Protein AF-A0A7S2LA27-F1 (afdb_monomer)

Solvent-accessible surface area (backbone atoms only — not comparable to full-atom values): 21882 Å² total; per-residue (Å²): 141,90,88,86,86,92,86,88,90,85,87,83,77,74,68,66,62,60,56,58,54,53,53,54,53,54,53,55,56,50,54,58,58,57,57,60,62,70,74,73,72,78,82,82,84,77,90,68,88,68,85,54,47,69,50,26,50,24,30,42,34,46,62,38,29,45,39,37,54,43,83,29,70,68,31,57,71,39,91,90,44,98,44,39,57,38,52,47,47,36,30,34,33,33,43,26,50,55,86,69,68,43,104,42,84,71,36,63,61,69,68,72,81,62,48,30,28,44,34,39,32,49,41,53,65,50,47,53,41,48,32,54,50,42,47,55,54,45,48,64,69,39,72,79,51,77,91,80,79,57,58,78,72,38,60,65,66,73,59,84,61,65,69,68,50,42,63,44,76,83,30,50,59,54,41,80,73,49,62,48,99,87,68,51,58,32,17,33,16,63,37,57,41,95,85,10,46,28,59,42,76,42,37,12,66,37,79,74,48,60,45,66,52,80,94,58,56,53,40,73,71,67,74,27,44,74,43,60,74,53,45,47,52,44,25,43,87,61,55,40,59,48,67,13,45,37,93,53,94,81,55,41,46,24,66,53,51,53,52,54,56,71,74,27,46,52,27,27,54,88,40,55,28,86,61,35,97,61,62,84,68,84,81,60,80,68,62,57,53,56,51,59,61,48,23,58,56,39,38,54,50,52,52,42,57,74,65,53,32,42,41,93,74,12,46,78,42,85,83,45,84,73,77,73,83,68,74,82,68,49,73,67,55,49,52,50,52,52,52,50,54,51,50,54,54,50,50,53,52,49,51,53,49,50,54,50,51,49,57,68,76,47,60,70,59,71,67,60,74,80,67,78,80,94,126

Mean predicted aligned error: 12.73 Å

Nearest PDB structures (foldseek):
  5oki-assembly2_B  TM=3.178E-01  e=1.926E+00  Saccharomyces cerevisiae S288C
  7as0-assembly1_A  TM=3.295E-01  e=3.050E+00  Influenza A virus (A/California/07/2009(H1N1))
  2oqh-assembly3_C  TM=2.924E-01  e=8.104E+00  Streptomyces coelicolor A3(2)
  8orq-assembly1_B  TM=1.245E-01  e=5.117E+00  Pyrococcus furiosus DSM 3638

Radius of gyration: 29.88 Å; Cα contacts (8 Å, |Δi|>4): 512; chains: 1; bounding box: 62×110×59 Å

Foldseek 3Di:
DDDDDDDDDPDDPPPPVVVVVVVVVVVVVVVVLVVVVVLQPPPPDDPDPDPCLLLLQWWKAWDFKDKAWHFAPVLCPDPPHPHRTFIFIKTKIKTAGCPQDDPDLLRRQPPRQFQIKIKIFTQLLLLLLLLVVLVVVLCVQQVPDDDPPHDPLVVVVPVVPPDQEDEQSVAQAWDFQAADPVRQTKIWHWAQDQRRQFIGIFIARDSRRLHGDPPDDVCVRNVGHYDCSSRLRRGNVNSHIGNQADPDPPSHGDPSSVSRVSSILIQRCPRHPVLGSPPVPPDDPPPSVSSVVSNVVSVQVVLCRVQCQAGRSNDGDPPGPRPNPDDPQPPVNVVVVVVVVVVVVVVVVVVVVVVVVCCVPVVVVVVPVVDDDDD

Structure (mmCIF, N/CA/C/O backbone):
data_AF-A0A7S2LA27-F1
#
_entry.id   AF-A0A7S2LA27-F1
#
loop_
_atom_site.group_PDB
_atom_site.id
_atom_site.type_symbol
_atom_site.label_atom_id
_atom_site.label_alt_id
_atom_site.label_comp_id
_atom_site.label_asym_id
_atom_site.label_entity_id
_atom_site.label_seq_id
_atom_site.pdbx_PDB_ins_code
_atom_site.Cartn_x
_atom_site.Cartn_y
_atom_site.Cartn_z
_atom_site.occupancy
_atom_site.B_iso_or_equiv
_atom_site.auth_seq_id
_atom_site.auth_comp_id
_atom_site.auth_asym_id
_atom_site.auth_atom_id
_atom_site.pdbx_PDB_model_num
ATOM 1 N N . MET A 1 1 ? 8.344 -80.533 -27.480 1.00 42.56 1 MET A N 1
ATOM 2 C CA . MET A 1 1 ? 9.774 -80.165 -27.389 1.00 42.56 1 MET A CA 1
ATOM 3 C C . MET A 1 1 ? 10.018 -78.975 -28.305 1.00 42.56 1 MET A C 1
ATOM 5 O O . MET A 1 1 ? 9.672 -79.094 -29.470 1.00 42.56 1 MET A O 1
ATOM 9 N N . ALA A 1 2 ? 10.570 -77.891 -27.738 1.00 36.00 2 ALA A N 1
ATOM 10 C CA . ALA A 1 2 ? 11.068 -76.625 -28.321 1.00 36.00 2 ALA A CA 1
ATOM 11 C C . ALA A 1 2 ? 10.372 -75.372 -27.719 1.00 36.00 2 ALA A C 1
ATOM 13 O O . ALA A 1 2 ? 9.143 -75.302 -27.762 1.00 36.00 2 ALA A O 1
ATOM 14 N N . PRO A 1 3 ? 11.131 -74.407 -27.148 1.00 57.62 3 PRO A N 1
ATOM 15 C CA . PRO A 1 3 ? 10.623 -73.186 -26.512 1.00 57.62 3 PRO A CA 1
ATOM 16 C C . PRO A 1 3 ? 10.823 -71.923 -27.379 1.00 57.62 3 PRO A C 1
ATOM 18 O O . PRO A 1 3 ? 11.776 -71.837 -28.150 1.00 57.62 3 PRO A O 1
ATOM 21 N N . ILE A 1 4 ? 9.978 -70.903 -27.195 1.00 43.06 4 ILE A N 1
ATOM 22 C CA . ILE A 1 4 ? 10.173 -69.518 -27.677 1.00 43.06 4 ILE A CA 1
ATOM 23 C C . ILE A 1 4 ? 9.696 -68.620 -26.520 1.00 43.06 4 ILE A C 1
ATOM 25 O O . ILE A 1 4 ? 8.524 -68.665 -26.174 1.00 43.06 4 ILE A O 1
ATOM 29 N N . SER A 1 5 ? 10.559 -68.042 -25.683 1.00 47.12 5 SER A N 1
ATOM 30 C CA . SER A 1 5 ? 11.567 -66.979 -25.862 1.00 47.12 5 SER A CA 1
ATOM 31 C C . SER A 1 5 ? 11.053 -65.620 -25.369 1.00 47.12 5 SER A C 1
ATOM 33 O O . SER A 1 5 ? 10.090 -65.054 -25.878 1.00 47.12 5 SER A O 1
ATOM 35 N N . ASN A 1 6 ? 11.753 -65.142 -24.340 1.00 46.91 6 ASN A N 1
ATOM 36 C CA . ASN A 1 6 ? 11.608 -63.891 -23.610 1.00 46.91 6 ASN A CA 1
ATOM 37 C C . ASN A 1 6 ? 11.759 -62.645 -24.496 1.00 46.91 6 ASN A C 1
ATOM 39 O O . ASN A 1 6 ? 12.801 -62.446 -25.119 1.00 46.91 6 ASN A O 1
ATOM 43 N N . LYS A 1 7 ? 10.806 -61.713 -24.403 1.00 45.91 7 LYS A N 1
ATOM 44 C CA . LYS A 1 7 ? 11.018 -60.289 -24.707 1.00 45.91 7 LYS A CA 1
ATOM 45 C C . LYS A 1 7 ? 10.193 -59.429 -23.753 1.00 45.91 7 LYS A C 1
ATOM 47 O O . LYS A 1 7 ? 9.041 -59.154 -24.037 1.00 45.91 7 LYS A O 1
ATOM 52 N N . MET A 1 8 ? 10.793 -58.988 -22.648 1.00 47.09 8 MET A N 1
ATOM 53 C CA . MET A 1 8 ? 10.395 -57.769 -21.922 1.00 47.09 8 MET A CA 1
ATOM 54 C C . MET A 1 8 ? 11.460 -57.452 -20.866 1.00 47.09 8 MET A C 1
ATOM 56 O O . MET A 1 8 ? 11.397 -57.923 -19.734 1.00 47.09 8 MET A O 1
ATOM 60 N N . LYS A 1 9 ? 12.499 -56.699 -21.250 1.00 47.53 9 LYS A N 1
ATOM 61 C CA . LYS A 1 9 ? 13.460 -56.136 -20.284 1.00 47.53 9 LYS A CA 1
ATOM 62 C C . LYS A 1 9 ? 14.233 -54.929 -20.828 1.00 47.53 9 LYS A C 1
ATOM 64 O O . LYS A 1 9 ? 15.441 -54.858 -20.684 1.00 47.53 9 LYS A O 1
ATOM 69 N N . TYR A 1 10 ? 13.552 -53.975 -21.464 1.00 45.09 10 TYR A N 1
ATOM 70 C CA . TYR A 1 10 ? 14.155 -52.690 -21.850 1.00 45.09 10 TYR A CA 1
ATOM 71 C C . TYR A 1 10 ? 13.107 -51.572 -21.818 1.00 45.09 10 TYR A C 1
ATOM 73 O O . TYR A 1 10 ? 12.658 -51.117 -22.861 1.00 45.09 10 TYR A O 1
ATOM 81 N N . MET A 1 11 ? 12.672 -51.148 -20.626 1.00 43.22 11 MET A N 1
ATOM 82 C CA . MET A 1 11 ? 11.812 -49.957 -20.506 1.00 43.22 11 MET A CA 1
ATOM 83 C C . MET A 1 11 ? 11.854 -49.276 -19.124 1.00 43.22 11 MET A C 1
ATOM 85 O O . MET A 1 11 ? 10.843 -48.786 -18.648 1.00 43.22 11 MET A O 1
ATOM 89 N N . HIS A 1 12 ? 13.017 -49.235 -18.455 1.00 45.41 12 HIS A N 1
ATOM 90 C CA . HIS A 1 12 ? 13.123 -48.642 -17.105 1.00 45.41 12 HIS A CA 1
ATOM 91 C C . HIS A 1 12 ? 14.185 -47.542 -16.931 1.00 45.41 12 HIS A C 1
ATOM 93 O O . HIS A 1 12 ? 14.459 -47.137 -15.805 1.00 45.41 12 HIS A O 1
ATOM 99 N N . ARG A 1 13 ? 14.794 -47.026 -18.011 1.00 46.84 13 ARG A N 1
ATOM 100 C CA . ARG A 1 13 ? 15.908 -46.055 -17.902 1.00 46.84 13 ARG A CA 1
ATOM 101 C C . ARG A 1 13 ? 15.598 -44.618 -18.336 1.00 46.84 13 ARG A C 1
ATOM 103 O O . ARG A 1 13 ? 16.431 -43.753 -18.109 1.00 46.84 13 ARG A O 1
ATOM 110 N N . THR A 1 14 ? 14.418 -44.338 -18.886 1.00 45.75 14 THR A N 1
ATOM 111 C CA . THR A 1 14 ? 14.014 -42.988 -19.335 1.00 45.75 14 THR A CA 1
ATOM 112 C C . THR A 1 14 ? 13.374 -42.120 -18.243 1.00 45.75 14 THR A C 1
ATOM 114 O O . THR A 1 14 ? 13.252 -40.918 -18.433 1.00 45.75 14 THR A O 1
ATOM 117 N N . SER A 1 15 ? 13.033 -42.683 -17.077 1.00 48.06 15 SER A N 1
ATOM 118 C CA . SER A 1 15 ? 12.356 -41.943 -15.993 1.00 48.06 15 SER A CA 1
ATOM 119 C C . SER A 1 15 ? 13.263 -40.982 -15.213 1.00 48.06 15 SER A C 1
ATOM 121 O O . SER A 1 15 ? 12.779 -39.981 -14.704 1.00 48.06 15 SER A O 1
ATOM 123 N N . ARG A 1 16 ? 14.575 -41.244 -15.116 1.00 48.47 16 ARG A N 1
ATOM 124 C CA . ARG A 1 16 ? 15.469 -40.436 -14.259 1.00 48.47 16 ARG A CA 1
ATOM 125 C C . ARG A 1 16 ? 15.895 -39.097 -14.863 1.00 48.47 16 ARG A C 1
ATOM 127 O O . ARG A 1 16 ? 16.314 -38.218 -14.129 1.00 48.47 16 ARG A O 1
ATOM 134 N N . ILE A 1 17 ? 15.789 -38.927 -16.182 1.00 51.12 17 ILE A N 1
ATOM 135 C CA . ILE A 1 17 ? 16.205 -37.679 -16.850 1.00 51.12 17 ILE A CA 1
ATOM 136 C C . ILE A 1 17 ? 15.152 -36.575 -16.647 1.00 51.12 17 ILE A C 1
ATOM 138 O O . ILE A 1 17 ? 15.491 -35.398 -16.591 1.00 51.12 17 ILE A O 1
ATOM 142 N N . HIS A 1 18 ? 13.883 -36.954 -16.465 1.00 49.56 18 HIS A N 1
ATOM 143 C CA . HIS A 1 18 ? 12.788 -36.004 -16.265 1.00 49.56 18 HIS A CA 1
ATOM 144 C C . HIS A 1 18 ? 12.801 -35.368 -14.862 1.00 49.56 18 HIS A C 1
ATOM 146 O O . HIS A 1 18 ? 12.468 -34.194 -14.720 1.00 49.56 18 HIS A O 1
ATOM 152 N N . GLU A 1 19 ? 13.242 -36.108 -13.837 1.00 51.12 19 GLU A N 1
ATOM 153 C CA . GLU A 1 19 ? 13.371 -35.593 -12.462 1.00 51.12 19 GLU A CA 1
ATOM 154 C C . GLU A 1 19 ? 14.531 -34.598 -12.320 1.00 51.12 19 GLU A C 1
ATOM 156 O O . GLU A 1 19 ? 14.396 -33.584 -11.640 1.00 51.12 19 GLU A O 1
ATOM 161 N N . SER A 1 20 ? 15.652 -34.819 -13.016 1.00 55.12 20 SER A N 1
ATOM 162 C CA . SER A 1 20 ? 16.790 -33.888 -12.976 1.00 55.12 20 SER A CA 1
ATOM 163 C C . SER A 1 20 ? 16.486 -32.543 -13.647 1.00 55.12 20 SER A C 1
ATOM 165 O O . SER A 1 20 ? 17.009 -31.519 -13.218 1.00 55.12 20 SER A O 1
ATOM 167 N N . PHE A 1 21 ? 15.623 -32.529 -14.669 1.00 55.72 21 PHE A N 1
ATOM 168 C CA . PHE A 1 21 ? 15.214 -31.294 -15.349 1.00 55.72 21 PHE A CA 1
ATOM 169 C C . PHE A 1 21 ? 14.239 -30.457 -14.508 1.00 55.72 21 PHE A C 1
ATOM 171 O O . PHE A 1 21 ? 14.326 -29.232 -14.504 1.00 55.72 21 PHE A O 1
ATOM 178 N N . GLN A 1 22 ? 13.350 -31.112 -13.753 1.00 59.06 22 GLN A N 1
ATOM 179 C CA . GLN A 1 22 ? 12.444 -30.450 -12.806 1.00 59.06 22 GLN A CA 1
ATOM 180 C C . GLN A 1 22 ? 13.218 -29.776 -11.662 1.00 59.06 22 GLN A C 1
ATOM 182 O O . GLN A 1 22 ? 12.934 -28.630 -11.324 1.00 59.06 22 GLN A O 1
ATOM 187 N N . LEU A 1 23 ? 14.252 -30.435 -11.124 1.00 58.25 23 LEU A N 1
ATOM 188 C CA . LEU A 1 23 ? 15.063 -29.880 -10.033 1.00 58.25 23 LEU A CA 1
ATOM 189 C C . LEU A 1 23 ? 15.838 -28.618 -10.450 1.00 58.25 23 LEU A C 1
ATOM 191 O O . LEU A 1 23 ? 15.930 -27.663 -9.686 1.00 58.25 23 LEU A O 1
ATOM 195 N N . LEU A 1 24 ? 16.362 -28.595 -11.679 1.00 53.31 24 LEU A N 1
ATOM 196 C CA . LEU A 1 24 ? 17.100 -27.450 -12.225 1.00 53.31 24 LEU A CA 1
ATOM 197 C C . LEU A 1 24 ? 16.200 -26.223 -12.442 1.00 53.31 24 LEU A C 1
ATOM 199 O O . LEU A 1 24 ? 16.646 -25.098 -12.227 1.00 53.31 24 LEU A O 1
ATOM 203 N N . LEU A 1 25 ? 14.932 -26.435 -12.812 1.00 53.84 25 LEU A N 1
ATOM 204 C CA . LEU A 1 25 ? 13.958 -25.356 -12.994 1.00 53.84 25 LEU A CA 1
ATOM 205 C C . LEU A 1 25 ? 13.553 -24.713 -11.655 1.00 53.84 25 LEU A C 1
ATOM 207 O O . LEU A 1 25 ? 13.435 -23.493 -11.568 1.00 53.84 25 LEU A O 1
ATOM 211 N N . VAL A 1 26 ? 13.387 -25.524 -10.603 1.00 61.59 26 VAL A N 1
ATOM 212 C CA . VAL A 1 26 ? 13.039 -25.049 -9.251 1.00 61.59 26 VAL A CA 1
ATOM 213 C C . VAL A 1 26 ? 14.189 -24.256 -8.625 1.00 61.59 26 VAL A C 1
ATOM 215 O O . VAL A 1 26 ? 13.956 -23.201 -8.041 1.00 61.59 26 VAL A O 1
ATOM 218 N N . VAL A 1 27 ? 15.437 -24.705 -8.801 1.00 59.03 27 VAL A N 1
ATOM 219 C CA . VAL A 1 27 ? 16.620 -23.974 -8.309 1.00 59.03 27 VAL A CA 1
ATOM 220 C C . VAL A 1 27 ? 16.781 -22.627 -9.023 1.00 59.03 27 VAL A C 1
ATOM 222 O O . VAL A 1 27 ? 17.075 -21.629 -8.370 1.00 59.03 27 VAL A O 1
ATOM 225 N N . ALA A 1 28 ? 16.529 -22.571 -10.335 1.00 51.81 28 ALA A N 1
ATOM 226 C CA . ALA A 1 28 ? 16.590 -21.322 -11.094 1.00 51.81 28 ALA A CA 1
ATOM 227 C C . ALA A 1 28 ? 15.511 -20.313 -10.656 1.00 51.81 28 ALA A C 1
ATOM 229 O O . ALA A 1 28 ? 15.807 -19.132 -10.504 1.00 51.81 28 ALA A O 1
ATOM 230 N N . LEU A 1 29 ? 14.282 -20.771 -10.391 1.00 49.62 29 LEU A N 1
ATOM 231 C CA . LEU A 1 29 ? 13.200 -19.913 -9.887 1.00 49.62 29 LEU A CA 1
ATOM 232 C C . LEU A 1 29 ? 13.452 -19.431 -8.448 1.00 49.62 29 LEU A C 1
ATOM 234 O O . LEU A 1 29 ? 13.139 -18.289 -8.122 1.00 49.62 29 LEU A O 1
ATOM 238 N N . SER A 1 30 ? 14.068 -20.263 -7.602 1.00 45.84 30 SER A N 1
ATOM 239 C CA . SER A 1 30 ? 14.415 -19.889 -6.226 1.00 45.84 30 SER A CA 1
ATOM 240 C C . SER A 1 30 ? 15.513 -18.823 -6.151 1.00 45.84 30 SER A C 1
ATOM 242 O O . SER A 1 30 ? 15.485 -18.008 -5.235 1.00 45.84 30 SER A O 1
ATOM 244 N N . GLN A 1 31 ? 16.469 -18.810 -7.086 1.00 45.00 31 GLN A N 1
ATOM 245 C CA . GLN A 1 31 ? 17.513 -17.778 -7.124 1.00 45.00 31 GLN A CA 1
ATOM 246 C C . GLN A 1 31 ? 16.967 -16.411 -7.534 1.00 45.00 31 GLN A C 1
ATOM 248 O O . GLN A 1 31 ? 17.408 -15.409 -6.985 1.00 45.00 31 GLN A O 1
ATOM 253 N N . VAL A 1 32 ? 15.977 -16.373 -8.432 1.00 48.75 32 VAL A N 1
ATOM 254 C CA . VAL A 1 32 ? 15.299 -15.123 -8.801 1.00 48.75 32 VAL A CA 1
ATOM 255 C C . VAL A 1 32 ? 14.574 -14.536 -7.588 1.00 48.75 32 VAL A C 1
ATOM 257 O O . VAL A 1 32 ? 14.736 -13.358 -7.312 1.00 48.75 32 VAL A O 1
ATOM 260 N N . LEU A 1 33 ? 13.864 -15.355 -6.804 1.00 48.09 33 LEU A N 1
ATOM 261 C CA . LEU A 1 33 ? 13.154 -14.901 -5.597 1.00 48.09 33 LEU A CA 1
ATOM 262 C C . LEU A 1 33 ? 14.081 -14.431 -4.461 1.00 48.09 33 LEU A C 1
ATOM 264 O O . LEU A 1 33 ? 13.698 -13.550 -3.702 1.00 48.09 33 LEU A O 1
ATOM 268 N N . LEU A 1 34 ? 15.296 -14.976 -4.345 1.00 45.12 34 LEU A N 1
ATOM 269 C CA . LEU A 1 34 ? 16.276 -14.529 -3.343 1.00 45.12 34 LEU A CA 1
ATOM 270 C C . LEU A 1 34 ? 16.869 -13.149 -3.667 1.00 45.12 34 LEU A C 1
ATOM 272 O O . LEU A 1 34 ? 17.225 -12.414 -2.751 1.00 45.12 34 LEU A O 1
ATOM 276 N N . SER A 1 35 ? 16.946 -12.775 -4.947 1.00 46.22 35 SER A N 1
ATOM 277 C CA . SER A 1 35 ? 17.382 -11.434 -5.353 1.00 46.22 35 SER A CA 1
ATOM 278 C C . SER A 1 35 ? 16.367 -10.344 -4.985 1.00 46.22 35 SER A C 1
ATOM 280 O O . SER A 1 35 ? 16.791 -9.242 -4.660 1.00 46.22 35 SER A O 1
ATOM 282 N N . PHE A 1 36 ? 15.069 -10.672 -4.932 1.00 49.00 36 PHE A N 1
ATOM 283 C CA . PHE A 1 36 ? 13.998 -9.742 -4.535 1.00 49.00 36 PHE A CA 1
ATOM 284 C C . PHE A 1 36 ? 14.071 -9.298 -3.066 1.00 49.00 36 PHE A C 1
ATOM 286 O O . PHE A 1 36 ? 13.640 -8.198 -2.735 1.00 49.00 36 PHE A O 1
ATOM 293 N N . HIS A 1 37 ? 14.582 -10.143 -2.163 1.00 44.94 37 HIS A N 1
ATOM 294 C CA . HIS A 1 37 ? 14.574 -9.833 -0.725 1.00 44.94 37 HIS A CA 1
ATOM 295 C C . HIS A 1 37 ? 15.688 -8.858 -0.330 1.00 44.94 37 HIS A C 1
ATOM 297 O O . HIS A 1 37 ? 15.540 -8.084 0.608 1.00 44.94 37 HIS A O 1
ATOM 303 N N . SER A 1 38 ? 16.801 -8.865 -1.069 1.00 42.28 38 SER A N 1
ATOM 304 C CA . SER A 1 38 ? 17.976 -8.058 -0.730 1.00 42.28 38 SER A CA 1
ATOM 305 C C . SER A 1 38 ? 17.896 -6.610 -1.225 1.00 42.28 38 SER A C 1
ATOM 307 O O . SER A 1 38 ? 18.699 -5.793 -0.790 1.00 42.28 38 SER A O 1
ATOM 309 N N . THR A 1 39 ? 16.969 -6.280 -2.131 1.00 45.72 39 THR A N 1
ATOM 310 C CA . THR A 1 39 ? 16.839 -4.933 -2.717 1.00 45.72 39 THR A CA 1
ATOM 311 C C . THR A 1 39 ? 15.803 -4.049 -2.027 1.00 45.72 39 THR A C 1
ATOM 313 O O . THR A 1 39 ? 15.826 -2.842 -2.247 1.00 45.72 39 THR A O 1
ATOM 316 N N . PHE A 1 40 ? 14.928 -4.601 -1.176 1.00 46.91 40 PHE A N 1
ATOM 317 C CA . PHE A 1 40 ? 13.856 -3.822 -0.537 1.00 46.91 40 PHE A CA 1
ATOM 318 C C . PHE A 1 40 ? 14.167 -3.365 0.901 1.00 46.91 40 PHE A C 1
ATOM 320 O O . PHE A 1 40 ? 13.455 -2.515 1.420 1.00 46.91 40 PHE A O 1
ATOM 327 N N . VAL A 1 41 ? 15.199 -3.913 1.559 1.00 43.72 41 VAL A N 1
ATOM 328 C CA . VAL A 1 41 ? 15.357 -3.777 3.025 1.00 43.72 41 VAL A CA 1
ATOM 329 C C . VAL A 1 41 ? 16.369 -2.713 3.485 1.00 43.72 41 VAL A C 1
ATOM 331 O O . VAL A 1 41 ? 16.243 -2.242 4.605 1.00 43.72 41 VAL A O 1
ATOM 334 N N . ASP A 1 42 ? 17.285 -2.217 2.649 1.00 41.31 42 ASP A N 1
ATOM 335 C CA . ASP A 1 42 ? 18.347 -1.302 3.123 1.00 41.31 42 ASP A CA 1
ATOM 336 C C . ASP A 1 42 ? 18.301 0.096 2.468 1.00 41.31 42 ASP A C 1
ATOM 338 O O . ASP A 1 42 ? 19.277 0.551 1.870 1.00 41.31 42 ASP A O 1
ATOM 342 N N . ALA A 1 43 ? 17.168 0.802 2.575 1.00 46.81 43 ALA A N 1
ATOM 343 C CA . ALA A 1 43 ? 17.068 2.229 2.217 1.00 46.81 43 ALA A CA 1
ATOM 344 C C . ALA A 1 43 ? 17.211 3.180 3.427 1.00 46.81 43 ALA A C 1
ATOM 346 O O . ALA A 1 43 ? 16.998 4.385 3.305 1.00 46.81 43 ALA A O 1
ATOM 347 N N . GLU A 1 44 ? 17.605 2.675 4.598 1.00 43.22 44 GLU A N 1
ATOM 348 C CA . GLU A 1 44 ? 17.906 3.497 5.772 1.00 43.22 44 GLU A CA 1
ATOM 349 C C . GLU A 1 44 ? 19.405 3.839 5.801 1.00 43.22 44 GLU A C 1
ATOM 351 O O . GLU A 1 44 ? 20.227 3.027 6.223 1.00 43.22 44 GLU A O 1
ATOM 356 N N . GLY A 1 45 ? 19.818 5.036 5.364 1.00 41.34 45 GLY A N 1
ATOM 357 C CA . GLY A 1 45 ? 21.199 5.443 5.670 1.00 41.34 45 GLY A CA 1
ATOM 358 C C . GLY A 1 45 ? 21.767 6.722 5.073 1.00 41.34 45 GLY A C 1
ATOM 359 O O . GLY A 1 45 ? 22.718 7.257 5.643 1.00 41.34 45 GLY A O 1
ATOM 360 N N . TYR A 1 46 ? 21.217 7.259 3.985 1.00 43.69 46 TYR A N 1
ATOM 361 C CA . TYR A 1 46 ? 21.738 8.498 3.401 1.00 43.69 46 TYR A CA 1
ATOM 362 C C . TYR A 1 46 ? 20.617 9.510 3.203 1.00 43.69 46 TYR A C 1
ATOM 364 O O . TYR A 1 46 ? 19.937 9.521 2.183 1.00 43.69 46 TYR A O 1
ATOM 372 N N . GLY A 1 47 ? 20.443 10.365 4.215 1.00 43.25 47 GLY A N 1
ATOM 373 C CA . GLY A 1 47 ? 19.559 11.527 4.176 1.00 43.25 47 GLY A CA 1
ATOM 374 C C . GLY A 1 47 ? 20.079 12.575 3.199 1.00 43.25 47 GLY A C 1
ATOM 375 O O . GLY A 1 47 ? 20.668 13.577 3.601 1.00 43.25 47 GLY A O 1
ATOM 376 N N . TYR A 1 48 ? 19.891 12.330 1.907 1.00 52.75 48 TYR A N 1
ATOM 377 C CA . TYR A 1 48 ? 19.886 13.394 0.921 1.00 52.75 48 TYR A CA 1
ATOM 378 C C . TYR A 1 48 ? 18.554 14.122 1.075 1.00 52.75 48 TYR A C 1
ATOM 380 O O . TYR A 1 48 ? 17.498 13.527 0.881 1.00 52.75 48 TYR A O 1
ATOM 388 N N . ALA A 1 49 ? 18.618 15.391 1.488 1.00 51.75 49 ALA A N 1
ATOM 389 C CA . ALA A 1 49 ? 17.469 16.284 1.473 1.00 51.75 49 ALA A CA 1
ATOM 390 C C . ALA A 1 49 ? 17.039 16.433 0.015 1.00 51.75 49 ALA A C 1
ATOM 392 O O . ALA A 1 49 ? 17.703 17.088 -0.789 1.00 51.75 49 ALA A O 1
ATOM 393 N N . PHE A 1 50 ? 16.003 15.693 -0.325 1.00 63.78 50 PHE A N 1
ATOM 394 C CA . PHE A 1 50 ? 15.483 15.590 -1.659 1.00 63.78 50 PHE A CA 1
ATOM 395 C C . PHE A 1 50 ? 14.475 16.709 -1.873 1.00 63.78 50 PHE A C 1
ATOM 397 O O . PHE A 1 50 ? 13.644 16.962 -1.007 1.00 63.78 50 PHE A O 1
ATOM 404 N N . ASP A 1 51 ? 14.573 17.399 -3.005 1.00 66.38 51 ASP A N 1
ATOM 405 C CA . ASP A 1 51 ? 13.648 18.473 -3.343 1.00 66.38 51 ASP A CA 1
ATOM 406 C C . ASP A 1 51 ? 12.304 17.866 -3.767 1.00 66.38 51 ASP A C 1
ATOM 408 O O . ASP A 1 51 ? 12.040 17.618 -4.947 1.00 66.38 51 ASP A O 1
ATOM 412 N N . THR A 1 52 ? 11.463 17.562 -2.778 1.00 71.12 52 THR A N 1
ATOM 413 C CA . THR A 1 52 ? 10.127 17.004 -2.982 1.00 71.12 52 THR A CA 1
ATOM 414 C C . THR A 1 52 ? 9.179 17.989 -3.638 1.00 71.12 52 THR A C 1
ATOM 416 O O . THR A 1 52 ? 8.114 17.545 -4.050 1.00 71.12 52 THR A O 1
ATOM 419 N N . ASN A 1 53 ? 9.537 19.272 -3.818 1.00 79.06 53 ASN A N 1
ATOM 420 C CA . ASN A 1 53 ? 8.642 20.346 -4.280 1.00 79.06 53 ASN A CA 1
ATOM 421 C C . ASN A 1 53 ? 7.859 20.012 -5.558 1.00 79.06 53 ASN A C 1
ATOM 423 O O . ASN A 1 53 ? 6.765 20.530 -5.767 1.00 79.06 53 ASN A O 1
ATOM 427 N N . MET A 1 54 ? 8.359 19.116 -6.411 1.00 79.88 54 MET A N 1
ATOM 428 C CA . MET A 1 54 ? 7.623 18.618 -7.578 1.00 79.88 54 MET A CA 1
ATOM 429 C C . MET A 1 54 ? 6.334 17.855 -7.230 1.00 79.88 54 MET A C 1
ATOM 431 O O . MET A 1 54 ? 5.375 17.916 -7.997 1.00 79.88 54 MET A O 1
ATOM 435 N N . LEU A 1 55 ? 6.283 17.172 -6.081 1.00 88.19 55 LEU A N 1
ATOM 436 C CA . LEU A 1 55 ? 5.115 16.427 -5.610 1.00 88.19 55 LEU A CA 1
ATOM 437 C C . LEU A 1 55 ? 3.930 17.361 -5.347 1.00 88.19 55 LEU A C 1
ATOM 439 O O . LEU A 1 55 ? 2.798 16.921 -5.502 1.00 88.19 55 LEU A O 1
ATOM 443 N N . SER A 1 56 ? 4.164 18.649 -5.060 1.00 87.62 56 SER A N 1
ATOM 444 C CA . SER A 1 56 ? 3.100 19.655 -4.888 1.00 87.62 56 SER A CA 1
ATOM 445 C C . SER A 1 56 ? 2.179 19.793 -6.108 1.00 87.62 56 SER A C 1
ATOM 447 O O . SER A 1 56 ? 1.041 20.243 -5.996 1.00 87.62 56 SER A O 1
ATOM 449 N N . GLN A 1 57 ? 2.644 19.376 -7.289 1.00 85.69 57 GLN A N 1
ATOM 450 C CA . GLN A 1 57 ? 1.869 19.389 -8.529 1.00 85.69 57 GLN A CA 1
ATOM 451 C C . GLN A 1 57 ? 1.036 18.121 -8.734 1.00 85.69 57 GLN A C 1
ATOM 453 O O . GLN A 1 57 ? 0.504 17.920 -9.827 1.00 85.69 57 GLN A O 1
ATOM 458 N N . TYR A 1 58 ? 0.931 17.265 -7.721 1.00 88.50 58 TYR A N 1
ATOM 459 C CA . TYR A 1 58 ? 0.226 15.996 -7.796 1.00 88.50 58 TYR A CA 1
ATOM 460 C C . TYR A 1 58 ? -0.804 15.857 -6.677 1.00 88.50 58 TYR A C 1
ATOM 462 O O . TYR A 1 58 ? -0.819 16.591 -5.693 1.00 88.50 58 TYR A O 1
ATOM 470 N N . SER A 1 59 ? -1.683 14.878 -6.834 1.00 89.81 59 SER A N 1
ATOM 471 C CA . SER A 1 59 ? -2.572 14.396 -5.781 1.00 89.81 59 SER A CA 1
ATOM 472 C C . SER A 1 59 ? -2.478 12.877 -5.688 1.00 89.81 59 SER A C 1
ATOM 474 O O . SER A 1 59 ? -2.351 12.195 -6.709 1.00 89.81 59 SER A O 1
ATOM 476 N N . SER A 1 60 ? -2.562 12.340 -4.472 1.00 91.81 60 SER A N 1
ATOM 477 C CA . SER A 1 60 ? -2.528 10.900 -4.210 1.00 91.81 60 SER A CA 1
ATOM 478 C C . SER A 1 60 ? -3.934 10.310 -4.143 1.00 91.81 60 SER A C 1
ATOM 480 O O . SER A 1 60 ? -4.788 10.796 -3.398 1.00 91.81 60 SER A O 1
ATOM 482 N N . SER A 1 61 ? -4.182 9.243 -4.904 1.00 91.06 61 SER A N 1
ATOM 483 C CA . SER A 1 61 ? -5.470 8.544 -4.951 1.00 91.06 61 SER A CA 1
ATOM 484 C C . SER A 1 61 ? -5.318 7.050 -4.676 1.00 91.06 61 SER A C 1
ATOM 486 O O . SER A 1 61 ? -4.483 6.379 -5.281 1.00 91.06 61 SER A O 1
ATOM 488 N N . PHE A 1 62 ? -6.142 6.520 -3.768 1.00 93.69 62 PHE A N 1
ATOM 489 C CA . PHE A 1 62 ? -6.224 5.088 -3.490 1.00 93.69 62 PHE A CA 1
ATOM 490 C C . PHE A 1 62 ? -6.803 4.327 -4.684 1.00 93.69 62 PHE A C 1
ATOM 492 O O . PHE A 1 62 ? -7.905 4.625 -5.144 1.00 93.69 62 PHE A O 1
ATOM 499 N N . GLU A 1 63 ? -6.114 3.274 -5.114 1.00 92.50 63 GLU A N 1
ATOM 500 C CA . GLU A 1 63 ? -6.596 2.392 -6.176 1.00 92.50 63 GLU A CA 1
ATOM 501 C C . GLU A 1 63 ? -7.086 1.060 -5.617 1.00 92.50 63 GLU A C 1
ATOM 503 O O . GLU A 1 63 ? -8.215 0.638 -5.883 1.00 92.50 63 GLU A O 1
ATOM 508 N N . LYS A 1 64 ? -6.238 0.367 -4.849 1.00 94.25 64 LYS A N 1
ATOM 509 C CA . LYS A 1 64 ? -6.519 -1.006 -4.423 1.00 94.25 64 LYS A CA 1
ATOM 510 C C . LYS A 1 64 ? -5.723 -1.403 -3.188 1.00 94.25 64 LYS A C 1
ATOM 512 O O . LYS A 1 64 ? -4.583 -1.003 -3.024 1.00 94.25 64 LYS A O 1
ATOM 517 N N . CYS A 1 65 ? -6.285 -2.281 -2.368 1.00 95.88 65 CYS A N 1
ATOM 518 C CA . CYS A 1 65 ? -5.583 -2.993 -1.304 1.00 95.88 65 CYS A CA 1
ATOM 519 C C . CYS A 1 65 ? -5.541 -4.485 -1.637 1.00 95.88 65 CYS A C 1
ATOM 521 O O . CYS A 1 65 ? -6.562 -5.070 -2.006 1.00 95.88 65 CYS A O 1
ATOM 523 N N . GLN A 1 66 ? -4.382 -5.123 -1.500 1.00 95.56 66 GLN A N 1
ATOM 524 C CA . GLN A 1 66 ? -4.211 -6.545 -1.784 1.00 95.56 66 GLN A CA 1
ATOM 525 C C . GLN A 1 66 ? -3.329 -7.219 -0.732 1.00 95.56 66 GLN A C 1
ATOM 527 O O . GLN A 1 66 ? -2.314 -6.683 -0.298 1.00 95.56 66 GLN A O 1
ATOM 532 N N . ARG A 1 67 ? -3.705 -8.441 -0.346 1.00 94.88 67 ARG A N 1
ATOM 533 C CA . ARG A 1 67 ? -2.905 -9.294 0.542 1.00 94.88 67 ARG A CA 1
ATOM 534 C C . ARG A 1 67 ? -1.960 -10.159 -0.280 1.00 94.88 67 ARG A C 1
ATOM 536 O O . ARG A 1 67 ? -2.375 -10.675 -1.319 1.00 94.88 67 ARG A O 1
ATOM 543 N N . VAL A 1 68 ? -0.735 -10.344 0.199 1.00 95.00 68 VAL A N 1
ATOM 544 C CA . VAL A 1 68 ? 0.323 -11.102 -0.481 1.00 95.00 68 VAL A CA 1
ATOM 545 C C . VAL A 1 68 ? 1.076 -11.953 0.535 1.00 95.00 68 VAL A C 1
ATOM 547 O O . VAL A 1 68 ? 1.523 -11.443 1.561 1.00 95.00 68 VAL A O 1
ATOM 550 N N . LYS A 1 69 ? 1.242 -13.247 0.240 1.00 94.12 69 LYS A N 1
ATOM 551 C CA . LYS A 1 69 ? 2.207 -14.098 0.941 1.00 94.12 69 LYS A CA 1
ATOM 552 C C . LYS A 1 69 ? 3.601 -13.853 0.383 1.00 94.12 69 LYS A C 1
ATOM 554 O O . LYS A 1 69 ? 3.816 -14.004 -0.818 1.00 94.12 69 LYS A O 1
ATOM 559 N N . TYR A 1 70 ? 4.537 -13.518 1.254 1.00 91.31 70 TYR A N 1
ATOM 560 C CA . TYR A 1 70 ? 5.928 -13.243 0.911 1.00 91.31 70 TYR A CA 1
ATOM 561 C C . TYR A 1 70 ? 6.853 -13.934 1.914 1.00 91.31 70 TYR A C 1
ATOM 563 O O . TYR A 1 70 ? 6.418 -14.360 2.984 1.00 91.31 70 TYR A O 1
ATOM 571 N N . TYR A 1 71 ? 8.120 -14.091 1.546 1.00 91.50 71 TYR A N 1
ATOM 572 C CA . TYR A 1 71 ? 9.121 -14.666 2.435 1.00 91.50 71 TYR A CA 1
ATOM 573 C C . TYR A 1 71 ? 9.469 -13.669 3.546 1.00 91.50 71 TYR A C 1
ATOM 575 O O . TYR A 1 71 ? 9.762 -12.510 3.266 1.00 91.50 71 TYR A O 1
ATOM 583 N N . SER A 1 72 ? 9.438 -14.116 4.798 1.00 91.25 72 SER A N 1
ATOM 584 C CA . SER A 1 72 ? 9.816 -13.306 5.954 1.00 91.25 72 SER A CA 1
ATOM 585 C C . SER A 1 72 ? 10.883 -14.036 6.752 1.00 91.25 72 SER A C 1
ATOM 587 O O . SER A 1 72 ? 10.689 -15.188 7.140 1.00 91.25 72 SER A O 1
ATOM 589 N N . ASP A 1 73 ? 11.999 -13.359 7.020 1.00 91.62 73 ASP A N 1
ATOM 590 C CA . ASP A 1 73 ? 13.062 -13.908 7.863 1.00 91.62 73 ASP A CA 1
ATOM 591 C C . ASP A 1 73 ? 12.563 -14.199 9.278 1.00 91.62 73 ASP A C 1
ATOM 593 O O . ASP A 1 73 ? 12.933 -15.214 9.860 1.00 91.62 73 ASP A O 1
ATOM 597 N N . GLU A 1 74 ? 11.670 -13.360 9.808 1.00 88.44 74 GLU A N 1
ATOM 598 C CA . GLU A 1 74 ? 11.033 -13.591 11.104 1.00 88.44 74 GLU A CA 1
ATOM 599 C C . GLU A 1 74 ? 10.181 -14.865 11.078 1.00 88.44 74 GLU A C 1
ATOM 601 O O . GLU A 1 74 ? 10.294 -15.707 11.971 1.00 88.44 74 GLU A O 1
ATOM 606 N N . ALA A 1 75 ? 9.393 -15.052 10.013 1.00 89.69 75 ALA A N 1
ATOM 607 C CA . ALA A 1 75 ? 8.606 -16.268 9.831 1.00 89.69 75 ALA A CA 1
ATOM 608 C C . ALA A 1 75 ? 9.500 -17.508 9.671 1.00 89.69 75 ALA A C 1
ATOM 610 O O . ALA A 1 75 ? 9.183 -18.581 10.172 1.00 89.69 75 ALA A O 1
ATOM 611 N N . ALA A 1 76 ? 10.640 -17.362 8.992 1.00 91.88 76 ALA A N 1
ATOM 612 C CA . ALA A 1 76 ? 11.591 -18.443 8.759 1.00 91.88 76 ALA A CA 1
ATOM 613 C C . ALA A 1 76 ? 12.393 -18.834 10.011 1.00 91.88 76 ALA A C 1
ATOM 615 O O . ALA A 1 76 ? 12.832 -19.978 10.115 1.00 91.88 76 ALA A O 1
ATOM 616 N N . GLN A 1 77 ? 12.618 -17.897 10.935 1.00 92.38 77 GLN A N 1
ATOM 617 C CA . GLN A 1 77 ? 13.421 -18.113 12.142 1.00 92.38 77 GLN A CA 1
ATOM 618 C C . GLN A 1 77 ? 12.601 -18.579 13.349 1.00 92.38 77 GLN A C 1
ATOM 620 O O . GLN A 1 77 ? 13.173 -19.137 14.286 1.00 92.38 77 GLN A O 1
ATOM 625 N N . ASN A 1 78 ? 11.290 -18.347 13.355 1.00 86.94 78 ASN A N 1
ATOM 626 C CA . ASN A 1 78 ? 10.432 -18.666 14.487 1.00 86.94 78 ASN A CA 1
ATOM 627 C C . ASN A 1 78 ? 9.610 -19.940 14.223 1.00 86.94 78 ASN A C 1
ATOM 629 O O . ASN A 1 78 ? 8.744 -19.984 13.351 1.00 86.94 78 ASN A O 1
ATOM 633 N N . ASP A 1 79 ? 9.856 -20.966 15.044 1.00 85.00 79 ASP A N 1
ATOM 634 C CA . ASP A 1 79 ? 9.205 -22.284 14.980 1.00 85.00 79 ASP A CA 1
ATOM 635 C C . ASP A 1 79 ? 7.674 -22.243 15.194 1.00 85.00 79 ASP A C 1
ATOM 637 O O . ASP A 1 79 ? 6.993 -23.251 15.007 1.00 85.00 79 ASP A O 1
ATOM 641 N N . GLY A 1 80 ? 7.119 -21.099 15.610 1.00 82.19 80 GLY A N 1
ATOM 642 C CA . GLY A 1 80 ? 5.683 -20.882 15.780 1.00 82.19 80 GLY A CA 1
ATOM 643 C C . GLY A 1 80 ? 4.906 -20.637 14.482 1.00 82.19 80 GLY A C 1
ATOM 644 O O . GLY A 1 80 ? 3.676 -20.603 14.525 1.00 82.19 80 GLY A O 1
ATOM 645 N N . PHE A 1 81 ? 5.578 -20.468 13.340 1.00 83.75 81 PHE A N 1
ATOM 646 C CA . PHE A 1 81 ? 4.927 -20.179 12.060 1.00 83.75 81 PHE A CA 1
ATOM 647 C C . PHE A 1 81 ? 4.760 -21.416 11.169 1.00 83.75 81 PHE A C 1
ATOM 649 O O . PHE A 1 81 ? 5.583 -22.331 11.162 1.00 83.75 81 PHE A O 1
ATOM 656 N N . ASP A 1 82 ? 3.697 -21.425 10.355 1.00 85.44 82 ASP A N 1
ATOM 657 C CA . ASP A 1 82 ? 3.419 -22.461 9.344 1.00 85.44 82 ASP A CA 1
ATOM 658 C C . ASP A 1 82 ? 4.292 -22.263 8.085 1.00 85.44 82 ASP A C 1
ATOM 660 O O . ASP A 1 82 ? 3.812 -22.096 6.961 1.00 85.44 82 ASP A O 1
ATOM 664 N N . GLY A 1 83 ? 5.609 -22.218 8.296 1.00 88.88 83 GLY A N 1
ATOM 665 C CA . GLY A 1 83 ? 6.624 -22.014 7.269 1.00 88.88 83 GLY A CA 1
ATOM 666 C C . GLY A 1 83 ? 7.168 -20.582 7.177 1.00 88.88 83 GLY A C 1
ATOM 667 O O . GLY A 1 83 ? 6.771 -19.696 7.927 1.00 88.88 83 GLY A O 1
ATOM 668 N N . PRO A 1 84 ? 8.080 -20.334 6.220 1.00 93.19 84 PRO A N 1
ATOM 669 C CA . PRO A 1 84 ? 8.839 -19.085 6.130 1.00 93.19 84 PRO A CA 1
ATOM 670 C C . PRO A 1 84 ? 8.057 -17.936 5.472 1.00 93.19 84 PRO A C 1
ATOM 672 O O . PRO A 1 84 ? 8.645 -16.948 5.035 1.00 93.19 84 PRO A O 1
ATOM 675 N N . LEU A 1 85 ? 6.744 -18.096 5.300 1.00 92.81 85 LEU A N 1
ATOM 676 C CA . LEU A 1 85 ? 5.910 -17.147 4.577 1.00 92.81 85 LEU A CA 1
ATOM 677 C C . LEU A 1 85 ? 5.048 -16.354 5.556 1.00 92.81 85 LEU A C 1
ATOM 679 O O . LEU A 1 85 ? 4.287 -16.935 6.326 1.00 92.81 85 LEU A O 1
ATOM 683 N N . ALA A 1 86 ? 5.118 -15.033 5.457 1.00 92.44 86 ALA A N 1
ATOM 684 C CA . ALA A 1 86 ? 4.240 -14.100 6.149 1.00 92.44 86 ALA A CA 1
ATOM 685 C C . ALA A 1 86 ? 3.215 -13.517 5.171 1.00 92.44 86 ALA A C 1
ATOM 687 O O . ALA A 1 86 ? 3.435 -13.499 3.956 1.00 92.44 86 ALA A O 1
ATOM 688 N N . VAL A 1 87 ? 2.083 -13.030 5.684 1.00 93.88 87 VAL A N 1
ATOM 689 C CA . VAL A 1 87 ? 1.097 -12.307 4.870 1.00 93.88 87 VAL A CA 1
ATOM 690 C C . VAL A 1 87 ? 1.241 -10.816 5.135 1.00 93.88 87 VAL A C 1
ATOM 692 O O . VAL A 1 87 ? 0.952 -10.364 6.237 1.00 93.88 87 VAL A O 1
ATOM 695 N N . LYS A 1 88 ? 1.606 -10.044 4.110 1.00 94.50 88 LYS A N 1
ATOM 696 C CA . LYS A 1 88 ? 1.562 -8.577 4.146 1.00 94.50 88 LYS A CA 1
ATOM 697 C C . LYS A 1 88 ? 0.380 -8.043 3.357 1.00 94.50 88 LYS A C 1
ATOM 699 O O . LYS A 1 88 ? -0.179 -8.722 2.488 1.00 94.50 88 LYS A O 1
ATOM 704 N N . GLN A 1 89 ? -0.032 -6.830 3.697 1.00 95.19 89 GLN A N 1
ATOM 705 C CA . GLN A 1 89 ? -1.073 -6.101 2.987 1.00 95.19 89 GLN A CA 1
ATOM 706 C C . GLN A 1 89 ? -0.425 -4.909 2.304 1.00 95.19 89 GLN A C 1
ATOM 708 O O . GLN A 1 89 ? 0.279 -4.142 2.950 1.00 95.19 89 GLN A O 1
ATOM 713 N N . PHE A 1 90 ? -0.668 -4.765 1.011 1.00 96.62 90 PHE A N 1
ATOM 714 C CA . PHE A 1 90 ? -0.135 -3.675 0.214 1.00 96.62 90 PHE A CA 1
ATOM 715 C C . PHE A 1 90 ? -1.271 -2.809 -0.299 1.00 96.62 90 PHE A C 1
ATOM 717 O O . PHE A 1 90 ? -2.301 -3.321 -0.752 1.00 96.62 90 PHE A O 1
ATOM 724 N N . VAL A 1 91 ? -1.060 -1.503 -0.248 1.00 96.94 91 VAL A N 1
ATOM 725 C CA . VAL A 1 91 ? -1.912 -0.502 -0.873 1.00 96.94 91 VAL A CA 1
ATOM 726 C C . VAL A 1 91 ? -1.241 -0.031 -2.148 1.00 96.94 91 VAL A C 1
ATOM 728 O O . VAL A 1 91 ? -0.053 0.281 -2.173 1.00 96.94 91 VAL A O 1
ATOM 731 N N . LEU A 1 92 ? -2.031 0.000 -3.211 1.00 95.75 92 LEU A N 1
ATOM 732 C CA . LEU A 1 92 ? -1.702 0.629 -4.467 1.00 95.75 92 LEU A CA 1
ATOM 733 C C . LEU A 1 92 ? -2.378 1.987 -4.488 1.00 95.75 92 LEU A C 1
ATOM 735 O O . LEU A 1 92 ? -3.596 2.087 -4.298 1.00 95.75 92 LEU A O 1
ATOM 739 N N . PHE A 1 93 ? -1.588 3.013 -4.752 1.00 95.12 93 PHE A N 1
ATOM 740 C CA . PHE A 1 93 ? -2.076 4.363 -4.961 1.00 95.12 93 PHE A CA 1
ATOM 741 C C . PHE A 1 93 ? -1.420 4.965 -6.201 1.00 95.12 93 PHE A C 1
ATOM 743 O O . PHE A 1 93 ? -0.397 4.475 -6.689 1.00 95.12 93 PHE A O 1
ATOM 750 N N . ARG A 1 94 ? -2.038 6.014 -6.735 1.00 93.25 94 ARG A N 1
ATOM 751 C CA . ARG A 1 94 ? -1.517 6.776 -7.868 1.00 93.25 94 ARG A CA 1
ATOM 752 C C . ARG A 1 94 ? -1.200 8.195 -7.461 1.00 93.25 94 ARG A C 1
ATOM 754 O O . ARG A 1 94 ? -1.983 8.794 -6.730 1.00 93.25 94 ARG A O 1
ATOM 761 N N . LEU A 1 95 ? -0.102 8.728 -7.991 1.00 92.00 95 LEU A N 1
ATOM 762 C CA . LEU A 1 95 ? 0.119 10.171 -8.040 1.00 92.00 95 LEU A CA 1
ATOM 763 C C . LEU A 1 95 ? -0.330 10.687 -9.400 1.00 92.00 95 LEU A C 1
ATOM 765 O O . LEU A 1 95 ? 0.157 10.246 -10.442 1.00 92.00 95 LEU A O 1
ATOM 769 N N . CYS A 1 96 ? -1.286 11.603 -9.365 1.00 88.38 96 CYS A N 1
ATOM 770 C CA . CYS A 1 96 ? -1.983 12.133 -10.526 1.00 88.38 96 CYS A CA 1
ATOM 771 C C . CYS A 1 96 ? -1.624 13.606 -10.682 1.00 88.38 96 CYS A C 1
ATOM 773 O O . CYS A 1 96 ? -1.734 14.351 -9.712 1.00 88.38 96 CYS A O 1
ATOM 775 N N . GLY A 1 97 ? -1.169 14.021 -11.866 1.00 84.94 97 GLY A N 1
ATOM 776 C CA . GLY A 1 97 ? -0.780 15.412 -12.094 1.00 84.94 97 GLY A CA 1
ATOM 777 C C . GLY A 1 97 ? -1.963 16.378 -12.007 1.00 84.94 97 GLY A C 1
ATOM 778 O O . GLY A 1 97 ? -3.061 16.087 -12.481 1.00 84.94 97 GLY A O 1
ATOM 779 N N . ASN A 1 98 ? -1.710 17.574 -11.481 1.00 73.44 98 ASN A N 1
ATOM 780 C CA . ASN A 1 98 ? -2.693 18.646 -11.319 1.00 73.44 98 ASN A CA 1
ATOM 781 C C . ASN A 1 98 ? -3.079 19.320 -12.654 1.00 73.44 98 ASN A C 1
ATOM 783 O O . ASN A 1 98 ? -3.893 20.239 -12.662 1.00 73.44 98 ASN A O 1
ATOM 787 N N . SER A 1 99 ? -2.517 18.896 -13.794 1.00 60.34 99 SER A N 1
ATOM 788 C CA . SER A 1 99 ? -2.748 19.509 -15.112 1.00 60.34 99 SER A CA 1
ATOM 789 C C . SER A 1 99 ? -4.161 19.294 -15.677 1.00 60.34 99 SER A C 1
ATOM 791 O O . SER A 1 99 ? -4.579 20.065 -16.540 1.00 60.34 99 SER A O 1
ATOM 793 N N . ASP A 1 100 ? -4.927 18.336 -15.144 1.00 54.69 100 ASP A N 1
ATOM 794 C CA . ASP A 1 100 ? -6.356 18.124 -15.437 1.00 54.69 100 ASP A CA 1
ATOM 795 C C . ASP A 1 100 ? -7.275 18.802 -14.395 1.00 54.69 100 ASP A C 1
ATOM 797 O O . ASP A 1 100 ? -8.340 18.296 -14.027 1.00 54.69 100 ASP A O 1
ATOM 801 N N . TRP A 1 101 ? -6.850 19.971 -13.905 1.00 50.16 101 TRP A N 1
ATOM 802 C CA . TRP A 1 101 ? -7.533 20.769 -12.888 1.00 50.16 101 TRP A CA 1
ATOM 803 C C . TRP A 1 101 ? -8.979 21.102 -13.279 1.00 50.16 101 TRP A C 1
ATOM 805 O O . TRP A 1 101 ? -9.240 21.912 -14.171 1.00 50.16 101 TRP A O 1
ATOM 815 N N . SER A 1 102 ? -9.946 20.540 -12.556 1.00 54.94 102 SER A N 1
ATOM 816 C CA . SER A 1 102 ? -11.282 21.131 -12.458 1.00 54.94 102 SER A CA 1
ATOM 817 C C . SER A 1 102 ? -11.475 21.639 -11.031 1.00 54.94 102 SER A C 1
ATOM 819 O O . SER A 1 102 ? -11.132 20.926 -10.090 1.00 54.94 102 SER A O 1
ATOM 821 N N . ASP A 1 103 ? -12.052 22.834 -10.867 1.00 54.81 103 ASP A N 1
ATOM 822 C CA . ASP A 1 103 ? -12.270 23.545 -9.585 1.00 54.81 103 ASP A CA 1
ATOM 823 C C . ASP A 1 103 ? -13.168 22.814 -8.563 1.00 54.81 103 ASP A C 1
ATOM 825 O O . ASP A 1 103 ? -13.613 23.389 -7.571 1.00 54.81 103 ASP A O 1
ATOM 829 N N . THR A 1 104 ? -13.468 21.536 -8.779 1.00 57.88 104 THR A N 1
ATOM 830 C CA . THR A 1 104 ? -14.195 20.714 -7.818 1.00 57.88 104 THR A CA 1
ATOM 831 C C . THR A 1 104 ? -13.241 19.717 -7.176 1.00 57.88 104 THR A C 1
ATOM 833 O O . THR A 1 104 ? -12.496 19.027 -7.867 1.00 57.88 104 THR A O 1
ATOM 836 N N . SER A 1 105 ? -13.298 19.578 -5.851 1.00 51.31 105 SER A N 1
ATOM 837 C CA . SER A 1 105 ? -12.539 18.572 -5.087 1.00 51.31 105 SER A CA 1
ATOM 838 C C . SER A 1 105 ? -12.814 17.138 -5.575 1.00 51.31 105 SER A C 1
ATOM 840 O O . SER A 1 105 ? -11.973 16.263 -5.442 1.00 51.31 105 SER A O 1
ATOM 842 N N . ALA A 1 106 ? -13.973 16.907 -6.208 1.00 51.12 106 ALA A N 1
ATOM 843 C CA . ALA A 1 106 ? -14.333 15.645 -6.863 1.00 51.12 106 ALA A CA 1
ATOM 844 C C . ALA A 1 106 ? -13.664 15.433 -8.238 1.00 51.12 106 ALA A C 1
ATOM 846 O O . ALA A 1 106 ? -13.705 14.328 -8.775 1.00 51.12 106 ALA A O 1
ATOM 847 N N . GLY A 1 107 ? -13.106 16.494 -8.819 1.00 53.00 107 GLY A N 1
ATOM 848 C CA . GLY A 1 107 ? -12.493 16.521 -10.138 1.00 53.00 107 GLY A CA 1
ATOM 849 C C . GLY A 1 107 ? -10.975 16.361 -10.140 1.00 53.00 107 GLY A C 1
ATOM 850 O O . GLY A 1 107 ? -10.423 15.896 -11.132 1.00 53.00 107 GLY A O 1
ATOM 851 N N . ARG A 1 108 ? -10.305 16.689 -9.025 1.00 59.59 108 ARG A N 1
ATOM 852 C CA . ARG A 1 108 ? -8.840 16.563 -8.894 1.00 59.59 108 ARG A CA 1
ATOM 853 C C . ARG A 1 108 ? -8.348 15.125 -9.090 1.00 59.59 108 ARG A C 1
ATOM 855 O O . ARG A 1 108 ? -7.241 14.919 -9.561 1.00 59.59 108 ARG A O 1
ATOM 862 N N . CYS A 1 109 ? -9.200 14.133 -8.813 1.00 66.31 109 CYS A N 1
ATOM 863 C CA . CYS A 1 109 ? -8.827 12.713 -8.853 1.00 66.31 109 CYS A CA 1
ATOM 864 C C . CYS A 1 109 ? -9.733 11.852 -9.740 1.00 66.31 109 CYS A C 1
ATOM 866 O O . CYS A 1 109 ? -9.624 10.630 -9.756 1.00 66.31 109 CYS A O 1
ATOM 868 N N . SER A 1 110 ? -10.625 12.467 -10.523 1.00 62.69 110 SER A N 1
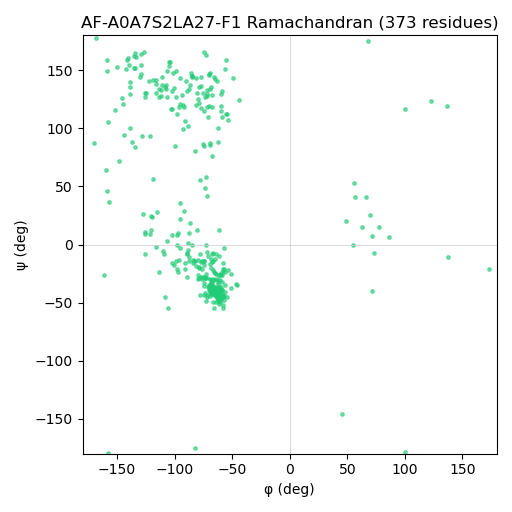ATOM 869 C CA . SER A 1 110 ? -11.544 11.725 -11.393 1.00 62.69 110 SER A CA 1
ATOM 870 C C . SER A 1 110 ? -10.937 11.287 -12.729 1.00 62.69 110 SER A C 1
ATOM 872 O O . SER A 1 110 ? -11.530 10.449 -13.411 1.00 62.69 110 SER A O 1
ATOM 874 N N . ASN A 1 111 ? -9.779 11.836 -13.116 1.00 66.75 111 ASN A N 1
ATOM 875 C CA . ASN A 1 111 ? -9.276 11.753 -14.493 1.00 66.75 111 ASN A CA 1
ATOM 876 C C . ASN A 1 111 ? -7.912 11.060 -14.611 1.00 66.75 111 ASN A C 1
ATOM 878 O O . ASN A 1 111 ? -7.311 11.125 -15.678 1.00 66.75 111 ASN A O 1
ATOM 882 N N . CYS A 1 112 ? -7.438 10.389 -13.557 1.00 79.44 112 CYS A N 1
ATOM 883 C CA . CYS A 1 112 ? -6.092 9.812 -13.464 1.00 79.44 112 CYS A CA 1
ATOM 884 C C . CYS A 1 112 ? -5.896 8.557 -14.339 1.00 79.44 112 CYS A C 1
ATOM 886 O O . CYS A 1 112 ? -5.618 7.461 -13.864 1.00 79.44 112 CYS A O 1
ATOM 888 N N . ASN A 1 113 ? -6.110 8.715 -15.643 1.00 82.50 113 ASN A N 1
ATOM 889 C CA . ASN A 1 113 ? -6.042 7.664 -16.653 1.00 82.50 113 ASN A CA 1
ATOM 890 C C . ASN A 1 113 ? -4.816 7.816 -17.568 1.00 82.50 113 ASN A C 1
ATOM 892 O O . ASN A 1 113 ? -4.560 6.940 -18.392 1.00 82.50 113 ASN A O 1
ATOM 896 N N . SER A 1 114 ? -4.078 8.921 -17.458 1.00 81.31 114 SER A N 1
ATOM 897 C CA . SER A 1 114 ? -2.849 9.195 -18.207 1.00 81.31 114 SER A CA 1
ATOM 898 C C . SER A 1 114 ? -1.917 10.086 -17.395 1.00 81.31 114 SER A C 1
ATOM 900 O O . SER A 1 114 ? -2.405 10.893 -16.611 1.00 81.31 114 SER A O 1
ATOM 902 N N . ASN A 1 115 ? -0.607 9.980 -17.630 1.00 84.25 115 ASN A N 1
ATOM 903 C CA . ASN A 1 115 ? 0.418 10.799 -16.978 1.00 84.25 115 ASN A CA 1
ATOM 904 C C . ASN A 1 115 ? 0.366 10.719 -15.444 1.00 84.25 115 ASN A C 1
ATOM 906 O O . ASN A 1 115 ? 0.257 11.729 -14.748 1.00 84.25 115 ASN A O 1
ATOM 910 N N . TYR A 1 116 ? 0.386 9.488 -14.942 1.00 90.25 116 TYR A N 1
ATOM 911 C CA . TYR A 1 116 ? 0.387 9.179 -13.518 1.00 90.25 116 TYR A CA 1
ATOM 912 C C . TYR A 1 116 ? 1.512 8.202 -13.189 1.00 90.25 116 TYR A C 1
ATOM 914 O O . TYR A 1 116 ? 2.043 7.543 -14.079 1.00 90.25 116 TYR A O 1
ATOM 922 N N . GLY A 1 117 ? 1.841 8.082 -11.907 1.00 91.56 117 GLY A N 1
ATOM 923 C CA . GLY A 1 117 ? 2.735 7.047 -11.384 1.00 91.56 117 GLY A CA 1
ATOM 924 C C . GLY A 1 117 ? 1.941 6.069 -10.537 1.00 91.56 117 GLY A C 1
ATOM 925 O O . GLY A 1 117 ? 0.993 6.476 -9.864 1.00 91.56 117 GLY A O 1
ATOM 926 N N . GLU A 1 118 ? 2.291 4.786 -10.584 1.00 94.06 118 GLU A N 1
ATOM 927 C CA . GLU A 1 118 ? 1.740 3.773 -9.683 1.00 94.06 118 GLU A CA 1
ATOM 928 C C . GLU A 1 118 ? 2.741 3.483 -8.576 1.00 94.06 118 GLU A C 1
ATOM 930 O O . GLU A 1 118 ? 3.929 3.276 -8.823 1.00 94.06 118 GLU A O 1
ATOM 935 N N . TYR A 1 119 ? 2.234 3.434 -7.354 1.00 95.56 119 TYR A N 1
ATOM 936 C CA . TYR A 1 119 ? 3.039 3.245 -6.164 1.00 95.56 119 TYR A CA 1
ATOM 937 C C . TYR A 1 119 ? 2.461 2.112 -5.337 1.00 95.56 119 TYR A C 1
ATOM 939 O O . TYR A 1 119 ? 1.244 1.903 -5.303 1.00 95.56 119 TYR A O 1
ATOM 947 N N . VAL A 1 120 ? 3.343 1.376 -4.672 1.00 96.62 120 VAL A N 1
ATOM 948 C CA . VAL A 1 120 ? 2.974 0.318 -3.737 1.00 96.62 120 VAL A CA 1
ATOM 949 C C . VAL A 1 120 ? 3.625 0.573 -2.389 1.00 96.62 120 VAL A C 1
ATOM 951 O O . VAL A 1 120 ? 4.821 0.829 -2.304 1.00 96.62 120 VAL A O 1
ATOM 954 N N . ILE A 1 121 ? 2.826 0.506 -1.337 1.00 96.75 121 ILE A N 1
ATOM 955 C CA . ILE A 1 121 ? 3.223 0.779 0.046 1.00 96.75 121 ILE A CA 1
ATOM 956 C C . ILE A 1 121 ? 2.557 -0.251 0.957 1.00 96.75 121 ILE A C 1
ATOM 958 O O . ILE A 1 121 ? 1.527 -0.832 0.599 1.00 96.75 121 ILE A O 1
ATOM 962 N N . GLU A 1 122 ? 3.138 -0.523 2.120 1.00 96.19 122 GLU A N 1
ATOM 963 C CA . GLU A 1 122 ? 2.481 -1.356 3.121 1.00 96.19 122 GLU A CA 1
ATOM 964 C C . GLU A 1 122 ? 1.205 -0.674 3.640 1.00 96.19 122 GLU A C 1
ATOM 966 O O . GLU A 1 122 ? 1.126 0.545 3.779 1.00 96.19 122 GLU A O 1
ATOM 971 N N . ALA A 1 123 ? 0.155 -1.458 3.889 1.00 95.50 123 ALA A N 1
ATOM 972 C CA . ALA A 1 123 ? -1.139 -0.905 4.278 1.00 95.50 123 ALA A CA 1
ATOM 973 C C . ALA A 1 123 ? -1.096 -0.173 5.625 1.00 95.50 123 ALA A C 1
ATOM 975 O O . ALA A 1 123 ? -1.882 0.749 5.818 1.00 95.50 123 ALA A O 1
ATOM 976 N N . VAL A 1 124 ? -0.206 -0.582 6.534 1.00 95.31 124 VAL A N 1
ATOM 977 C CA . VAL A 1 124 ? -0.006 0.075 7.833 1.00 95.31 124 VAL A CA 1
ATOM 978 C C . VAL A 1 124 ? 0.554 1.480 7.622 1.00 95.31 124 VAL A C 1
ATOM 980 O O . VAL A 1 124 ? -0.107 2.434 8.015 1.00 95.31 124 VAL A O 1
ATOM 983 N N . ASP A 1 125 ? 1.6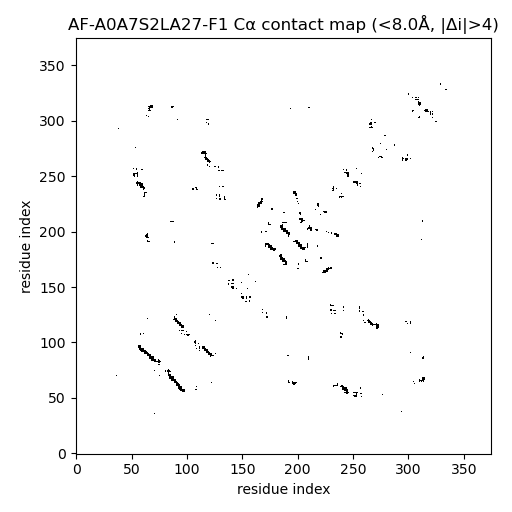68 1.614 6.897 1.00 96.44 125 ASP A N 1
ATOM 984 C CA . ASP A 1 125 ? 2.291 2.913 6.591 1.00 96.44 125 ASP A CA 1
ATOM 985 C C . ASP A 1 125 ? 1.337 3.841 5.824 1.00 96.44 125 ASP A C 1
ATOM 987 O O . ASP A 1 125 ? 1.245 5.036 6.098 1.00 96.44 125 ASP A O 1
ATOM 991 N N . TYR A 1 126 ? 0.565 3.288 4.880 1.00 96.69 126 TYR A N 1
ATOM 992 C CA . TYR A 1 126 ? -0.464 4.049 4.171 1.00 96.69 126 TYR A CA 1
ATOM 993 C C . TYR A 1 126 ? -1.549 4.565 5.119 1.00 96.69 126 TYR A C 1
ATOM 995 O O . TYR A 1 126 ? -1.940 5.730 5.052 1.00 96.69 126 TYR A O 1
ATOM 1003 N N . LEU A 1 127 ? -2.089 3.696 5.978 1.00 96.00 127 LEU A N 1
ATOM 1004 C CA . LEU A 1 127 ? -3.146 4.084 6.904 1.00 96.00 127 LEU A CA 1
ATOM 1005 C C . LEU A 1 127 ? -2.648 5.103 7.921 1.00 96.00 127 LEU A C 1
ATOM 1007 O O . LEU A 1 127 ? -3.358 6.073 8.144 1.00 96.00 127 LEU A O 1
ATOM 1011 N N . ASP A 1 128 ? -1.455 4.920 8.481 1.00 95.19 128 ASP A N 1
ATOM 1012 C CA . ASP A 1 128 ? -0.867 5.864 9.430 1.00 95.19 128 ASP A CA 1
ATOM 1013 C C . ASP A 1 128 ? -0.742 7.264 8.808 1.00 95.19 128 ASP A C 1
ATOM 1015 O O . ASP A 1 128 ? -1.332 8.226 9.305 1.00 95.19 128 ASP A O 1
ATOM 1019 N N . ALA A 1 129 ? -0.123 7.358 7.627 1.00 95.06 129 ALA A N 1
ATOM 1020 C CA . ALA A 1 129 ? 0.028 8.620 6.905 1.00 95.06 129 ALA A CA 1
ATOM 1021 C C . ALA A 1 129 ? -1.325 9.269 6.556 1.00 95.06 129 ALA A C 1
ATOM 1023 O O . ALA A 1 129 ? -1.556 10.455 6.797 1.00 95.06 129 ALA A O 1
ATOM 1024 N N . THR A 1 130 ? -2.259 8.493 5.998 1.00 94.19 130 THR A N 1
ATOM 1025 C CA . THR A 1 130 ? -3.552 9.032 5.545 1.00 94.19 130 THR A CA 1
ATOM 1026 C C . THR A 1 130 ? -4.502 9.385 6.688 1.00 94.19 130 THR A C 1
ATOM 1028 O O . THR A 1 130 ? -5.319 10.297 6.535 1.00 94.19 130 THR A O 1
ATOM 1031 N N . VAL A 1 131 ? -4.405 8.703 7.830 1.00 93.69 131 VAL A N 1
ATOM 1032 C CA . VAL A 1 131 ? -5.174 9.018 9.038 1.00 93.69 131 VAL A CA 1
ATOM 1033 C C . VAL A 1 131 ? -4.658 10.294 9.682 1.00 93.69 131 VAL A C 1
ATOM 1035 O O . VAL A 1 131 ? -5.480 11.144 10.011 1.00 93.69 131 VAL A O 1
ATOM 1038 N N . GLN A 1 132 ? -3.338 10.473 9.789 1.00 91.69 132 GLN A N 1
ATOM 1039 C CA . GLN A 1 132 ? -2.750 11.726 10.273 1.00 91.69 132 GLN A CA 1
ATOM 1040 C C . GLN A 1 132 ? -3.197 12.916 9.410 1.00 91.69 132 GLN A C 1
ATOM 1042 O O . GLN A 1 132 ? -3.650 13.930 9.939 1.00 91.69 132 GLN A O 1
ATOM 1047 N N . TYR A 1 133 ? -3.183 12.764 8.081 1.00 91.56 133 TYR A N 1
ATOM 1048 C CA . TYR A 1 133 ? -3.702 13.784 7.167 1.00 91.56 133 TYR A CA 1
ATOM 1049 C C . TYR A 1 133 ? -5.201 14.060 7.362 1.00 91.56 133 TYR A C 1
ATOM 1051 O O . TYR A 1 133 ? -5.636 15.213 7.407 1.00 91.56 133 TYR A O 1
ATOM 1059 N N . ALA A 1 134 ? -6.016 13.006 7.481 1.00 89.69 134 ALA A N 1
ATOM 1060 C CA . ALA A 1 134 ? -7.453 13.144 7.700 1.00 89.69 134 ALA A CA 1
ATOM 1061 C C . ALA A 1 134 ? -7.768 13.859 9.020 1.00 89.69 134 ALA A C 1
ATOM 1063 O O . ALA A 1 134 ? -8.700 14.664 9.057 1.00 89.69 134 ALA A O 1
ATOM 1064 N N . ASP A 1 135 ? -7.000 13.574 10.070 1.00 88.38 135 ASP A N 1
ATOM 1065 C CA . ASP A 1 135 ? -7.144 14.183 11.388 1.00 88.38 135 ASP A CA 1
ATOM 1066 C C . ASP A 1 135 ? -6.804 15.678 11.346 1.00 88.38 135 ASP A C 1
ATOM 1068 O O . ASP A 1 135 ? -7.646 16.499 11.698 1.00 88.38 135 ASP A O 1
ATOM 1072 N N . GLN A 1 136 ? -5.661 16.063 10.765 1.00 88.06 136 GLN A N 1
ATOM 1073 C CA . GLN A 1 136 ? -5.290 17.475 10.575 1.00 88.06 136 GLN A CA 1
ATOM 1074 C C . GLN A 1 136 ? -6.343 18.255 9.776 1.00 88.06 136 GLN A C 1
ATOM 1076 O O . GLN A 1 136 ? -6.734 19.366 10.146 1.00 88.06 136 GLN A O 1
ATOM 1081 N N . MET A 1 137 ? -6.849 17.669 8.688 1.00 84.25 137 MET A N 1
ATOM 1082 C CA . MET A 1 137 ? -7.896 18.295 7.881 1.00 84.25 137 MET A CA 1
ATOM 1083 C C . MET A 1 137 ? -9.193 18.465 8.686 1.00 84.25 137 MET A C 1
ATOM 1085 O O . MET A 1 137 ? -9.889 19.476 8.555 1.00 84.25 137 MET A O 1
ATOM 1089 N N . LEU A 1 138 ? -9.529 17.489 9.532 1.00 85.19 138 LEU A N 1
ATOM 1090 C CA . LEU A 1 138 ? -10.692 17.549 10.408 1.00 85.19 138 LEU A CA 1
ATOM 1091 C C . LEU A 1 138 ? -10.514 18.621 11.491 1.00 85.19 138 LEU A C 1
ATOM 1093 O O . LEU A 1 138 ? -11.435 19.406 11.714 1.00 85.19 138 LEU A O 1
ATOM 1097 N N . GLU A 1 139 ? -9.334 18.733 12.098 1.00 85.62 139 GLU A N 1
ATOM 1098 C CA . GLU A 1 139 ? -8.998 19.787 13.059 1.00 85.62 139 GLU A CA 1
ATOM 1099 C C . GLU A 1 139 ? -9.172 21.182 12.465 1.00 85.62 139 GLU A C 1
ATOM 1101 O O . GLU A 1 139 ? -9.836 22.035 13.060 1.00 85.62 139 GLU A O 1
ATOM 1106 N N . GLN A 1 140 ? -8.648 21.411 11.262 1.00 84.94 140 GLN A N 1
ATOM 1107 C CA . GLN A 1 140 ? -8.793 22.687 10.564 1.00 84.94 140 GLN A CA 1
ATOM 1108 C C . GLN A 1 140 ? -10.258 22.988 10.224 1.00 84.94 140 GLN A C 1
ATOM 1110 O O . GLN A 1 140 ? -10.741 24.105 10.444 1.00 84.94 140 GLN A O 1
ATOM 1115 N N . LEU A 1 141 ? -10.991 21.985 9.730 1.00 84.31 141 LEU A N 1
ATOM 1116 C CA . LEU A 1 141 ? -12.404 22.115 9.383 1.00 84.31 141 LEU A CA 1
ATOM 1117 C C . LEU A 1 141 ? -13.268 22.434 10.613 1.00 84.31 141 LEU A C 1
ATOM 1119 O O . LEU A 1 141 ? -14.223 23.211 10.524 1.00 84.31 141 LEU A O 1
ATOM 1123 N N . CYS A 1 142 ? -12.946 21.840 11.762 1.00 87.25 142 CYS A N 1
ATOM 1124 C CA . CYS A 1 142 ? -13.770 21.898 12.966 1.00 87.25 142 CYS A CA 1
ATOM 1125 C C . CYS A 1 142 ? -13.325 22.957 13.979 1.00 87.25 142 CYS A C 1
ATOM 1127 O O . CYS A 1 142 ? -14.154 23.397 14.782 1.00 87.25 142 CYS A O 1
ATOM 1129 N N . GLY A 1 143 ? -12.071 23.412 13.929 1.00 83.88 143 GLY A N 1
ATOM 1130 C CA . GLY A 1 143 ? -11.487 24.362 14.880 1.00 83.88 143 GLY A CA 1
ATOM 1131 C C . GLY A 1 143 ? -12.184 25.723 14.905 1.00 83.88 143 GLY A C 1
ATOM 1132 O O . GLY A 1 143 ? -12.234 26.379 15.942 1.00 83.88 143 GLY A O 1
ATOM 1133 N N . ASN A 1 144 ? -12.813 26.120 13.796 1.00 75.75 144 ASN A N 1
ATOM 1134 C CA . ASN A 1 144 ? -13.544 27.387 13.685 1.00 75.75 144 ASN A CA 1
ATOM 1135 C C . ASN A 1 144 ? -15.062 27.250 13.879 1.00 75.75 144 ASN A C 1
ATOM 1137 O O . ASN A 1 144 ? -15.808 28.205 13.636 1.00 75.75 144 ASN A O 1
ATOM 1141 N N . CYS A 1 145 ? -15.555 26.079 14.292 1.00 80.69 145 CYS A N 1
ATOM 1142 C CA . CYS A 1 145 ? -16.987 25.843 14.323 1.00 80.69 145 CYS A CA 1
ATOM 1143 C C . CYS A 1 145 ? -17.659 26.173 15.668 1.00 80.69 145 CYS A C 1
ATOM 1145 O O . CYS A 1 145 ? -17.425 25.517 16.679 1.00 80.69 145 CYS A O 1
ATOM 1147 N N . ASN A 1 146 ? -18.597 27.130 15.648 1.00 74.62 146 ASN A N 1
ATOM 1148 C CA . ASN A 1 146 ? -19.440 27.499 16.791 1.00 74.62 146 ASN A CA 1
ATOM 1149 C C . ASN A 1 146 ? -20.845 26.858 16.705 1.00 74.62 146 ASN A C 1
ATOM 1151 O O . ASN A 1 146 ? -21.806 27.480 16.246 1.00 74.62 146 ASN A O 1
ATOM 1155 N N . GLY A 1 147 ? -20.971 25.610 17.167 1.00 64.75 147 GLY A N 1
ATOM 1156 C CA . GLY A 1 147 ? -22.205 24.975 17.671 1.00 64.75 147 GLY A CA 1
ATOM 1157 C C . GLY A 1 147 ? -23.328 24.595 16.688 1.00 64.75 147 GLY A C 1
ATOM 1158 O O . GLY A 1 147 ? -23.927 23.540 16.861 1.00 64.75 147 GLY A O 1
ATOM 1159 N N . TYR A 1 148 ? -23.650 25.405 15.670 1.00 65.56 148 TYR A N 1
ATOM 1160 C CA . TYR A 1 148 ? -24.838 25.176 14.816 1.00 65.56 148 TYR A CA 1
ATOM 1161 C C . TYR A 1 148 ? -24.565 25.109 13.307 1.00 65.56 148 TYR A C 1
ATOM 1163 O O . TYR A 1 148 ? -25.466 24.758 12.548 1.00 65.56 148 TYR A O 1
ATOM 1171 N N . GLN A 1 149 ? -23.348 25.422 12.854 1.00 72.19 149 GLN A N 1
ATOM 1172 C CA . GLN A 1 149 ? -22.975 25.411 11.429 1.00 72.19 149 GLN A CA 1
ATOM 1173 C C . GLN A 1 149 ? -21.833 24.440 11.115 1.00 72.19 149 GLN A C 1
ATOM 1175 O O . GLN A 1 149 ? -21.132 24.616 10.122 1.00 72.19 149 GLN A O 1
ATOM 1180 N N . CYS A 1 150 ? -21.630 23.420 11.950 1.00 77.25 150 CYS A N 1
ATOM 1181 C CA . CYS A 1 150 ? -20.545 22.481 11.708 1.00 77.25 150 CYS A CA 1
ATOM 1182 C C . CYS A 1 150 ? -20.923 21.506 10.598 1.00 77.25 150 CYS A C 1
ATOM 1184 O O . CYS A 1 150 ? -22.041 20.974 10.613 1.00 77.25 150 CYS A O 1
ATOM 1186 N N . PRO A 1 151 ? -19.998 21.223 9.667 1.00 78.56 151 PRO A N 1
ATOM 1187 C CA . PRO A 1 151 ? -20.112 20.057 8.812 1.00 78.56 151 PRO A CA 1
ATOM 1188 C C . PRO A 1 151 ? -20.399 18.821 9.666 1.00 78.56 151 PRO A C 1
ATOM 1190 O O . PRO A 1 151 ? -19.890 18.690 10.781 1.00 78.56 151 PRO A O 1
ATOM 1193 N N . SER A 1 152 ? -21.220 17.900 9.161 1.00 75.31 152 SER A N 1
ATOM 1194 C CA . SER A 1 152 ? -21.584 16.693 9.911 1.00 75.31 152 SER A CA 1
ATOM 1195 C C . SER A 1 152 ? -20.366 15.856 10.313 1.00 75.31 152 SER A C 1
ATOM 1197 O O . SER A 1 152 ? -20.451 15.125 11.295 1.00 75.31 152 SER A O 1
ATOM 1199 N N . GLN A 1 153 ? -19.237 15.993 9.604 1.00 74.31 153 GLN A N 1
ATOM 1200 C CA . GLN A 1 153 ? -17.965 15.368 9.975 1.00 74.31 153 GLN A CA 1
ATOM 1201 C C . GLN A 1 153 ? -17.436 15.855 11.337 1.00 74.31 153 GLN A C 1
ATOM 1203 O O . GLN A 1 153 ? -16.887 15.068 12.098 1.00 74.31 153 GLN A O 1
ATOM 1208 N N . CYS A 1 154 ? -17.666 17.118 11.700 1.00 79.12 154 CYS A N 1
ATOM 1209 C CA . CYS A 1 154 ? -17.168 17.695 12.951 1.00 79.12 154 CYS A CA 1
ATOM 1210 C C . CYS A 1 154 ? -17.912 17.236 14.197 1.00 79.12 154 CYS A C 1
ATOM 1212 O O . CYS A 1 154 ? -17.395 17.364 15.305 1.00 79.12 154 CYS A O 1
ATOM 1214 N N . LYS A 1 155 ? -19.118 16.687 14.029 1.00 72.19 155 LYS A N 1
ATOM 1215 C CA . LYS A 1 155 ? -19.871 16.129 15.151 1.00 72.19 155 LYS A CA 1
ATOM 1216 C C . LYS A 1 155 ? -19.126 14.955 15.797 1.00 72.19 155 LYS A C 1
ATOM 1218 O O . LYS A 1 155 ? -19.221 14.771 17.001 1.00 72.19 155 LYS A O 1
ATOM 1223 N N . TYR A 1 156 ? -18.367 14.194 15.006 1.00 69.94 156 TYR A N 1
ATOM 1224 C CA . TYR A 1 156 ? -17.545 13.093 15.511 1.00 69.94 156 TYR A CA 1
ATOM 1225 C C . TYR A 1 156 ? -16.350 13.600 16.326 1.00 69.94 156 TYR A C 1
ATOM 1227 O O . TYR A 1 156 ? -16.009 13.006 17.339 1.00 69.94 156 TYR A O 1
ATOM 1235 N N . TYR A 1 157 ? -15.763 14.725 15.919 1.00 68.56 157 TYR A N 1
ATOM 1236 C CA . TYR A 1 157 ? -14.566 15.278 16.549 1.00 68.56 157 TYR A CA 1
ATOM 1237 C C . TYR A 1 157 ? -14.861 16.017 17.870 1.00 68.56 157 TYR A C 1
ATOM 1239 O O . TYR A 1 157 ? -14.154 15.838 18.854 1.00 68.56 157 TYR A O 1
ATOM 1247 N N . GLN A 1 158 ? -15.919 16.841 17.925 1.00 64.56 158 GLN A N 1
ATOM 1248 C CA . GLN A 1 158 ? -16.162 17.739 19.070 1.00 64.56 158 GLN A CA 1
ATOM 1249 C C . GLN A 1 158 ? -16.798 17.076 20.297 1.00 64.56 158 GLN A C 1
ATOM 1251 O O . GLN A 1 158 ? -16.614 17.576 21.406 1.00 64.56 158 GLN A O 1
ATOM 1256 N N . ASP A 1 159 ? -17.550 15.985 20.127 1.00 61.22 159 ASP A N 1
ATOM 1257 C CA . ASP A 1 159 ? -18.291 15.408 21.252 1.00 61.22 159 ASP A CA 1
ATOM 1258 C C . ASP A 1 159 ? -17.403 14.558 22.178 1.00 61.22 159 ASP A C 1
ATOM 1260 O O . ASP A 1 159 ? -17.851 14.251 23.277 1.00 61.22 159 ASP A O 1
ATOM 1264 N N . GLY A 1 160 ? -16.167 14.189 21.788 1.00 56.47 160 GLY A N 1
ATOM 1265 C CA . GLY A 1 160 ? -15.201 13.420 22.608 1.00 56.47 160 GLY A CA 1
ATOM 1266 C C . GLY A 1 160 ? -15.709 12.072 23.158 1.00 56.47 160 GLY A C 1
ATOM 1267 O O . GLY A 1 160 ? -14.993 11.375 23.870 1.00 56.47 160 GLY A O 1
ATOM 1268 N N . ASP A 1 161 ? -16.957 11.740 22.844 1.00 52.16 161 ASP A N 1
ATOM 1269 C CA . ASP A 1 161 ? -17.812 10.762 23.495 1.00 52.16 161 ASP A CA 1
ATOM 1270 C C . ASP A 1 161 ? -18.897 10.404 22.466 1.00 52.16 161 ASP A C 1
ATOM 1272 O O . ASP A 1 161 ? -20.081 10.734 22.580 1.00 52.16 161 ASP A O 1
ATOM 1276 N N . ILE A 1 162 ? -18.470 9.802 21.352 1.00 51.34 162 ILE A N 1
ATOM 1277 C CA . ILE A 1 162 ? -19.355 9.353 20.268 1.00 51.34 162 ILE A CA 1
ATOM 1278 C C . ILE A 1 162 ? -20.113 8.097 20.732 1.00 51.34 162 ILE A C 1
ATOM 1280 O O . ILE A 1 162 ? -20.129 7.093 20.036 1.00 51.34 162 ILE A O 1
ATOM 1284 N N . GLY A 1 163 ? -20.724 8.085 21.917 1.00 61.12 163 GLY A N 1
ATOM 1285 C CA . GLY A 1 163 ? -21.332 6.876 22.482 1.00 61.12 163 GLY A CA 1
ATOM 1286 C C . GLY A 1 163 ? -20.440 5.624 22.359 1.00 61.12 163 GLY A C 1
ATOM 1287 O O . GLY A 1 163 ? -19.218 5.711 22.389 1.00 61.12 163 GLY A O 1
ATOM 1288 N N . ASP A 1 164 ? -21.056 4.454 22.168 1.00 76.00 164 ASP A N 1
ATOM 1289 C CA . ASP A 1 164 ? -20.380 3.151 22.003 1.00 76.00 164 ASP A CA 1
ATOM 1290 C C . ASP A 1 164 ? -19.655 2.981 20.637 1.00 76.00 164 ASP A C 1
ATOM 1292 O O . ASP A 1 164 ? -19.763 1.924 19.998 1.00 76.00 164 ASP A O 1
ATOM 1296 N N . TYR A 1 165 ? -18.959 4.005 20.121 1.00 84.94 165 TYR A N 1
ATOM 1297 C CA . TYR A 1 165 ? -18.126 3.881 18.917 1.00 84.94 165 TYR A CA 1
ATOM 1298 C C . TYR A 1 165 ? -16.633 4.019 19.218 1.00 84.94 165 TYR A C 1
ATOM 1300 O O . TYR A 1 165 ? -16.199 4.954 19.878 1.00 84.94 165 TYR A O 1
ATOM 1308 N N . LEU A 1 166 ? -15.844 3.100 18.663 1.00 89.94 166 LEU A N 1
ATOM 1309 C CA . LEU A 1 166 ? -14.382 3.087 18.746 1.00 89.94 166 LEU A CA 1
ATOM 1310 C C . LEU A 1 166 ? -13.779 3.618 17.439 1.00 89.94 166 LEU A C 1
ATOM 1312 O O . LEU A 1 166 ? -14.365 3.426 16.368 1.00 89.94 166 LEU A O 1
ATOM 1316 N N . ASN A 1 167 ? -12.625 4.284 17.497 1.00 90.06 167 ASN A N 1
ATOM 1317 C CA . ASN A 1 167 ? -11.970 4.814 16.304 1.00 90.06 167 ASN A CA 1
ATOM 1318 C C . ASN A 1 167 ? -11.189 3.704 15.586 1.00 90.06 167 ASN A C 1
ATOM 1320 O O . ASN A 1 167 ? -10.417 2.982 16.205 1.00 90.06 167 ASN A O 1
ATOM 1324 N N . ALA A 1 168 ? -11.374 3.556 14.270 1.00 93.12 168 ALA A N 1
ATOM 1325 C CA . ALA A 1 168 ? -10.600 2.603 13.474 1.00 93.12 168 ALA A CA 1
ATOM 1326 C C . ALA A 1 168 ? -9.089 2.888 13.509 1.00 93.12 168 ALA A C 1
ATOM 1328 O O . ALA A 1 168 ? -8.304 1.948 13.404 1.00 93.12 168 ALA A O 1
ATOM 1329 N N . ALA A 1 169 ? -8.702 4.160 13.661 1.00 93.19 169 ALA A N 1
ATOM 1330 C CA . ALA A 1 169 ? -7.306 4.586 13.749 1.00 93.19 169 ALA A CA 1
ATOM 1331 C C . ALA A 1 169 ? -6.553 3.932 14.916 1.00 93.19 169 ALA A C 1
ATOM 1333 O O . ALA A 1 169 ? -5.385 3.590 14.772 1.00 93.19 169 ALA A O 1
ATOM 1334 N N . ASP A 1 170 ? -7.249 3.651 16.020 1.00 94.81 170 ASP A N 1
ATOM 1335 C CA . ASP A 1 170 ? -6.647 3.030 17.203 1.00 94.81 170 ASP A CA 1
ATOM 1336 C C . ASP A 1 170 ? -6.227 1.572 16.949 1.00 94.81 170 ASP A C 1
ATOM 1338 O O . ASP A 1 170 ? -5.521 0.995 17.766 1.00 94.81 170 ASP A O 1
ATOM 1342 N N . TYR A 1 171 ? -6.656 0.966 15.833 1.00 96.12 171 TYR A N 1
ATOM 1343 C CA . TYR A 1 171 ? -6.412 -0.433 15.460 1.00 96.12 171 TYR A CA 1
ATOM 1344 C C . TYR A 1 171 ? -5.665 -0.573 14.121 1.00 96.12 171 TYR A C 1
ATOM 1346 O O . TYR A 1 171 ? -5.822 -1.586 13.434 1.00 96.12 171 TYR A O 1
ATOM 1354 N N . ILE A 1 172 ? -4.905 0.447 13.701 1.00 96.44 172 ILE A N 1
ATOM 1355 C CA . ILE A 1 172 ? -4.030 0.354 12.515 1.00 96.44 172 ILE A CA 1
ATOM 1356 C C . ILE A 1 172 ? -2.909 -0.664 12.760 1.00 96.44 172 ILE A C 1
ATOM 1358 O O . ILE A 1 172 ? -2.583 -1.453 11.874 1.00 96.44 172 ILE A O 1
ATOM 1362 N N . GLU A 1 173 ? -2.365 -0.689 13.974 1.00 96.12 173 GLU A N 1
ATOM 1363 C CA . GLU A 1 173 ? -1.431 -1.723 14.406 1.00 96.12 173 GLU A CA 1
ATOM 1364 C C . GLU A 1 173 ? -2.185 -2.984 14.843 1.00 96.12 173 GLU A C 1
ATOM 1366 O O . GLU A 1 173 ? -3.266 -2.915 15.437 1.00 96.12 173 GLU A O 1
ATOM 1371 N N . CYS A 1 174 ? -1.611 -4.155 14.553 1.00 96.56 174 CYS A N 1
ATOM 1372 C CA . CYS A 1 174 ? -2.192 -5.413 15.003 1.00 96.56 174 CYS A CA 1
ATOM 1373 C C . CYS A 1 174 ? -2.042 -5.541 16.522 1.00 96.56 174 CYS A C 1
ATOM 1375 O O . CYS A 1 174 ? -0.928 -5.586 17.041 1.00 96.56 174 CYS A O 1
ATOM 1377 N N . GLN A 1 175 ? -3.160 -5.630 17.239 1.00 97.44 175 GLN A N 1
ATOM 1378 C CA . GLN A 1 175 ? -3.153 -5.704 18.700 1.00 97.44 175 GLN A CA 1
ATOM 1379 C C . GLN A 1 175 ? -4.229 -6.641 19.238 1.00 97.44 175 GLN A C 1
ATOM 1381 O O . GLN A 1 175 ? -5.281 -6.822 18.623 1.00 97.44 175 GLN A O 1
ATOM 1386 N N . GLN A 1 176 ? -3.974 -7.243 20.402 1.00 97.62 176 GLN A N 1
ATOM 1387 C CA . GLN A 1 176 ? -4.957 -8.087 21.081 1.00 97.62 176 GLN A CA 1
ATOM 1388 C C . GLN A 1 176 ? -6.075 -7.211 21.651 1.00 97.62 176 GLN A C 1
ATOM 1390 O O . GLN A 1 176 ? -5.811 -6.273 22.399 1.00 97.62 176 GLN A O 1
ATOM 1395 N N . VAL A 1 177 ? -7.325 -7.538 21.333 1.00 97.12 177 VAL A N 1
ATOM 1396 C CA . VAL A 1 177 ? -8.498 -6.766 21.768 1.00 97.12 177 VAL A CA 1
ATOM 1397 C C . VAL A 1 177 ? -9.401 -7.510 22.739 1.00 97.12 177 VAL A C 1
ATOM 1399 O O . VAL A 1 177 ? -10.128 -6.884 23.506 1.00 97.12 177 VAL A O 1
ATOM 1402 N N . SER A 1 178 ? -9.366 -8.841 22.726 1.00 95.75 178 SER A N 1
ATOM 1403 C CA . SER A 1 178 ? -10.130 -9.664 23.659 1.00 95.75 178 SER A CA 1
ATOM 1404 C C . SER A 1 178 ? -9.528 -11.060 23.794 1.00 95.75 178 SER A C 1
ATOM 1406 O O . SER A 1 178 ? -8.538 -11.411 23.149 1.00 95.75 178 SER A O 1
ATOM 1408 N N . GLU A 1 179 ? -10.171 -11.876 24.618 1.00 96.12 179 GLU A N 1
ATOM 1409 C CA . GLU A 1 179 ? -9.914 -13.304 24.769 1.00 96.12 179 GLU A CA 1
ATOM 1410 C C . GLU A 1 179 ? -11.273 -14.006 24.885 1.00 96.12 179 GLU A C 1
ATOM 1412 O O . GLU A 1 179 ? -12.177 -13.488 25.547 1.00 96.12 179 GLU A O 1
ATOM 1417 N N . PHE A 1 180 ? -11.462 -15.128 24.190 1.00 92.12 180 PHE A N 1
ATOM 1418 C CA . PHE A 1 180 ? -12.668 -15.947 24.334 1.00 92.12 180 PHE A CA 1
ATOM 1419 C C . PHE A 1 180 ? -12.646 -16.739 25.651 1.00 92.12 180 PHE A C 1
ATOM 1421 O O . PHE A 1 180 ? -11.602 -16.904 26.277 1.00 92.12 180 PHE A O 1
ATOM 1428 N N . ASP A 1 181 ? -13.794 -17.298 26.049 1.00 94.38 181 ASP A N 1
ATOM 1429 C CA . ASP A 1 181 ? -13.929 -18.096 27.282 1.00 94.38 181 ASP A CA 1
ATOM 1430 C C . ASP A 1 181 ? -12.990 -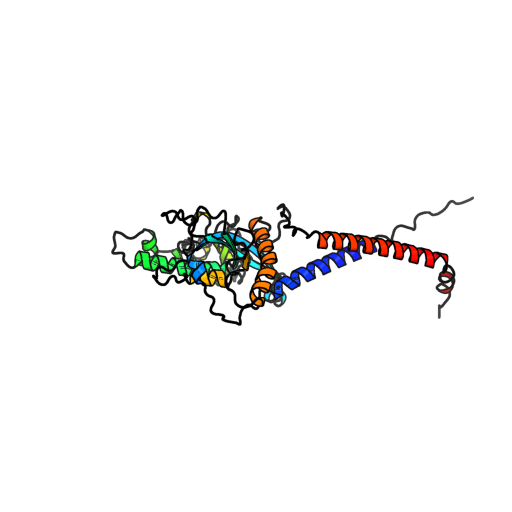19.320 27.344 1.00 94.38 181 ASP A C 1
ATOM 1432 O O . ASP A 1 181 ? -12.733 -19.860 28.422 1.00 94.38 181 ASP A O 1
ATOM 1436 N N . ASP A 1 182 ? -12.501 -19.788 26.194 1.00 93.56 182 ASP A N 1
ATOM 1437 C CA . ASP A 1 182 ? -11.560 -20.905 26.078 1.00 93.56 182 ASP A CA 1
ATOM 1438 C C . ASP A 1 182 ? -10.081 -20.488 26.169 1.00 93.56 182 ASP A C 1
ATOM 1440 O O . ASP A 1 182 ? -9.199 -21.347 26.098 1.00 93.56 182 ASP A O 1
ATOM 1444 N N . GLY A 1 183 ? -9.809 -19.196 26.365 1.00 95.25 183 GLY A N 1
ATOM 1445 C CA . GLY A 1 183 ? -8.467 -18.627 26.431 1.00 95.25 183 GLY A CA 1
ATOM 1446 C C . GLY A 1 183 ? -7.870 -18.256 25.072 1.00 95.25 183 GLY A C 1
ATOM 1447 O O . GLY A 1 183 ? -6.692 -17.910 25.001 1.00 95.25 183 GLY A O 1
ATOM 1448 N N . THR A 1 184 ? -8.635 -18.349 23.979 1.00 94.62 184 THR A N 1
ATOM 1449 C CA . THR A 1 184 ? -8.144 -17.991 22.642 1.00 94.62 184 THR A CA 1
ATOM 1450 C C . THR A 1 184 ? -8.115 -16.464 22.482 1.00 94.62 184 THR A C 1
ATOM 1452 O O . THR A 1 184 ? -9.178 -15.834 22.545 1.00 94.62 184 THR A O 1
ATOM 1455 N N . PRO A 1 185 ? -6.939 -15.840 22.264 1.00 96.69 185 PRO A N 1
ATOM 1456 C CA . PRO A 1 185 ? -6.842 -14.398 22.061 1.00 96.69 185 PRO A CA 1
ATOM 1457 C C . PRO A 1 185 ? -7.440 -13.988 20.710 1.00 96.69 185 PRO A C 1
ATOM 1459 O O . PRO A 1 185 ? -7.348 -14.720 19.725 1.00 96.69 185 PRO A O 1
ATOM 1462 N N . VAL A 1 186 ? -8.031 -12.795 20.659 1.00 97.44 186 VAL A N 1
ATOM 1463 C CA . VAL A 1 186 ? -8.529 -12.172 19.425 1.00 97.44 186 VAL A CA 1
ATOM 1464 C C . VAL A 1 186 ? -7.747 -10.902 19.174 1.00 97.44 186 VAL A C 1
ATOM 1466 O O . VAL A 1 186 ? -7.642 -10.047 20.056 1.00 97.44 186 VAL A O 1
ATOM 1469 N N . TYR A 1 187 ? -7.250 -10.760 17.953 1.00 97.81 187 TYR A N 1
ATOM 1470 C CA . TYR A 1 187 ? -6.507 -9.588 17.517 1.00 97.81 187 TYR A CA 1
ATOM 1471 C C . TYR A 1 187 ? -7.354 -8.740 16.574 1.00 97.81 187 TYR A C 1
ATOM 1473 O O . TYR A 1 187 ? -8.203 -9.263 15.852 1.00 97.81 187 TYR A O 1
ATOM 1481 N N . ALA A 1 188 ? -7.143 -7.430 16.577 1.00 97.69 188 ALA A N 1
ATOM 1482 C CA . ALA A 1 188 ? -7.738 -6.511 15.620 1.00 97.69 188 ALA A CA 1
ATOM 1483 C C . ALA A 1 188 ? -6.640 -5.816 14.822 1.00 97.69 188 ALA A C 1
ATOM 1485 O O . ALA A 1 188 ? -5.600 -5.464 15.372 1.00 97.69 188 ALA A O 1
ATOM 1486 N N . GLY A 1 189 ? -6.897 -5.619 13.533 1.00 96.81 189 GLY A N 1
ATOM 1487 C CA . GLY A 1 189 ? -5.983 -4.926 12.635 1.00 96.81 189 GLY A CA 1
ATOM 1488 C C . GLY A 1 189 ? -6.634 -4.587 11.294 1.00 96.81 189 GLY A C 1
ATOM 1489 O O . GLY A 1 189 ? -7.794 -4.952 11.048 1.00 96.81 189 GLY A O 1
ATOM 1490 N N . PRO A 1 190 ? -5.912 -3.905 10.396 1.00 96.12 190 PRO A N 1
ATOM 1491 C CA . PRO A 1 190 ? -6.409 -3.551 9.080 1.00 96.12 190 PRO A CA 1
ATOM 1492 C C . PRO A 1 190 ? -6.552 -4.786 8.190 1.00 96.12 190 PRO A C 1
ATOM 1494 O O . PRO A 1 190 ? -5.808 -5.762 8.284 1.00 96.12 190 PRO A O 1
ATOM 1497 N N . ARG A 1 191 ? -7.542 -4.753 7.302 1.00 95.00 191 ARG A N 1
ATOM 1498 C CA . ARG A 1 191 ? -7.850 -5.804 6.336 1.00 95.00 191 ARG A CA 1
ATOM 1499 C C . ARG A 1 191 ? -8.366 -5.193 5.042 1.00 95.00 191 ARG A C 1
ATOM 1501 O O . ARG A 1 191 ? -9.388 -4.502 5.036 1.00 95.00 191 ARG A O 1
ATOM 1508 N N . CYS A 1 192 ? -7.732 -5.545 3.926 1.00 95.12 192 CYS A N 1
ATOM 1509 C CA . CYS A 1 192 ? -8.313 -5.311 2.606 1.00 95.12 192 CYS A CA 1
ATOM 1510 C C . CYS A 1 192 ? -9.669 -6.033 2.472 1.00 95.12 192 CYS A C 1
ATOM 1512 O O . CYS A 1 192 ? -9.793 -7.231 2.754 1.00 95.12 192 CYS A O 1
ATOM 1514 N N . SER A 1 193 ? -10.681 -5.323 1.981 1.00 93.19 193 SER A N 1
ATOM 1515 C CA . SER A 1 193 ? -11.938 -5.915 1.504 1.00 93.19 193 SER A CA 1
ATOM 1516 C C . SER A 1 193 ? -11.689 -6.975 0.423 1.00 93.19 193 SER A C 1
ATOM 1518 O O . SER A 1 193 ? -10.640 -7.013 -0.216 1.00 93.19 193 SER A O 1
ATOM 1520 N N . SER A 1 194 ? -12.655 -7.872 0.213 1.00 90.00 194 SER A N 1
ATOM 1521 C CA . SER A 1 194 ? -12.499 -9.011 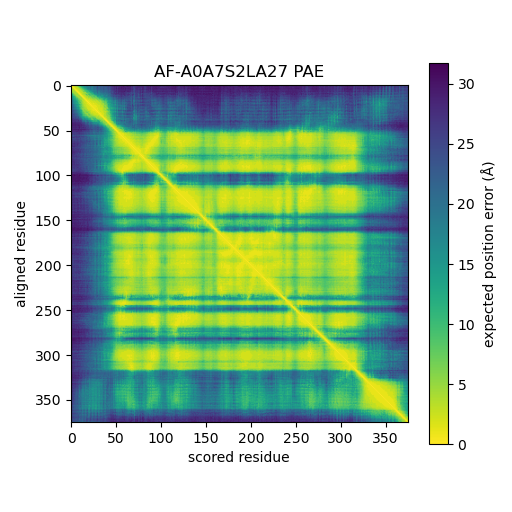-0.703 1.00 90.00 194 SER A CA 1
ATOM 1522 C C . SER A 1 194 ? -12.250 -8.626 -2.163 1.00 90.00 194 SER A C 1
ATOM 1524 O O . SER A 1 194 ? -11.695 -9.426 -2.908 1.00 90.00 194 SER A O 1
ATOM 1526 N N . ASP A 1 195 ? -12.701 -7.443 -2.575 1.00 90.19 195 ASP A N 1
ATOM 1527 C CA . ASP A 1 195 ? -12.478 -6.868 -3.904 1.00 90.19 195 ASP A CA 1
ATOM 1528 C C . ASP A 1 195 ? -11.274 -5.907 -3.940 1.00 90.19 195 ASP A C 1
ATOM 1530 O O . ASP A 1 195 ? -10.916 -5.406 -5.005 1.00 90.19 195 ASP A O 1
ATOM 1534 N N . GLY A 1 196 ? -10.641 -5.666 -2.789 1.00 92.94 196 GLY A N 1
ATOM 1535 C CA . GLY A 1 196 ? -9.539 -4.727 -2.623 1.00 92.94 196 GLY A CA 1
ATOM 1536 C C . GLY A 1 196 ? -9.949 -3.258 -2.709 1.00 92.94 196 GLY A C 1
ATOM 1537 O O . GLY A 1 196 ? -9.078 -2.398 -2.712 1.00 92.94 196 GLY A O 1
ATOM 1538 N N . SER A 1 197 ? -11.245 -2.943 -2.768 1.00 93.31 197 SER A N 1
ATOM 1539 C CA . SER A 1 197 ? -11.741 -1.576 -2.986 1.00 93.31 197 SER A CA 1
ATOM 1540 C C . SER A 1 197 ? -11.645 -0.676 -1.755 1.00 93.31 197 SER A C 1
ATOM 1542 O O . SER A 1 197 ? -11.844 0.528 -1.847 1.00 93.31 197 SER A O 1
ATOM 1544 N N . SER A 1 198 ? -11.411 -1.248 -0.580 1.00 94.12 198 SER A N 1
ATOM 1545 C CA . SER A 1 198 ? -11.352 -0.523 0.690 1.00 94.12 198 SER A CA 1
ATOM 1546 C C . SER A 1 198 ? -10.577 -1.287 1.753 1.00 94.12 198 SER A C 1
ATOM 1548 O O . SER A 1 198 ? -10.475 -2.518 1.681 1.00 94.12 198 SER A O 1
ATOM 1550 N N . ILE A 1 199 ? -10.093 -0.566 2.760 1.00 95.50 199 ILE A N 1
ATOM 1551 C CA . ILE A 1 199 ? -9.475 -1.114 3.969 1.00 95.50 199 ILE A CA 1
ATOM 1552 C C . ILE A 1 199 ? -10.427 -0.925 5.151 1.00 95.50 199 ILE A C 1
ATOM 1554 O O . ILE A 1 199 ? -11.076 0.111 5.284 1.00 95.50 199 ILE A O 1
ATOM 1558 N N . ARG A 1 200 ? -10.554 -1.948 5.999 1.00 94.94 200 ARG A N 1
ATOM 1559 C CA . ARG A 1 200 ? -11.382 -1.928 7.215 1.00 94.94 200 ARG A CA 1
ATOM 1560 C C . ARG A 1 200 ? -10.663 -2.650 8.343 1.00 94.94 200 ARG A C 1
ATOM 1562 O O . ARG A 1 200 ? -9.814 -3.487 8.075 1.00 94.94 200 ARG A O 1
ATOM 1569 N N . ILE A 1 201 ? -11.056 -2.390 9.583 1.00 95.88 201 ILE A N 1
ATOM 1570 C CA . ILE A 1 201 ? -10.577 -3.175 10.728 1.00 95.88 201 ILE A CA 1
ATOM 1571 C C . ILE A 1 201 ? -11.342 -4.502 10.794 1.00 95.88 201 ILE A C 1
ATOM 1573 O O . ILE A 1 201 ? -12.565 -4.525 10.622 1.00 95.88 201 ILE A O 1
ATOM 1577 N N . ALA A 1 202 ? -10.629 -5.602 11.017 1.00 96.06 202 ALA A N 1
ATOM 1578 C CA . ALA A 1 202 ? -11.186 -6.945 11.156 1.00 96.06 202 ALA A CA 1
ATOM 1579 C C . ALA A 1 202 ? -10.571 -7.689 12.349 1.00 96.06 202 ALA A C 1
ATOM 1581 O O . ALA A 1 202 ? -9.538 -7.279 12.869 1.00 96.06 202 ALA A O 1
ATOM 1582 N N . ALA A 1 203 ? -11.215 -8.788 12.754 1.00 97.19 203 ALA A N 1
ATOM 1583 C CA . ALA A 1 203 ? -10.701 -9.709 13.763 1.00 97.19 203 ALA A CA 1
ATOM 1584 C C . ALA A 1 203 ? -9.755 -10.757 13.146 1.00 97.19 203 ALA A C 1
ATOM 1586 O O . ALA A 1 203 ? -10.003 -11.249 12.036 1.00 97.19 203 ALA A O 1
ATOM 1587 N N . PHE A 1 204 ? -8.716 -11.137 13.886 1.00 96.69 204 PHE A N 1
ATOM 1588 C CA . PHE A 1 204 ? -7.671 -12.081 13.495 1.00 96.69 204 PHE A CA 1
ATOM 1589 C C . PHE A 1 204 ? -7.366 -13.085 14.610 1.00 96.69 204 PHE A C 1
ATOM 1591 O O . PHE A 1 204 ? -7.541 -12.794 15.793 1.00 96.69 204 PHE A O 1
ATOM 1598 N N . GLU A 1 205 ? -6.917 -14.271 14.200 1.00 95.06 205 GLU A N 1
ATOM 1599 C CA . GLU A 1 205 ? -6.567 -15.395 15.084 1.00 95.06 205 GLU A CA 1
ATOM 1600 C C . GLU A 1 205 ? -5.133 -15.293 15.628 1.00 95.06 205 GLU A C 1
ATOM 1602 O O . GLU A 1 205 ? -4.781 -15.984 16.580 1.00 95.06 205 GLU A O 1
ATOM 1607 N N . ASP A 1 206 ? -4.295 -14.450 15.022 1.00 93.69 206 ASP A N 1
ATOM 1608 C CA . ASP A 1 206 ? -2.868 -14.348 15.315 1.00 93.69 206 ASP A CA 1
ATOM 1609 C C . ASP A 1 206 ? -2.417 -12.906 15.570 1.00 93.69 206 ASP A C 1
ATOM 1611 O O . ASP A 1 206 ? -2.988 -11.949 15.045 1.00 93.69 206 ASP A O 1
ATOM 1615 N N . GLN A 1 207 ? -1.330 -12.779 16.334 1.00 94.50 207 GLN A N 1
ATOM 1616 C CA . GLN A 1 207 ? -0.745 -11.503 16.755 1.00 94.50 207 GLN A CA 1
ATOM 1617 C C . GLN A 1 207 ? -0.190 -10.633 15.621 1.00 94.50 207 GLN A C 1
ATOM 1619 O O . GLN A 1 207 ? 0.109 -9.468 15.854 1.00 94.50 207 GLN A O 1
ATOM 1624 N N . ASN A 1 208 ? -0.046 -11.186 14.414 1.00 92.69 208 ASN A N 1
ATOM 1625 C CA . ASN A 1 208 ? 0.460 -10.474 13.244 1.00 92.69 208 ASN A CA 1
ATOM 1626 C C . ASN A 1 208 ? -0.655 -10.155 12.234 1.00 92.69 208 ASN A C 1
ATOM 1628 O O . ASN A 1 208 ? -0.385 -9.628 11.153 1.00 92.69 208 ASN A O 1
ATOM 1632 N N . CYS A 1 209 ? -1.911 -10.482 12.555 1.00 95.25 209 CYS A N 1
ATOM 1633 C CA . CYS A 1 209 ? -3.070 -10.248 11.705 1.00 95.25 209 CYS A CA 1
ATOM 1634 C C . CYS A 1 209 ? -2.947 -10.906 10.308 1.00 95.25 209 CYS A C 1
ATOM 1636 O O . CYS A 1 209 ? -3.344 -10.353 9.272 1.00 95.25 209 CYS A O 1
ATOM 1638 N N . TRP A 1 210 ? -2.415 -12.131 10.245 1.00 92.00 210 TRP A N 1
ATOM 1639 C CA . TRP A 1 210 ? -2.286 -12.915 9.011 1.00 92.00 210 TRP A CA 1
ATOM 1640 C C . TRP A 1 210 ? -3.508 -13.786 8.705 1.00 92.00 210 TRP A C 1
ATOM 1642 O O . TRP A 1 210 ? -3.813 -14.051 7.537 1.00 92.00 210 TRP A O 1
ATOM 1652 N N . TYR A 1 211 ? -4.260 -14.211 9.708 1.00 92.19 211 TYR A N 1
ATOM 1653 C CA . TYR A 1 211 ? -5.370 -15.142 9.564 1.00 92.19 211 TYR A CA 1
ATOM 1654 C C . TYR A 1 211 ? -6.650 -14.494 10.076 1.00 92.19 211 TYR A C 1
ATOM 1656 O O . TYR A 1 211 ? -6.938 -14.522 11.271 1.00 92.19 211 TYR A O 1
ATOM 1664 N N . PRO A 1 212 ? -7.424 -13.852 9.180 1.00 93.81 212 PRO A N 1
ATOM 1665 C CA . PRO A 1 212 ? -8.644 -13.203 9.600 1.00 93.81 212 PRO A CA 1
ATOM 1666 C C . PRO A 1 212 ? -9.666 -14.252 10.020 1.00 93.81 212 PRO A C 1
ATOM 1668 O O . PRO A 1 212 ? -9.905 -15.223 9.292 1.00 93.81 212 PRO A O 1
ATOM 1671 N N . MET A 1 213 ? -10.328 -13.991 11.139 1.00 94.31 213 MET A N 1
ATOM 1672 C CA . MET A 1 213 ? -11.411 -14.832 11.620 1.00 94.31 213 MET A CA 1
ATOM 1673 C C . MET A 1 213 ? -12.570 -14.817 10.622 1.00 94.31 213 MET A C 1
ATOM 1675 O O . MET A 1 213 ? -12.918 -13.783 10.033 1.00 94.31 213 MET A O 1
ATOM 1679 N N . LYS A 1 214 ? -13.185 -15.982 10.421 1.00 91.19 214 LYS A N 1
ATOM 1680 C CA . LYS A 1 214 ? -14.431 -16.098 9.660 1.00 91.19 214 LYS A CA 1
ATOM 1681 C C . LYS A 1 214 ? -15.606 -15.861 10.598 1.00 91.19 214 LYS A C 1
ATOM 1683 O O . LYS A 1 214 ? -15.613 -16.371 11.709 1.00 91.19 214 LYS A O 1
ATOM 1688 N N . ASP A 1 215 ? -16.587 -15.098 10.129 1.00 88.38 215 ASP A N 1
ATOM 1689 C CA . ASP A 1 215 ? -17.882 -14.913 10.798 1.00 88.38 215 ASP A CA 1
ATOM 1690 C C . ASP A 1 215 ? -17.835 -14.240 12.186 1.00 88.38 215 ASP A C 1
ATOM 1692 O O . ASP A 1 215 ? -18.829 -14.246 12.911 1.00 88.38 215 ASP A O 1
ATOM 1696 N N . VAL A 1 216 ? -16.715 -13.602 12.542 1.00 93.38 216 VAL A N 1
ATOM 1697 C CA . VAL A 1 216 ? -16.594 -12.798 13.765 1.00 93.38 216 VAL A CA 1
ATOM 1698 C C . VAL A 1 216 ? -16.792 -11.324 13.423 1.00 93.38 216 VAL A C 1
ATOM 1700 O O . VAL A 1 216 ? -15.972 -10.714 12.736 1.00 93.38 216 VAL A O 1
ATOM 1703 N N . ASP A 1 217 ? -17.897 -10.754 13.906 1.00 91.81 217 ASP A N 1
ATOM 1704 C CA . ASP A 1 217 ? -18.123 -9.310 13.869 1.00 91.81 217 ASP A CA 1
ATOM 1705 C C . ASP A 1 217 ? -17.390 -8.661 15.044 1.00 91.81 217 ASP A C 1
ATOM 1707 O O . ASP A 1 217 ? -17.675 -8.945 16.210 1.00 91.81 217 ASP A O 1
ATOM 1711 N N . LEU A 1 218 ? -16.468 -7.758 14.726 1.00 92.69 218 LEU A N 1
ATOM 1712 C CA . LEU A 1 218 ? -15.659 -7.040 15.699 1.00 92.69 218 LEU A CA 1
ATOM 1713 C C . LEU A 1 218 ? -16.518 -6.215 16.671 1.00 92.69 218 LEU A C 1
ATOM 1715 O O . LEU A 1 218 ? -16.128 -6.029 17.819 1.00 92.69 218 LEU A O 1
ATOM 1719 N N . LYS A 1 219 ? -17.735 -5.821 16.272 1.00 93.06 219 LYS A N 1
ATOM 1720 C CA . LYS A 1 219 ? -18.716 -5.209 17.178 1.00 93.06 219 LYS A CA 1
ATOM 1721 C C . LYS A 1 219 ? -19.116 -6.128 18.331 1.00 93.06 219 LYS A C 1
ATOM 1723 O O . LYS A 1 219 ? -19.325 -5.667 19.447 1.00 93.06 219 LYS A O 1
ATOM 1728 N N . THR A 1 220 ? -19.247 -7.424 18.058 1.00 92.50 220 THR A N 1
ATOM 1729 C CA . THR A 1 220 ? -19.595 -8.420 19.083 1.00 92.50 220 THR A CA 1
ATOM 1730 C C . THR A 1 220 ? -18.435 -8.617 20.050 1.00 92.50 220 THR A C 1
ATOM 1732 O O . THR A 1 220 ? -18.657 -8.798 21.241 1.00 92.50 220 THR A O 1
ATOM 1735 N N . VAL A 1 221 ? -17.208 -8.541 19.531 1.00 93.75 221 VAL A N 1
ATOM 1736 C CA . VAL A 1 221 ? -15.972 -8.713 20.300 1.00 93.75 221 VAL A CA 1
ATOM 1737 C C . VAL A 1 221 ? -15.697 -7.507 21.199 1.00 93.75 221 VAL A C 1
ATOM 1739 O O . VAL A 1 221 ? -15.450 -7.666 22.388 1.00 93.75 221 VAL A O 1
ATOM 1742 N N . LEU A 1 222 ? -15.774 -6.298 20.643 1.00 93.50 222 LEU A N 1
ATOM 1743 C CA . LEU A 1 222 ? -15.451 -5.057 21.350 1.00 93.50 222 LEU A CA 1
ATOM 1744 C C . LEU A 1 222 ? -16.616 -4.511 22.187 1.00 93.50 222 LEU A C 1
ATOM 1746 O O . LEU A 1 222 ? -16.428 -3.582 22.965 1.00 93.50 222 LEU A O 1
ATOM 1750 N N . GLY A 1 223 ? -17.835 -5.018 21.984 1.00 92.81 223 GLY A N 1
ATOM 1751 C CA . GLY A 1 223 ? -19.064 -4.457 22.561 1.00 92.81 223 GLY A CA 1
ATOM 1752 C C . GLY A 1 223 ? -19.521 -3.139 21.919 1.00 92.81 223 GLY A C 1
ATOM 1753 O O . GLY A 1 223 ? -20.635 -2.690 22.176 1.00 92.81 223 GLY A O 1
ATOM 1754 N N . SER A 1 224 ? -18.703 -2.572 21.032 1.00 92.75 224 SER A N 1
ATOM 1755 C CA . SER A 1 224 ? -18.858 -1.244 20.438 1.00 92.75 224 SER A CA 1
ATOM 1756 C C . SER A 1 224 ? -18.621 -1.294 18.931 1.00 92.75 224 SER A C 1
ATOM 1758 O O . SER A 1 224 ? -17.904 -2.153 18.420 1.00 92.75 224 SER A O 1
ATOM 1760 N N . SER A 1 225 ? -19.251 -0.392 18.181 1.00 91.50 225 SER A N 1
ATOM 1761 C CA . SER A 1 225 ? -19.096 -0.357 16.716 1.00 91.50 225 SER A CA 1
ATOM 1762 C C . SER A 1 225 ? -17.847 0.444 16.335 1.00 91.50 225 SER A C 1
ATOM 1764 O O . SER A 1 225 ? -17.544 1.438 16.978 1.00 91.50 225 SER A O 1
ATOM 1766 N N . ILE A 1 226 ? -17.128 0.065 15.279 1.00 90.75 226 ILE A N 1
ATOM 1767 C CA . ILE A 1 226 ? -15.958 0.841 14.833 1.00 90.75 226 ILE A CA 1
ATOM 1768 C C . ILE A 1 226 ? -16.376 1.914 13.828 1.00 90.75 226 ILE A C 1
ATOM 1770 O O . ILE A 1 226 ? -17.104 1.633 12.875 1.00 90.75 226 ILE A O 1
ATOM 1774 N N . SER A 1 227 ? -15.899 3.139 14.037 1.00 89.44 227 SER A N 1
ATOM 1775 C CA . SER A 1 227 ? -16.041 4.258 13.112 1.00 89.44 227 SER A CA 1
ATOM 1776 C C . SER A 1 227 ? -14.836 4.345 12.173 1.00 89.44 227 SER A C 1
ATOM 1778 O O . SER A 1 227 ? -13.711 4.563 12.614 1.00 89.44 227 SER A O 1
ATOM 1780 N N . HIS A 1 228 ? -15.080 4.243 10.864 1.00 88.81 228 HIS A N 1
ATOM 1781 C CA . HIS A 1 228 ? -14.061 4.352 9.804 1.00 88.81 228 HIS A CA 1
ATOM 1782 C C . HIS A 1 228 ? -13.952 5.762 9.203 1.00 88.81 228 HIS A C 1
ATOM 1784 O O . HIS A 1 228 ? -13.499 5.915 8.074 1.00 88.81 228 HIS A O 1
ATOM 1790 N N . HIS A 1 229 ? -14.395 6.801 9.912 1.00 85.12 229 HIS A N 1
ATOM 1791 C CA . HIS A 1 229 ? -14.424 8.167 9.375 1.00 85.12 229 HIS A CA 1
ATOM 1792 C C . HIS A 1 229 ? -13.037 8.702 8.963 1.00 85.12 229 HIS A C 1
ATOM 1794 O O . HIS A 1 229 ? -12.936 9.346 7.923 1.00 85.12 229 HIS A O 1
ATOM 1800 N N . LEU A 1 230 ? -11.969 8.365 9.700 1.00 88.12 230 LEU A N 1
ATOM 1801 C CA . LEU A 1 230 ? -10.590 8.726 9.334 1.00 88.12 230 LEU A CA 1
ATOM 1802 C C . LEU A 1 230 ? -10.028 7.887 8.172 1.00 88.12 230 LEU A C 1
ATOM 1804 O O . LEU A 1 230 ? -9.056 8.275 7.540 1.00 88.12 230 LEU A O 1
ATOM 1808 N N . PHE A 1 231 ? -10.674 6.773 7.812 1.00 90.25 231 PHE A N 1
ATOM 1809 C CA . PHE A 1 231 ? -10.259 5.908 6.697 1.00 90.25 231 PHE A CA 1
ATOM 1810 C C . PHE A 1 231 ? -10.851 6.379 5.356 1.00 90.25 231 PHE A C 1
ATOM 1812 O O . PHE A 1 231 ? -10.918 5.616 4.392 1.00 90.25 231 PHE A O 1
ATOM 1819 N N . GLN A 1 232 ? -11.302 7.633 5.259 1.00 86.25 232 GLN A N 1
ATOM 1820 C CA . GLN A 1 232 ? -11.951 8.166 4.056 1.00 86.25 232 GLN A CA 1
ATOM 1821 C C . GLN A 1 232 ? -11.070 8.103 2.796 1.00 86.25 232 GLN A C 1
ATOM 1823 O O . GLN A 1 232 ? -11.603 8.026 1.688 1.00 86.25 232 GLN A O 1
ATOM 1828 N N . PHE A 1 233 ? -9.744 8.106 2.954 1.00 85.44 233 PHE A N 1
ATOM 1829 C CA . PHE A 1 233 ? -8.782 7.961 1.858 1.00 85.44 233 PHE A CA 1
ATOM 1830 C C . PHE A 1 233 ? -8.446 6.497 1.546 1.00 85.44 233 PHE A C 1
ATOM 1832 O O . PHE A 1 233 ? -7.958 6.205 0.467 1.00 85.44 233 PHE A O 1
ATOM 1839 N N . ALA A 1 234 ? -8.791 5.552 2.423 1.00 84.12 234 ALA A N 1
ATOM 1840 C CA . ALA A 1 234 ? -8.527 4.124 2.253 1.00 84.12 234 ALA A CA 1
ATOM 1841 C C . ALA A 1 234 ? -9.690 3.368 1.574 1.00 84.12 234 ALA A C 1
ATOM 1843 O O . ALA A 1 234 ? -9.925 2.185 1.845 1.00 84.12 234 ALA A O 1
ATOM 1844 N N . ALA A 1 235 ? -10.463 4.048 0.722 1.00 80.81 235 ALA A N 1
ATOM 1845 C CA . ALA A 1 235 ? -11.597 3.468 0.009 1.00 80.81 235 ALA A CA 1
ATOM 1846 C C . ALA A 1 235 ? -11.753 4.050 -1.402 1.00 80.81 235 ALA A C 1
ATOM 1848 O O . ALA A 1 235 ? -12.056 5.222 -1.572 1.00 80.81 235 ALA A O 1
ATOM 1849 N N . PHE A 1 236 ? -11.694 3.200 -2.424 1.00 60.44 236 PHE A N 1
ATOM 1850 C CA . PHE A 1 236 ? -11.876 3.562 -3.833 1.00 60.44 236 PHE A CA 1
ATOM 1851 C C . PHE A 1 236 ? -13.217 4.264 -4.100 1.00 60.44 236 PHE A C 1
ATOM 1853 O O . PHE A 1 236 ? -13.327 5.174 -4.921 1.00 60.44 236 PHE A O 1
ATOM 1860 N N . SER A 1 237 ? -14.271 3.868 -3.378 1.00 64.31 237 SER A N 1
ATOM 1861 C CA . SER A 1 237 ? -15.604 4.455 -3.538 1.00 64.31 237 SER A CA 1
ATOM 1862 C C . SER A 1 237 ? -15.704 5.907 -3.076 1.00 64.31 237 SER A C 1
ATOM 1864 O O . SER A 1 237 ? -16.656 6.580 -3.467 1.00 64.31 237 SER A O 1
ATOM 1866 N N . SER A 1 238 ? -14.782 6.387 -2.233 1.00 61.06 238 SER A N 1
ATOM 1867 C CA . SER A 1 238 ? -14.837 7.765 -1.744 1.00 61.06 238 SER A CA 1
ATOM 1868 C C . SER A 1 238 ? -14.452 8.767 -2.831 1.00 61.06 238 SER A C 1
ATOM 1870 O O . SER A 1 238 ? -14.911 9.906 -2.778 1.00 61.06 238 SER A O 1
ATOM 1872 N N . ARG A 1 239 ? -13.659 8.345 -3.837 1.00 67.31 239 ARG A N 1
ATOM 1873 C CA . ARG A 1 239 ? -12.971 9.235 -4.795 1.00 67.31 239 ARG A CA 1
ATOM 1874 C C . ARG A 1 239 ? -12.215 10.374 -4.097 1.00 67.31 239 ARG A C 1
ATOM 1876 O O . ARG A 1 239 ? -11.938 11.397 -4.719 1.00 67.31 239 ARG A O 1
ATOM 1883 N N . SER A 1 240 ? -11.924 10.202 -2.810 1.00 78.94 240 SER A N 1
ATOM 1884 C CA . SER A 1 240 ? -11.163 11.151 -2.023 1.00 78.94 240 SER A CA 1
ATOM 1885 C C . SER A 1 240 ? -9.700 11.002 -2.386 1.00 78.94 240 SER A C 1
ATOM 1887 O O . SER A 1 240 ? -9.212 9.897 -2.632 1.00 78.94 240 SER A O 1
ATOM 1889 N N . CYS A 1 241 ? -9.000 12.120 -2.397 1.00 87.25 241 CYS A N 1
ATOM 1890 C CA . CYS A 1 241 ? -7.576 12.139 -2.625 1.00 87.25 241 CYS A CA 1
ATOM 1891 C C . CYS A 1 241 ? -6.900 13.167 -1.747 1.00 87.25 241 CYS A C 1
ATOM 1893 O O . CYS A 1 241 ? -7.542 14.081 -1.226 1.00 87.25 241 CYS A O 1
ATOM 1895 N N . ILE A 1 242 ? -5.609 12.947 -1.574 1.00 89.56 242 ILE A N 1
ATOM 1896 C CA . ILE A 1 242 ? -4.737 13.763 -0.751 1.00 89.56 242 ILE A CA 1
ATOM 1897 C C . ILE A 1 242 ? -4.069 14.744 -1.694 1.00 89.56 242 ILE A C 1
ATOM 1899 O O . ILE A 1 242 ? -3.389 14.326 -2.633 1.00 89.56 242 ILE A O 1
ATOM 1903 N N . ASP A 1 243 ? -4.310 16.029 -1.467 1.00 88.88 243 ASP A N 1
ATOM 1904 C CA . ASP A 1 243 ? -3.604 17.071 -2.197 1.00 88.88 243 ASP A CA 1
ATOM 1905 C C . ASP A 1 243 ? -2.171 17.149 -1.677 1.00 88.88 243 ASP A C 1
ATOM 1907 O O . ASP A 1 243 ? -1.951 17.225 -0.462 1.00 88.88 243 ASP A O 1
ATOM 1911 N N . CYS A 1 244 ? -1.203 17.076 -2.585 1.00 90.50 244 CYS A N 1
ATOM 1912 C CA . CYS A 1 244 ? 0.199 17.135 -2.214 1.00 90.50 244 CYS A CA 1
ATOM 1913 C C . CYS A 1 244 ? 0.738 18.567 -2.182 1.00 90.50 244 CYS A C 1
ATOM 1915 O O . CYS A 1 244 ? 1.863 18.757 -1.718 1.00 90.50 244 CYS A O 1
ATOM 1917 N N . SER A 1 245 ? -0.023 19.571 -2.635 1.00 87.19 245 SER A N 1
ATOM 1918 C CA . SER A 1 245 ? 0.346 20.972 -2.420 1.00 87.19 245 SER A CA 1
ATOM 1919 C C . SER A 1 245 ? 0.160 21.358 -0.954 1.00 87.19 245 SER A C 1
ATOM 1921 O O . SER A 1 245 ? -0.901 21.088 -0.389 1.00 87.19 245 SER A O 1
ATOM 1923 N N . SER A 1 246 ? 1.145 22.016 -0.342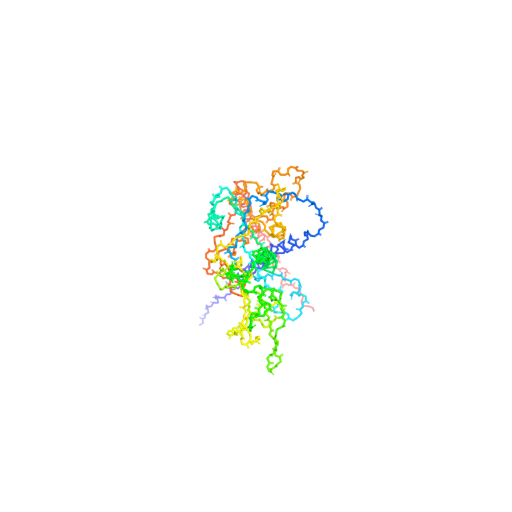 1.00 79.94 246 SER A N 1
ATOM 1924 C CA . SER A 1 246 ? 0.928 22.700 0.935 1.00 79.94 246 SER A CA 1
ATOM 1925 C C . SER A 1 246 ? 0.047 23.935 0.745 1.00 79.94 246 SER A C 1
ATOM 1927 O O . SER A 1 246 ? 0.184 24.643 -0.252 1.00 79.94 246 SER A O 1
ATOM 1929 N N . ASP A 1 247 ? -0.785 24.252 1.739 1.00 66.75 247 ASP A N 1
ATOM 1930 C CA . ASP A 1 247 ? -1.518 25.528 1.793 1.00 66.75 247 ASP A CA 1
ATOM 1931 C C . ASP A 1 247 ? -0.602 26.730 2.100 1.00 66.75 247 ASP A C 1
ATOM 1933 O O . ASP A 1 247 ? -1.023 27.883 1.987 1.00 66.75 247 ASP A O 1
ATOM 1937 N N . ASP A 1 248 ? 0.652 26.472 2.478 1.00 62.47 248 ASP A N 1
ATOM 1938 C CA . ASP A 1 248 ? 1.654 27.508 2.690 1.00 62.47 248 ASP A CA 1
ATOM 1939 C C . ASP A 1 248 ? 2.164 28.039 1.339 1.00 62.47 248 ASP A C 1
ATOM 1941 O O . ASP A 1 248 ? 2.574 27.273 0.462 1.00 62.47 248 ASP A O 1
ATOM 1945 N N . ASP A 1 249 ? 2.176 29.371 1.190 1.00 55.81 249 ASP A N 1
ATOM 1946 C CA . ASP A 1 249 ? 2.582 30.124 -0.015 1.00 55.81 249 ASP A CA 1
ATOM 1947 C C . ASP A 1 249 ? 4.023 29.824 -0.508 1.00 55.81 249 ASP A C 1
ATOM 1949 O O . ASP A 1 249 ? 4.453 30.341 -1.542 1.00 55.81 249 ASP A O 1
ATOM 1953 N N . ASP A 1 250 ? 4.773 28.990 0.214 1.00 57.62 250 ASP A N 1
ATOM 1954 C CA . ASP A 1 250 ? 6.168 28.641 -0.056 1.00 57.62 250 ASP A CA 1
ATOM 1955 C C . ASP A 1 250 ? 6.331 27.485 -1.065 1.00 57.62 250 ASP A C 1
ATOM 1957 O O . ASP A 1 250 ? 7.457 27.132 -1.416 1.00 57.62 250 ASP A O 1
ATOM 1961 N N . GLY A 1 251 ? 5.230 26.915 -1.576 1.00 57.50 251 GLY A N 1
ATOM 1962 C CA . GLY A 1 251 ? 5.274 25.830 -2.567 1.00 57.50 251 GLY A CA 1
ATOM 1963 C C . GLY A 1 251 ? 5.797 24.508 -2.000 1.00 57.50 251 GLY A C 1
ATOM 1964 O O . GLY A 1 251 ? 6.336 23.693 -2.750 1.00 57.50 251 GLY A O 1
ATOM 1965 N N . ASN A 1 252 ? 5.652 24.323 -0.686 1.00 68.25 252 ASN A N 1
ATOM 1966 C CA . ASN A 1 252 ? 6.091 23.134 0.022 1.00 68.25 252 ASN A CA 1
ATOM 1967 C C . ASN A 1 252 ? 5.178 21.939 -0.304 1.00 68.25 252 ASN A C 1
ATOM 1969 O O . ASN A 1 252 ? 4.066 22.065 -0.832 1.00 68.25 252 ASN A O 1
ATOM 1973 N N . VAL A 1 253 ? 5.668 20.746 -0.011 1.00 77.00 253 VAL A N 1
ATOM 1974 C CA . VAL A 1 253 ? 4.922 19.509 -0.222 1.00 77.00 253 VAL A CA 1
ATOM 1975 C C . VAL A 1 253 ? 4.230 19.135 1.067 1.00 77.00 253 VAL A C 1
ATOM 1977 O O . VAL A 1 253 ? 4.756 19.330 2.156 1.00 77.00 253 VAL A O 1
ATOM 1980 N N . ASN A 1 254 ? 3.026 18.597 0.942 1.00 86.31 254 ASN A N 1
ATOM 1981 C CA . ASN A 1 254 ? 2.352 17.972 2.063 1.00 86.31 254 ASN A CA 1
ATOM 1982 C C . ASN A 1 254 ? 3.204 16.804 2.591 1.00 86.31 254 ASN A C 1
ATOM 1984 O O . ASN A 1 254 ? 3.416 15.829 1.862 1.00 86.31 254 ASN A O 1
ATOM 1988 N N . ASP A 1 255 ? 3.617 16.878 3.859 1.00 89.56 255 ASP A N 1
ATOM 1989 C CA . ASP A 1 255 ? 4.419 15.864 4.563 1.00 89.56 255 ASP A CA 1
ATOM 1990 C C . ASP A 1 255 ? 3.899 14.433 4.343 1.00 89.56 255 ASP A C 1
ATOM 1992 O O . ASP A 1 255 ? 4.671 13.485 4.200 1.00 89.56 255 ASP A O 1
ATOM 1996 N N . THR A 1 256 ? 2.576 14.273 4.235 1.00 91.56 256 THR A N 1
ATOM 1997 C CA . THR A 1 256 ? 1.925 12.983 3.968 1.00 91.56 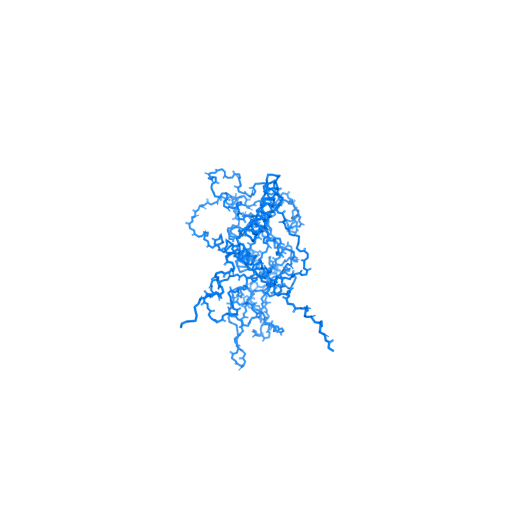256 THR A CA 1
ATOM 1998 C C . THR A 1 256 ? 2.338 12.403 2.615 1.00 91.56 256 THR A C 1
ATOM 2000 O O . THR A 1 256 ? 2.663 11.220 2.511 1.00 91.56 256 THR A O 1
ATOM 2003 N N . CYS A 1 257 ? 2.334 13.225 1.562 1.00 93.06 257 CYS A N 1
ATOM 2004 C CA . CYS A 1 257 ? 2.722 12.790 0.224 1.00 93.06 257 CYS A CA 1
ATOM 2005 C C . CYS A 1 257 ? 4.219 12.502 0.137 1.00 93.06 257 CYS A C 1
ATOM 2007 O O . CYS A 1 257 ? 4.605 11.523 -0.499 1.00 93.06 257 CYS A O 1
ATOM 2009 N N . GLU A 1 258 ? 5.050 13.319 0.786 1.00 91.19 258 GLU A N 1
ATOM 2010 C CA . GLU A 1 258 ? 6.492 13.088 0.869 1.00 91.19 258 GLU A CA 1
ATOM 2011 C C . GLU A 1 258 ? 6.806 11.763 1.568 1.00 91.19 258 GLU A C 1
ATOM 2013 O O . GLU A 1 258 ? 7.522 10.928 1.007 1.00 91.19 258 GLU A O 1
ATOM 2018 N N . TYR A 1 259 ? 6.202 11.515 2.732 1.00 92.69 259 TYR A N 1
ATOM 2019 C CA . TYR A 1 259 ? 6.367 10.260 3.455 1.00 92.69 259 TYR A CA 1
ATOM 2020 C C . TYR A 1 259 ? 5.940 9.063 2.597 1.00 92.69 259 TYR A C 1
ATOM 2022 O O . TYR A 1 259 ? 6.756 8.175 2.341 1.00 92.69 259 TYR A O 1
ATOM 2030 N N . MET A 1 260 ? 4.713 9.071 2.064 1.00 94.94 260 MET A N 1
ATOM 2031 C CA . MET A 1 260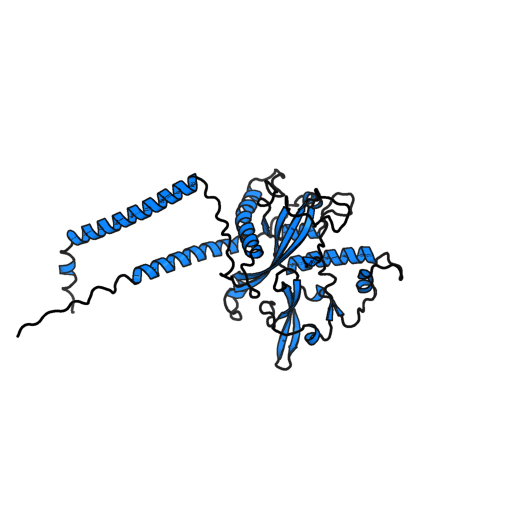 ? 4.200 7.978 1.229 1.00 94.94 260 MET A CA 1
ATOM 2032 C C . MET A 1 260 ? 5.060 7.735 -0.017 1.00 94.94 260 MET A C 1
ATOM 2034 O O . MET A 1 260 ? 5.287 6.589 -0.411 1.00 94.94 260 MET A O 1
ATOM 2038 N N . TYR A 1 261 ? 5.551 8.796 -0.655 1.00 93.12 261 TYR A N 1
ATOM 2039 C CA . TYR A 1 261 ? 6.455 8.688 -1.793 1.00 93.12 261 TYR A CA 1
ATOM 2040 C C . TYR A 1 261 ? 7.800 8.071 -1.390 1.00 93.12 261 TYR A C 1
ATOM 2042 O O . TYR A 1 261 ? 8.316 7.198 -2.090 1.00 93.12 261 TYR A O 1
ATOM 2050 N N . SER A 1 262 ? 8.363 8.476 -0.252 1.00 90.25 262 SER A N 1
ATOM 2051 C CA . SER A 1 262 ? 9.675 8.011 0.205 1.00 90.25 262 SER A CA 1
ATOM 2052 C C . SER A 1 262 ? 9.701 6.504 0.493 1.00 90.25 262 SER A C 1
ATOM 2054 O O . SER A 1 262 ? 10.604 5.820 0.010 1.00 90.25 262 SER A O 1
ATOM 2056 N N . VAL A 1 263 ? 8.674 5.972 1.165 1.00 93.88 263 VAL A N 1
ATOM 2057 C CA . VAL A 1 263 ? 8.612 4.560 1.594 1.00 93.88 263 VAL A CA 1
ATOM 2058 C C . VAL A 1 263 ? 7.981 3.621 0.558 1.00 93.88 263 VAL A C 1
ATOM 2060 O O . VAL A 1 263 ? 7.994 2.403 0.730 1.00 93.88 263 VAL A O 1
ATOM 2063 N N . SER A 1 264 ? 7.417 4.155 -0.529 1.00 95.19 264 SER A N 1
ATOM 2064 C CA . SER A 1 264 ? 6.764 3.339 -1.555 1.00 95.19 264 SER A CA 1
ATOM 2065 C C . SER A 1 264 ? 7.727 2.807 -2.617 1.00 95.19 264 SER A C 1
ATOM 2067 O O . SER A 1 264 ? 8.686 3.465 -3.044 1.00 95.19 264 SER A O 1
ATOM 2069 N N . GLY A 1 265 ? 7.406 1.611 -3.115 1.00 94.25 265 GLY A N 1
ATOM 2070 C CA . GLY A 1 265 ? 7.907 1.117 -4.389 1.00 94.25 265 GLY A CA 1
ATOM 2071 C C . GLY A 1 265 ? 7.282 1.914 -5.534 1.00 94.25 265 GLY A C 1
ATOM 2072 O O . GLY A 1 265 ? 6.067 2.112 -5.559 1.00 94.25 265 GLY A O 1
ATOM 2073 N N . LYS A 1 266 ? 8.111 2.340 -6.490 1.00 92.31 266 LYS A N 1
ATOM 2074 C CA . LYS A 1 266 ? 7.750 3.285 -7.555 1.00 92.31 266 LYS A CA 1
ATOM 2075 C C . LYS A 1 266 ? 7.647 2.581 -8.914 1.00 92.31 266 LYS A C 1
ATOM 2077 O O . LYS A 1 266 ? 8.509 1.772 -9.251 1.00 92.31 266 LYS A O 1
ATOM 2082 N N . CYS A 1 267 ? 6.596 2.887 -9.674 1.00 92.88 267 CYS A N 1
ATOM 2083 C CA . CYS A 1 267 ? 6.386 2.491 -11.069 1.00 92.88 267 CYS A CA 1
ATOM 2084 C C . CYS A 1 267 ? 5.852 3.691 -11.872 1.00 92.88 267 CYS A C 1
ATOM 2086 O O . CYS A 1 267 ? 4.645 3.907 -11.997 1.00 92.88 267 CYS A O 1
ATOM 2088 N N . GLU A 1 268 ? 6.762 4.498 -12.401 1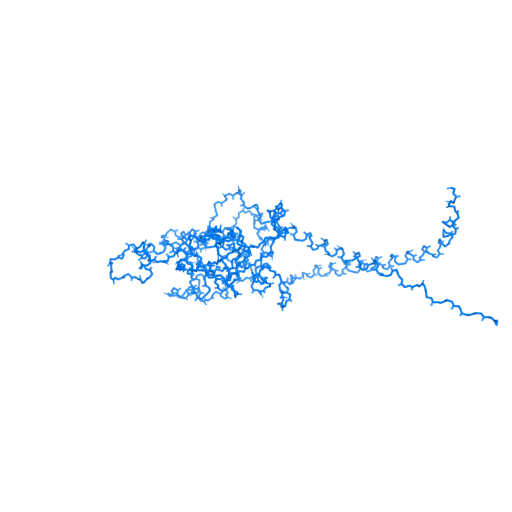.00 89.94 268 GLU A N 1
ATOM 2089 C CA . GLU A 1 268 ? 6.516 5.843 -12.926 1.00 89.94 268 GLU A CA 1
ATOM 2090 C C . GLU A 1 268 ? 6.605 5.887 -14.456 1.00 89.94 268 GLU A C 1
ATOM 2092 O O . GLU A 1 268 ? 5.717 6.415 -15.133 1.00 89.94 268 GLU A O 1
ATOM 2097 N N . THR A 1 269 ? 7.631 5.252 -15.023 1.00 83.50 269 THR A N 1
ATOM 2098 C CA . THR A 1 269 ? 7.957 5.295 -16.457 1.00 83.50 269 THR A CA 1
ATOM 2099 C C . THR A 1 269 ? 6.901 4.650 -17.343 1.00 83.50 269 THR A C 1
ATOM 2101 O O . THR A 1 269 ? 6.735 5.005 -18.511 1.00 83.50 269 THR A O 1
ATOM 2104 N N . LYS A 1 270 ? 6.120 3.721 -16.790 1.00 83.25 270 LYS A N 1
ATOM 2105 C CA . LYS A 1 270 ? 5.103 2.971 -17.533 1.00 83.25 270 LYS A CA 1
ATOM 2106 C C . LYS A 1 270 ? 3.922 3.825 -18.006 1.00 83.25 270 LYS A C 1
ATOM 2108 O O . LYS A 1 270 ? 3.329 3.503 -19.037 1.00 83.25 270 LYS A O 1
ATOM 2113 N N . HIS A 1 271 ? 3.558 4.873 -17.266 1.00 79.19 271 HIS A N 1
ATOM 2114 C CA . HIS A 1 271 ? 2.252 5.539 -17.408 1.00 79.19 271 HIS A CA 1
ATOM 2115 C C . HIS A 1 271 ? 2.323 7.033 -17.748 1.00 79.19 271 HIS A C 1
ATOM 2117 O O . HIS A 1 271 ? 1.286 7.698 -17.813 1.00 79.19 271 HIS A O 1
ATOM 2123 N N . GLY A 1 272 ? 3.511 7.549 -18.071 1.00 67.31 272 GLY A N 1
ATOM 2124 C CA . GLY A 1 272 ? 3.658 8.854 -18.729 1.00 67.31 272 GLY A CA 1
ATOM 2125 C C . GLY A 1 272 ? 4.777 9.739 -18.197 1.00 67.31 272 GLY A C 1
ATOM 2126 O O . GLY A 1 272 ? 5.135 10.696 -18.881 1.00 67.31 272 GLY A O 1
ATOM 2127 N N . PHE A 1 273 ? 5.387 9.397 -17.062 1.00 77.25 273 PHE A N 1
ATOM 2128 C CA . PHE A 1 273 ? 6.612 10.054 -16.621 1.00 77.25 273 PHE A CA 1
ATOM 2129 C C . PHE A 1 273 ? 7.777 9.531 -17.459 1.00 77.25 273 PHE A C 1
ATOM 2131 O O . PHE A 1 273 ? 8.393 8.535 -17.105 1.00 77.25 273 PHE A O 1
ATOM 2138 N N . LEU A 1 274 ? 8.018 10.154 -18.619 1.00 65.50 274 LEU A N 1
ATOM 2139 C CA . LEU A 1 274 ? 8.981 9.698 -19.636 1.00 65.50 274 LEU A CA 1
ATOM 2140 C C . LEU A 1 274 ? 10.348 9.314 -19.056 1.00 65.50 274 LEU A C 1
ATOM 2142 O O . LEU A 1 274 ? 10.928 8.338 -19.523 1.00 65.50 274 LEU A O 1
ATOM 2146 N N . ASP A 1 275 ? 10.778 10.004 -18.001 1.00 68.19 275 ASP A N 1
ATOM 2147 C CA . ASP A 1 275 ? 12.027 9.741 -17.296 1.00 68.19 275 ASP A CA 1
ATOM 2148 C C . ASP A 1 275 ? 11.796 9.575 -15.766 1.00 68.19 275 ASP A C 1
ATOM 2150 O O . ASP A 1 275 ? 12.670 9.791 -14.932 1.00 68.19 275 ASP A O 1
ATOM 2154 N N . GLY A 1 276 ? 10.601 9.159 -15.341 1.00 72.06 276 GLY A N 1
ATOM 2155 C CA . GLY A 1 276 ? 10.227 9.148 -13.920 1.00 72.06 276 GLY A CA 1
ATOM 2156 C C . GLY A 1 276 ? 10.086 10.563 -13.350 1.00 72.06 276 GLY A C 1
ATOM 2157 O O . GLY A 1 276 ? 10.331 11.555 -14.037 1.00 72.06 276 GLY A O 1
ATOM 2158 N N . LEU A 1 277 ? 9.661 10.684 -12.094 1.00 73.38 277 LEU A N 1
ATOM 2159 C CA . LEU A 1 277 ? 9.453 12.002 -11.488 1.00 73.38 277 LEU A CA 1
ATOM 2160 C C . LEU A 1 277 ? 10.785 12.763 -11.318 1.00 73.38 277 LEU A C 1
ATOM 2162 O O . LEU A 1 277 ? 10.792 13.985 -11.237 1.00 73.38 277 LEU A O 1
ATOM 2166 N N . LEU A 1 278 ? 11.913 12.039 -11.283 1.00 70.50 278 LEU A N 1
ATOM 2167 C CA . LEU A 1 278 ? 13.196 12.525 -10.755 1.00 70.50 278 LEU A CA 1
ATOM 2168 C C . LEU A 1 278 ? 14.343 12.633 -11.743 1.00 70.50 278 LEU A C 1
ATOM 2170 O O . LEU A 1 278 ? 15.424 13.062 -11.344 1.00 70.50 278 LEU A O 1
ATOM 2174 N N . ALA A 1 279 ? 14.160 12.248 -13.001 1.00 65.62 279 ALA A N 1
ATOM 2175 C CA . ALA A 1 279 ? 15.280 12.277 -13.938 1.00 65.62 279 ALA A CA 1
ATOM 2176 C C . ALA A 1 279 ? 15.803 13.679 -14.252 1.00 65.62 279 ALA A C 1
ATOM 2178 O O . ALA A 1 279 ? 16.966 13.806 -14.622 1.00 65.62 279 ALA A O 1
ATOM 2179 N N . ASP A 1 280 ? 14.985 14.722 -14.090 1.00 59.88 280 ASP A N 1
ATOM 2180 C CA . ASP A 1 280 ? 15.402 16.093 -14.398 1.00 59.88 280 ASP A CA 1
ATOM 2181 C C . ASP A 1 280 ? 16.366 16.680 -13.348 1.00 59.88 280 ASP A C 1
ATOM 2183 O O . ASP A 1 280 ? 17.015 17.697 -13.606 1.00 59.88 280 ASP A O 1
ATOM 2187 N N . TYR A 1 281 ? 16.504 16.053 -12.171 1.00 62.59 281 TYR A N 1
ATOM 2188 C CA . TYR A 1 281 ? 17.437 16.509 -11.139 1.00 62.59 281 TYR A CA 1
ATOM 2189 C C . TYR A 1 281 ? 18.857 15.986 -11.430 1.00 62.59 281 TYR A C 1
ATOM 2191 O O . TYR A 1 281 ? 19.328 14.997 -10.869 1.00 62.59 281 TYR A O 1
ATOM 2199 N N . GLU A 1 282 ? 19.545 16.674 -12.346 1.00 58.75 282 GLU A N 1
ATOM 2200 C CA . GLU A 1 282 ? 20.967 16.493 -12.664 1.00 58.75 282 GLU A CA 1
ATOM 2201 C C . GLU A 1 282 ? 21.839 16.588 -11.392 1.00 58.75 282 GLU A C 1
ATOM 2203 O O . GLU A 1 282 ? 22.069 17.693 -10.897 1.00 58.75 282 GLU A O 1
ATOM 2208 N N . ALA A 1 283 ? 22.386 15.474 -10.876 1.00 51.88 283 ALA A N 1
ATOM 2209 C CA . ALA A 1 283 ? 23.558 15.550 -9.982 1.00 51.88 283 ALA A CA 1
ATOM 2210 C C . ALA A 1 283 ? 24.391 14.268 -9.781 1.00 51.88 283 ALA A C 1
ATOM 2212 O O . ALA A 1 283 ? 25.574 14.411 -9.477 1.00 51.88 283 ALA A O 1
ATOM 2213 N N . ASP A 1 284 ? 23.864 13.046 -9.921 1.00 57.56 284 ASP A N 1
ATOM 2214 C CA . ASP A 1 284 ? 24.694 11.841 -9.724 1.00 57.56 284 ASP A CA 1
ATOM 2215 C C . ASP A 1 284 ? 24.098 10.609 -10.429 1.00 57.56 284 ASP A C 1
ATOM 2217 O O . ASP A 1 284 ? 23.106 10.035 -9.973 1.00 57.56 284 ASP A O 1
ATOM 2221 N N . ASP A 1 285 ? 24.703 10.197 -11.550 1.00 59.34 285 ASP A N 1
ATOM 2222 C CA . ASP A 1 285 ? 24.212 9.133 -12.447 1.00 59.34 285 ASP A CA 1
ATOM 2223 C C . ASP A 1 285 ? 23.926 7.792 -11.728 1.00 59.34 285 ASP A C 1
ATOM 2225 O O . ASP A 1 285 ? 23.153 6.972 -12.218 1.00 59.34 285 ASP A O 1
ATOM 2229 N N . GLN A 1 286 ? 24.516 7.541 -10.553 1.00 61.97 286 GLN A N 1
ATOM 2230 C CA . GLN A 1 286 ? 24.417 6.242 -9.871 1.00 61.97 286 GLN A CA 1
ATOM 2231 C C . GLN A 1 286 ? 23.113 6.007 -9.097 1.00 61.97 286 GLN A C 1
ATOM 2233 O O . GLN A 1 286 ? 22.703 4.855 -8.947 1.00 61.97 286 GLN A O 1
ATOM 2238 N N . ILE A 1 287 ? 22.456 7.048 -8.577 1.00 64.75 287 ILE A N 1
ATOM 2239 C CA . ILE A 1 287 ? 21.260 6.859 -7.732 1.00 64.75 287 ILE A CA 1
ATOM 2240 C C . ILE A 1 287 ? 20.064 6.455 -8.596 1.00 64.75 287 ILE A C 1
ATOM 2242 O O . ILE A 1 287 ? 19.322 5.529 -8.256 1.00 64.75 287 ILE A O 1
ATOM 2246 N N . TYR A 1 288 ? 19.925 7.099 -9.753 1.00 68.62 288 TYR A N 1
ATOM 2247 C CA . TYR A 1 288 ? 18.827 6.835 -10.670 1.00 68.62 288 TYR A CA 1
ATOM 2248 C C . TYR A 1 288 ? 18.926 5.440 -11.313 1.00 68.62 288 TYR A C 1
ATOM 2250 O O . TYR A 1 288 ? 17.903 4.786 -11.502 1.00 68.62 288 TYR A O 1
ATOM 2258 N N . GLU A 1 289 ? 20.133 4.915 -11.567 1.00 71.31 289 GLU A N 1
ATOM 2259 C CA . GLU A 1 289 ? 20.300 3.556 -12.111 1.00 71.31 289 GLU A CA 1
ATOM 2260 C C . GLU A 1 289 ? 19.719 2.467 -11.194 1.00 71.31 289 GLU A C 1
ATOM 2262 O O . GLU A 1 289 ? 19.087 1.528 -11.684 1.00 71.31 289 GLU A O 1
ATOM 2267 N N . ASN A 1 290 ? 19.871 2.599 -9.871 1.00 73.19 290 ASN A N 1
ATOM 2268 C CA . ASN A 1 290 ? 19.299 1.645 -8.914 1.00 73.19 290 ASN A CA 1
ATOM 2269 C C . ASN A 1 290 ? 17.769 1.729 -8.873 1.00 73.19 290 ASN A C 1
ATOM 2271 O O . ASN A 1 290 ? 17.092 0.699 -8.843 1.00 73.19 290 ASN A O 1
ATOM 2275 N N . GLN A 1 291 ? 17.217 2.945 -8.916 1.00 72.06 291 GLN A N 1
ATOM 2276 C CA . GLN A 1 291 ? 15.772 3.144 -8.993 1.00 72.06 291 GLN A CA 1
ATOM 2277 C C . GLN A 1 291 ? 15.206 2.550 -10.286 1.00 72.06 291 GLN A C 1
ATOM 2279 O O . GLN A 1 291 ? 14.246 1.788 -10.227 1.00 72.06 291 GLN A O 1
ATOM 2284 N N . LEU A 1 292 ? 15.837 2.816 -11.430 1.00 78.69 292 LEU A N 1
ATOM 2285 C CA . LEU A 1 292 ? 15.421 2.300 -12.734 1.00 78.69 292 LEU A CA 1
ATOM 2286 C C . LEU A 1 292 ? 15.516 0.766 -12.809 1.00 78.69 292 LEU A C 1
ATOM 2288 O O . LEU A 1 292 ? 14.661 0.109 -13.405 1.00 78.69 292 LEU A O 1
ATOM 2292 N N . ALA A 1 293 ? 16.545 0.173 -12.193 1.00 79.06 293 ALA A N 1
ATOM 2293 C CA . ALA A 1 293 ? 16.693 -1.278 -12.115 1.00 79.06 293 ALA A CA 1
ATOM 2294 C C . ALA A 1 293 ? 15.570 -1.926 -11.288 1.00 79.06 293 ALA A C 1
ATOM 2296 O O . ALA A 1 293 ? 15.009 -2.940 -11.711 1.00 79.06 293 ALA A O 1
ATOM 2297 N N . ASN A 1 294 ? 15.209 -1.315 -10.156 1.00 85.31 294 ASN A N 1
ATOM 2298 C CA . ASN A 1 294 ? 14.148 -1.801 -9.274 1.00 85.31 294 ASN A CA 1
ATOM 2299 C C . ASN A 1 294 ? 12.744 -1.516 -9.827 1.00 85.31 294 ASN A C 1
ATOM 2301 O O . ASN A 1 294 ? 11.821 -2.297 -9.598 1.00 85.31 294 ASN A O 1
ATOM 2305 N N . GLU A 1 295 ? 12.574 -0.437 -10.591 1.00 87.69 295 GLU A N 1
ATOM 2306 C CA . GLU A 1 295 ? 11.285 -0.016 -11.138 1.00 87.69 295 GLU A CA 1
ATOM 2307 C C . GLU A 1 295 ? 10.632 -1.124 -11.971 1.00 87.69 295 GLU A C 1
ATOM 2309 O O . GLU A 1 295 ? 9.438 -1.379 -11.840 1.00 87.69 295 GLU A O 1
ATOM 2314 N N . TYR A 1 296 ? 11.407 -1.855 -12.777 1.00 87.06 296 TYR A N 1
ATOM 2315 C CA . TYR A 1 296 ? 10.870 -2.966 -13.566 1.00 87.06 296 TYR A CA 1
ATOM 2316 C C . TYR A 1 296 ? 10.238 -4.062 -12.688 1.00 87.06 296 TYR A C 1
ATOM 2318 O O . TYR A 1 296 ? 9.165 -4.593 -13.005 1.00 87.06 296 TYR A O 1
ATOM 2326 N N . GLU A 1 297 ? 10.899 -4.413 -11.586 1.00 90.50 297 GLU A N 1
ATOM 2327 C CA . GLU A 1 297 ? 10.430 -5.428 -10.642 1.00 90.50 297 GLU A CA 1
ATOM 2328 C C . GLU A 1 297 ? 9.199 -4.938 -9.878 1.00 90.50 297 GLU A C 1
ATOM 2330 O O . GLU A 1 297 ? 8.198 -5.657 -9.798 1.00 90.50 297 GLU A O 1
ATOM 2335 N N . VAL A 1 298 ? 9.226 -3.687 -9.414 1.00 92.94 298 VAL A N 1
ATOM 2336 C CA . VAL A 1 298 ? 8.096 -3.049 -8.731 1.00 92.94 298 VAL A CA 1
ATOM 2337 C C . VAL A 1 298 ? 6.887 -2.923 -9.656 1.00 92.94 298 VAL A C 1
ATOM 2339 O O . VAL A 1 298 ? 5.786 -3.310 -9.271 1.00 92.94 298 VAL A O 1
ATOM 2342 N N . CYS A 1 299 ? 7.066 -2.469 -10.897 1.00 92.69 299 CYS A N 1
ATOM 2343 C CA . CYS A 1 299 ? 6.001 -2.406 -11.897 1.00 92.69 299 CYS A CA 1
ATOM 2344 C C . CYS A 1 299 ? 5.376 -3.781 -12.151 1.00 92.69 299 CYS A C 1
ATOM 2346 O O . CYS A 1 299 ? 4.152 -3.911 -12.224 1.00 92.69 299 CYS A O 1
ATOM 2348 N N . THR A 1 300 ? 6.206 -4.823 -12.261 1.00 91.75 300 THR A N 1
ATOM 2349 C CA . THR A 1 300 ? 5.733 -6.203 -12.441 1.00 91.75 300 THR A CA 1
ATOM 2350 C C . THR A 1 300 ? 4.933 -6.672 -11.225 1.00 91.75 300 THR A C 1
ATOM 2352 O O . THR A 1 300 ? 3.890 -7.318 -11.371 1.00 91.75 300 THR A O 1
ATOM 2355 N N . PHE A 1 301 ? 5.389 -6.327 -10.021 1.00 93.12 301 PHE A N 1
ATOM 2356 C CA . PHE A 1 301 ? 4.673 -6.620 -8.788 1.00 93.12 301 PHE A CA 1
ATOM 2357 C C . PHE A 1 301 ? 3.328 -5.882 -8.733 1.00 93.12 301 PHE A C 1
ATOM 2359 O O . PHE A 1 301 ? 2.298 -6.532 -8.555 1.00 93.12 301 PHE A O 1
ATOM 2366 N N . ILE A 1 302 ? 3.289 -4.577 -8.999 1.00 94.19 302 ILE A N 1
ATOM 2367 C CA . ILE A 1 302 ? 2.056 -3.777 -9.079 1.00 94.19 302 ILE A CA 1
ATOM 2368 C C . ILE A 1 302 ? 1.063 -4.382 -10.081 1.00 94.19 302 ILE A C 1
ATOM 2370 O O . ILE A 1 302 ? -0.108 -4.574 -9.747 1.00 94.19 302 ILE A O 1
ATOM 2374 N N . ASP A 1 303 ? 1.519 -4.794 -11.269 1.00 92.56 303 ASP A N 1
ATOM 2375 C CA . ASP A 1 303 ? 0.677 -5.478 -12.261 1.00 92.56 303 ASP A CA 1
ATOM 2376 C C . ASP A 1 303 ? 0.066 -6.781 -11.725 1.00 92.56 303 ASP A C 1
ATOM 2378 O O . ASP A 1 303 ? -1.102 -7.107 -11.990 1.00 92.56 303 ASP A O 1
ATOM 2382 N N . SER A 1 304 ? 0.834 -7.540 -10.942 1.00 91.38 304 SER A N 1
ATOM 2383 C CA . SER A 1 304 ? 0.348 -8.767 -10.310 1.00 91.38 304 SER A CA 1
ATOM 2384 C C . SER A 1 304 ? -0.750 -8.487 -9.270 1.00 91.38 304 SER A C 1
ATOM 2386 O O . SER A 1 304 ? -1.743 -9.222 -9.209 1.00 91.38 304 SER A O 1
ATOM 2388 N N . LEU A 1 305 ? -0.648 -7.383 -8.523 1.00 91.88 305 LEU A N 1
ATOM 2389 C CA . LEU A 1 305 ? -1.669 -6.955 -7.561 1.00 91.88 305 LEU A CA 1
ATOM 2390 C C . LEU A 1 305 ? -2.925 -6.428 -8.270 1.00 91.88 305 LEU A C 1
ATOM 2392 O O . LEU A 1 305 ? -4.053 -6.826 -7.944 1.00 91.88 305 LEU A O 1
ATOM 2396 N N . MET A 1 306 ? -2.749 -5.595 -9.297 1.00 90.44 306 MET A N 1
ATOM 2397 C CA . MET A 1 306 ? -3.849 -5.030 -10.085 1.00 90.44 306 MET A CA 1
ATOM 2398 C C . MET A 1 306 ? -4.655 -6.116 -10.794 1.00 90.44 306 MET A C 1
ATOM 2400 O O . MET A 1 306 ? -5.886 -6.112 -10.728 1.00 90.44 306 MET A O 1
ATOM 2404 N N . SER A 1 307 ? -3.980 -7.114 -11.371 1.00 89.25 307 SER A N 1
ATOM 2405 C CA . SER A 1 307 ? -4.623 -8.250 -12.046 1.00 89.25 307 SER A CA 1
ATOM 2406 C C . SER A 1 307 ? -5.415 -9.184 -11.120 1.00 89.25 307 SER A C 1
ATOM 2408 O O . SER A 1 307 ? -6.106 -10.074 -11.616 1.00 89.25 307 SER A O 1
ATOM 2410 N N . GLY A 1 308 ? -5.349 -8.995 -9.795 1.00 85.44 308 GLY A N 1
ATOM 2411 C CA . GLY A 1 308 ? -6.024 -9.872 -8.836 1.00 85.44 308 GLY A CA 1
ATOM 2412 C C . GLY A 1 308 ? -5.423 -11.274 -8.850 1.00 85.44 308 GLY A C 1
ATOM 2413 O O . GLY A 1 308 ? -6.144 -12.271 -8.833 1.00 85.44 308 GLY A O 1
ATOM 2414 N N . SER A 1 309 ? -4.094 -11.352 -8.940 1.00 87.31 309 SER A N 1
ATOM 2415 C CA . SER A 1 309 ? -3.375 -12.627 -8.928 1.00 87.31 309 SER A CA 1
ATOM 2416 C C . SER A 1 309 ? -3.360 -13.299 -7.557 1.00 87.31 309 SER A C 1
ATOM 2418 O O . SER A 1 309 ? -2.899 -14.431 -7.472 1.00 87.31 309 SER A O 1
ATOM 2420 N N . TYR A 1 310 ? -3.856 -12.643 -6.506 1.00 90.69 310 TYR A N 1
ATOM 2421 C CA . TYR A 1 310 ? -3.799 -13.129 -5.130 1.00 90.69 310 TYR A CA 1
ATOM 2422 C C . TYR A 1 310 ? -5.196 -13.241 -4.517 1.00 90.69 310 TYR A C 1
ATOM 2424 O O . TYR A 1 310 ? -6.052 -12.380 -4.734 1.00 90.69 310 TYR A O 1
ATOM 2432 N N . ASP A 1 311 ? -5.429 -14.292 -3.734 1.00 90.69 311 ASP A N 1
ATOM 2433 C CA . ASP A 1 311 ? -6.668 -14.464 -2.981 1.00 90.69 311 ASP A CA 1
ATOM 2434 C C . ASP A 1 311 ? -6.664 -13.686 -1.653 1.00 90.69 311 ASP A C 1
ATOM 2436 O O . ASP A 1 311 ? -5.739 -12.946 -1.311 1.00 90.69 311 ASP A O 1
ATOM 2440 N N . GLN A 1 312 ? -7.719 -13.880 -0.860 1.00 87.44 312 GLN A N 1
ATOM 2441 C CA . GLN A 1 312 ? -7.847 -13.257 0.455 1.00 87.44 312 GLN A CA 1
ATOM 2442 C C . GLN A 1 312 ? -6.821 -13.756 1.477 1.00 87.44 312 GLN A C 1
ATOM 2444 O O . GLN A 1 312 ? -6.716 -13.142 2.531 1.00 87.44 312 GLN A O 1
ATOM 2449 N N . ARG A 1 313 ? -6.107 -14.857 1.232 1.00 89.31 313 ARG A N 1
ATOM 2450 C CA . ARG A 1 313 ? -5.029 -15.375 2.089 1.00 89.31 313 ARG A CA 1
ATOM 2451 C C . ARG A 1 313 ? -3.650 -14.950 1.579 1.00 89.31 313 ARG A C 1
ATOM 2453 O O . ARG A 1 313 ? -2.656 -15.304 2.203 1.00 89.31 313 ARG A O 1
ATOM 2460 N N . GLY A 1 314 ? -3.592 -14.206 0.474 1.00 90.62 314 GLY A N 1
ATOM 2461 C CA . GLY A 1 314 ? -2.359 -13.817 -0.197 1.00 90.62 314 GLY A CA 1
ATOM 2462 C C . GLY A 1 314 ? -1.734 -14.926 -1.045 1.00 90.62 314 GLY A C 1
ATOM 2463 O O . GLY A 1 314 ? -0.568 -14.814 -1.411 1.00 90.62 314 GLY A O 1
ATOM 2464 N N . GLU A 1 315 ? -2.467 -15.996 -1.355 1.00 91.06 315 GLU A N 1
ATOM 2465 C CA . GLU A 1 315 ? -2.005 -17.085 -2.221 1.00 91.06 315 GLU A CA 1
ATOM 2466 C C . GLU A 1 315 ? -2.231 -16.754 -3.697 1.00 91.06 315 GLU A C 1
ATOM 2468 O O . GLU A 1 315 ? -3.232 -16.138 -4.060 1.00 91.06 315 GLU A O 1
ATOM 2473 N N . ILE A 1 316 ? -1.312 -17.190 -4.564 1.00 88.88 316 ILE A N 1
ATOM 2474 C CA . ILE A 1 316 ? -1.398 -16.937 -6.006 1.00 88.88 316 ILE A CA 1
ATOM 2475 C C . ILE A 1 316 ? -2.524 -17.781 -6.622 1.00 88.88 316 ILE A C 1
ATOM 2477 O O . ILE A 1 316 ? -2.463 -19.012 -6.647 1.00 88.88 316 ILE A O 1
ATOM 2481 N N . VAL A 1 317 ? -3.529 -17.123 -7.198 1.00 88.31 317 VAL A N 1
ATOM 2482 C CA . VAL A 1 317 ? -4.660 -17.758 -7.879 1.00 88.31 317 VAL A CA 1
ATOM 2483 C C . VAL A 1 317 ? -4.339 -17.929 -9.362 1.00 88.31 317 VAL A C 1
ATOM 2485 O O . VAL A 1 317 ? -4.406 -16.994 -10.155 1.00 88.31 317 VAL A O 1
ATOM 2488 N N . HIS A 1 318 ? -4.057 -19.167 -9.769 1.00 73.38 318 HIS A N 1
ATOM 2489 C CA . HIS A 1 318 ? -3.714 -19.530 -11.155 1.00 73.38 318 HIS A CA 1
ATOM 2490 C C . HIS A 1 318 ? -4.839 -19.306 -12.191 1.00 73.38 318 HIS A C 1
ATOM 2492 O O . HIS A 1 318 ? -4.620 -19.475 -13.389 1.00 73.38 318 HIS A O 1
ATOM 2498 N N . ALA A 1 319 ? -6.058 -18.977 -11.752 1.00 64.81 319 ALA A N 1
ATOM 2499 C CA . ALA A 1 319 ? -7.212 -18.805 -12.636 1.00 64.81 319 ALA A CA 1
ATOM 2500 C C . ALA A 1 319 ? -7.222 -17.451 -13.370 1.00 64.81 319 ALA A C 1
ATOM 2502 O O . ALA A 1 319 ? -7.882 -17.316 -14.405 1.00 64.81 319 ALA A O 1
ATOM 2503 N N . SER A 1 320 ? -6.486 -16.460 -12.866 1.00 60.84 320 SER A N 1
ATOM 2504 C CA . SER A 1 320 ? -6.363 -15.152 -13.503 1.00 60.84 320 SER A CA 1
ATOM 2505 C C . SER A 1 320 ? -5.371 -15.265 -14.658 1.00 60.84 320 SER A C 1
ATOM 2507 O O . SER A 1 320 ? -4.226 -15.667 -14.463 1.00 60.84 320 SER A O 1
ATOM 2509 N N . LYS A 1 321 ? -5.799 -14.940 -15.887 1.00 56.94 321 LYS A N 1
ATOM 2510 C CA . LYS A 1 321 ? -4.900 -14.832 -17.047 1.00 56.94 321 LYS A CA 1
ATOM 2511 C C . LYS A 1 321 ? -3.899 -13.715 -16.765 1.00 56.94 321 LYS A C 1
ATOM 2513 O O . LYS A 1 321 ? -4.157 -12.565 -17.109 1.00 56.94 321 LYS A O 1
ATOM 2518 N N . GLN A 1 322 ? -2.785 -14.043 -16.122 1.00 57.88 322 GLN A N 1
ATOM 2519 C CA . GLN A 1 322 ? -1.699 -13.100 -15.943 1.00 57.88 322 GLN A CA 1
ATOM 2520 C C . GLN A 1 322 ? -1.248 -12.684 -17.338 1.00 57.88 322 GLN A C 1
ATOM 2522 O O . GLN A 1 322 ? -0.792 -13.507 -18.138 1.00 57.88 322 GLN A O 1
ATOM 2527 N N . LYS A 1 323 ? -1.430 -11.404 -17.661 1.00 54.38 323 LYS A N 1
ATOM 2528 C CA . LYS A 1 323 ? -0.740 -10.800 -18.789 1.00 54.38 323 LYS A CA 1
ATOM 2529 C C . LYS A 1 323 ? 0.713 -10.736 -18.346 1.00 54.38 323 LYS A C 1
ATOM 2531 O O . LYS A 1 323 ? 1.112 -9.774 -17.708 1.00 54.38 323 LYS A O 1
ATOM 2536 N N . ILE A 1 324 ? 1.455 -11.818 -18.585 1.00 59.44 324 ILE A N 1
ATOM 2537 C CA . ILE A 1 324 ? 2.889 -11.858 -18.324 1.00 59.44 324 ILE A CA 1
ATOM 2538 C C . ILE A 1 324 ? 3.456 -10.670 -19.090 1.00 59.44 324 ILE A C 1
ATOM 2540 O O . ILE A 1 324 ? 3.375 -10.636 -20.321 1.00 59.44 324 ILE A O 1
ATOM 2544 N N . VAL A 1 325 ? 3.942 -9.669 -18.357 1.00 55.25 325 VAL A N 1
ATOM 2545 C CA . VAL A 1 325 ? 4.663 -8.541 -18.935 1.00 55.25 325 VAL A CA 1
ATOM 2546 C C . VAL A 1 325 ? 5.980 -9.120 -19.420 1.00 55.25 325 VAL A C 1
ATOM 2548 O O . VAL A 1 325 ? 6.970 -9.214 -18.704 1.00 55.25 325 VAL A O 1
ATOM 2551 N N . THR A 1 326 ? 5.962 -9.646 -20.638 1.00 56.72 326 THR A N 1
ATOM 2552 C CA . THR A 1 326 ? 7.176 -10.058 -21.315 1.00 56.72 326 THR A CA 1
ATOM 2553 C C . THR A 1 326 ? 7.899 -8.778 -21.684 1.00 56.72 326 THR A C 1
ATOM 2555 O O . THR A 1 326 ? 7.414 -8.049 -22.551 1.00 56.72 326 THR A O 1
ATOM 2558 N N . ARG A 1 327 ? 9.031 -8.498 -21.027 1.00 60.31 327 ARG A N 1
ATOM 2559 C CA . ARG A 1 327 ? 9.979 -7.473 -21.474 1.00 60.31 327 ARG A CA 1
ATOM 2560 C C . ARG A 1 327 ? 10.153 -7.626 -22.980 1.00 60.31 327 ARG A C 1
ATOM 2562 O O . ARG A 1 327 ? 10.459 -8.731 -23.438 1.00 60.31 327 ARG A O 1
ATOM 2569 N N . GLU A 1 328 ? 9.917 -6.559 -23.744 1.00 68.00 328 GLU A N 1
ATOM 2570 C CA . GLU A 1 328 ? 10.222 -6.594 -25.170 1.00 68.00 328 GLU A CA 1
ATOM 2571 C C . GLU A 1 328 ? 11.711 -6.901 -25.306 1.00 68.00 328 GLU A C 1
ATOM 2573 O O . GLU A 1 328 ? 12.584 -6.130 -24.907 1.00 68.00 328 GLU A O 1
ATOM 2578 N N . ILE A 1 329 ? 11.994 -8.111 -25.778 1.00 76.19 329 ILE A N 1
ATOM 2579 C CA . ILE A 1 329 ? 13.354 -8.586 -25.953 1.00 76.19 329 ILE A CA 1
ATOM 2580 C C . ILE A 1 329 ? 13.937 -7.737 -27.075 1.00 76.19 329 ILE A C 1
ATOM 2582 O O . ILE A 1 329 ? 13.444 -7.774 -28.205 1.00 76.19 329 ILE A O 1
ATOM 2586 N N . THR A 1 330 ? 14.990 -6.976 -26.781 1.00 86.00 330 THR A N 1
ATOM 2587 C CA . THR A 1 330 ? 15.679 -6.208 -27.824 1.00 86.00 330 THR A CA 1
ATOM 2588 C C . THR A 1 330 ? 16.134 -7.153 -28.939 1.00 86.00 330 THR A C 1
ATOM 2590 O O . THR A 1 330 ? 16.439 -8.326 -28.693 1.00 86.00 330 THR A O 1
ATOM 2593 N N . ALA A 1 331 ? 16.221 -6.665 -30.179 1.00 84.62 331 ALA A N 1
ATOM 2594 C CA . ALA A 1 331 ? 16.622 -7.500 -31.317 1.00 84.62 331 ALA A CA 1
ATOM 2595 C C . ALA A 1 331 ? 17.935 -8.266 -31.045 1.00 84.62 331 ALA A C 1
ATOM 2597 O O . ALA A 1 331 ? 18.049 -9.449 -31.364 1.00 84.62 331 ALA A O 1
ATOM 2598 N N . ASN A 1 332 ? 18.885 -7.627 -30.355 1.00 84.12 332 ASN A N 1
ATOM 2599 C CA . ASN A 1 332 ? 20.161 -8.230 -29.973 1.00 84.12 332 ASN A CA 1
ATOM 2600 C C . ASN A 1 332 ? 19.999 -9.366 -28.952 1.00 84.12 332 ASN A C 1
ATOM 2602 O O . ASN A 1 332 ? 20.631 -10.412 -29.095 1.00 84.12 332 ASN A O 1
ATOM 2606 N N . GLN A 1 333 ? 19.132 -9.201 -27.951 1.00 84.88 333 GLN A N 1
ATOM 2607 C CA . GLN A 1 333 ? 18.838 -10.255 -26.978 1.00 84.88 333 GLN A CA 1
ATOM 2608 C C . GLN A 1 333 ? 18.122 -11.446 -27.634 1.00 84.88 333 GLN A C 1
ATOM 2610 O O . GLN A 1 333 ? 18.417 -12.593 -27.305 1.00 84.88 333 GLN A O 1
ATOM 2615 N N . SER A 1 334 ? 17.246 -11.200 -28.613 1.00 86.94 334 SER A N 1
ATOM 2616 C CA . SER A 1 334 ? 16.578 -12.263 -29.377 1.00 86.94 334 SER A CA 1
ATOM 2617 C C . SER A 1 334 ? 17.579 -13.073 -30.214 1.00 86.94 334 SER A C 1
ATOM 2619 O O . SER A 1 334 ? 17.563 -14.309 -30.209 1.00 86.94 334 SER A O 1
ATOM 2621 N N . VAL A 1 335 ? 18.531 -12.395 -30.863 1.00 92.31 335 VAL A N 1
ATOM 2622 C CA . VAL A 1 335 ? 19.630 -13.048 -31.595 1.00 92.31 335 VAL A CA 1
ATOM 2623 C C . VAL A 1 335 ? 20.544 -13.835 -30.646 1.00 92.31 335 VAL A C 1
ATOM 2625 O O . VAL A 1 335 ? 20.926 -14.964 -30.950 1.00 92.31 335 VAL A O 1
ATOM 2628 N N . ALA A 1 336 ? 20.860 -13.294 -29.469 1.00 92.44 336 ALA A N 1
ATOM 2629 C CA . ALA A 1 336 ? 21.673 -13.994 -28.476 1.00 92.44 336 ALA A CA 1
ATOM 2630 C C . ALA A 1 336 ? 20.975 -15.257 -27.937 1.00 92.44 336 ALA A C 1
ATOM 2632 O O . ALA A 1 336 ? 21.596 -16.317 -27.861 1.00 92.44 336 ALA A O 1
ATOM 2633 N N . LEU A 1 337 ? 19.676 -15.182 -27.625 1.00 90.19 337 LEU A N 1
ATOM 2634 C CA . LEU A 1 337 ? 18.881 -16.324 -27.157 1.00 90.19 337 LEU A CA 1
ATOM 2635 C C . LEU A 1 337 ? 18.737 -17.410 -28.231 1.00 90.19 337 LEU A C 1
ATOM 2637 O O . LEU A 1 337 ? 18.842 -18.604 -27.938 1.00 90.19 337 LEU A O 1
ATOM 2641 N N . THR A 1 338 ? 18.553 -17.022 -29.492 1.00 93.69 338 THR A N 1
ATOM 2642 C CA . THR A 1 338 ? 18.521 -17.979 -30.608 1.00 93.69 338 THR A CA 1
ATOM 2643 C C . THR A 1 338 ? 19.887 -18.627 -30.834 1.00 93.69 338 THR A C 1
ATOM 2645 O O . THR A 1 338 ? 19.956 -19.846 -30.978 1.00 93.69 338 THR A O 1
ATOM 2648 N N . ALA A 1 339 ? 20.986 -17.874 -30.749 1.00 94.81 339 ALA A N 1
ATOM 2649 C CA . ALA A 1 339 ? 22.331 -18.444 -30.793 1.00 94.81 339 ALA A CA 1
ATOM 2650 C C . ALA A 1 339 ? 22.578 -19.427 -29.634 1.00 94.81 339 ALA A C 1
ATOM 2652 O O . ALA A 1 339 ? 23.094 -20.520 -29.857 1.00 94.81 339 ALA A O 1
ATOM 2653 N N . LEU A 1 340 ? 22.156 -19.081 -28.415 1.00 95.44 340 LEU A N 1
ATOM 2654 C CA . LEU A 1 340 ? 22.332 -19.915 -27.225 1.00 95.44 340 LEU A CA 1
ATOM 2655 C C . LEU A 1 340 ? 21.490 -21.201 -27.278 1.00 95.44 340 LEU A C 1
ATOM 2657 O O . LEU A 1 340 ? 21.967 -22.278 -26.931 1.00 95.44 340 LEU A O 1
ATOM 2661 N N . SER A 1 341 ? 20.256 -21.135 -27.780 1.00 94.19 341 SER A N 1
ATOM 2662 C CA . SER A 1 341 ? 19.444 -22.344 -27.987 1.00 94.19 341 SER A CA 1
ATOM 2663 C C . SER A 1 341 ? 20.041 -23.274 -29.055 1.00 94.19 341 SER A C 1
ATOM 2665 O O . SER A 1 341 ? 20.056 -24.495 -28.873 1.00 94.19 341 SER A O 1
ATOM 2667 N N . LEU A 1 342 ? 20.618 -22.719 -30.128 1.00 95.50 342 LEU A N 1
ATOM 2668 C CA . LEU A 1 342 ? 21.313 -23.492 -31.161 1.00 95.50 342 LEU A CA 1
ATOM 2669 C C . LEU A 1 342 ? 22.612 -24.123 -30.648 1.00 95.50 342 LEU A C 1
ATOM 2671 O O . LEU A 1 342 ? 22.898 -25.271 -30.993 1.00 95.50 342 LEU A O 1
ATOM 2675 N N . THR A 1 343 ? 23.386 -23.431 -29.807 1.00 95.12 343 THR A N 1
ATOM 2676 C CA . THR A 1 343 ? 24.595 -24.016 -29.207 1.00 95.12 343 THR A CA 1
ATOM 2677 C C . THR A 1 343 ? 24.249 -25.139 -28.237 1.00 95.12 343 THR A C 1
ATOM 2679 O O . THR A 1 343 ? 24.893 -26.186 -28.292 1.00 95.12 343 THR A O 1
ATOM 2682 N N . ILE A 1 344 ? 23.198 -24.997 -27.422 1.00 96.56 344 ILE A N 1
ATOM 2683 C CA . ILE A 1 344 ? 22.710 -26.075 -26.545 1.00 96.56 344 ILE A CA 1
ATOM 2684 C C . ILE A 1 344 ? 22.273 -27.292 -27.368 1.00 96.56 344 ILE A C 1
ATOM 2686 O O . ILE A 1 344 ? 22.650 -28.42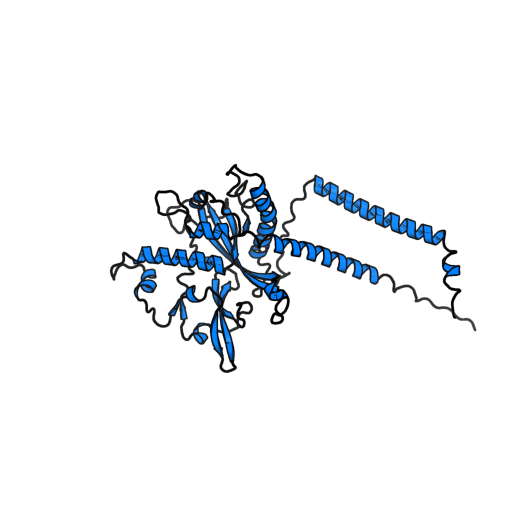5 -27.048 1.00 96.56 344 ILE A O 1
ATOM 2690 N N . ALA A 1 345 ? 21.523 -27.085 -28.453 1.00 95.81 345 ALA A N 1
ATOM 2691 C CA . ALA A 1 345 ? 21.124 -28.166 -29.352 1.00 95.81 345 ALA A CA 1
ATOM 2692 C C . ALA A 1 345 ? 22.345 -28.840 -30.005 1.00 95.81 345 ALA A C 1
ATOM 2694 O O . ALA A 1 345 ? 22.441 -30.069 -30.023 1.00 95.81 345 ALA A O 1
ATOM 2695 N N . GLY A 1 346 ? 23.317 -28.050 -30.472 1.00 96.62 346 GLY A N 1
ATOM 2696 C CA . GLY A 1 346 ? 24.562 -28.543 -31.063 1.00 96.62 346 GLY A CA 1
ATOM 2697 C C . GLY A 1 346 ? 25.401 -29.366 -30.084 1.00 96.62 346 GLY A C 1
ATOM 2698 O O . GLY A 1 346 ? 25.828 -30.472 -30.416 1.00 96.62 346 GLY A O 1
ATOM 2699 N N . LEU A 1 347 ? 25.577 -28.879 -28.853 1.00 96.81 347 LEU A N 1
ATOM 2700 C CA . LEU A 1 347 ? 26.272 -29.602 -27.787 1.00 96.81 347 LEU A CA 1
ATOM 2701 C C . LEU A 1 347 ? 25.545 -30.899 -27.424 1.00 96.81 347 LEU A C 1
ATOM 2703 O O . LEU A 1 347 ? 26.190 -31.931 -27.256 1.00 96.81 347 LEU A O 1
ATOM 2707 N N . SER A 1 348 ? 24.212 -30.885 -27.383 1.00 96.25 348 SER A N 1
ATOM 2708 C CA . SER A 1 348 ? 23.407 -32.082 -27.112 1.00 96.25 348 SER A CA 1
ATOM 2709 C C . SER A 1 348 ? 23.606 -33.159 -28.185 1.00 96.25 348 SER A C 1
ATOM 2711 O O . SER A 1 348 ? 23.833 -34.326 -27.861 1.00 96.25 348 SER A O 1
ATOM 2713 N N . VAL A 1 349 ? 23.602 -32.779 -29.468 1.00 97.44 349 VAL A N 1
ATOM 2714 C CA . VAL A 1 349 ? 23.894 -33.697 -30.584 1.00 97.44 349 VAL A CA 1
ATOM 2715 C C . VAL A 1 349 ? 25.333 -34.211 -30.510 1.00 97.44 349 VAL A C 1
ATOM 2717 O O . VAL A 1 349 ? 25.571 -35.407 -30.696 1.00 97.44 349 VAL A O 1
ATOM 2720 N N . TYR A 1 350 ? 26.290 -33.341 -30.188 1.00 97.56 350 TYR A N 1
ATOM 2721 C CA . TYR A 1 350 ? 27.696 -33.714 -30.056 1.00 97.56 350 TYR A CA 1
ATOM 2722 C C . TYR A 1 350 ? 27.935 -34.716 -28.916 1.00 97.56 350 TYR A C 1
ATOM 2724 O O . TYR A 1 350 ? 28.667 -35.690 -29.097 1.00 97.56 350 TYR A O 1
ATOM 2732 N N . ILE A 1 351 ? 27.257 -34.552 -27.775 1.00 97.12 351 ILE A N 1
ATOM 2733 C CA . ILE A 1 351 ? 27.289 -35.507 -26.657 1.00 97.12 351 ILE A CA 1
ATOM 2734 C C . ILE A 1 351 ? 26.745 -36.877 -27.092 1.00 97.12 351 ILE A C 1
ATOM 2736 O O . ILE A 1 351 ? 27.362 -37.904 -26.801 1.00 97.12 351 ILE A O 1
ATOM 2740 N N . ILE A 1 352 ? 25.630 -36.919 -27.831 1.00 96.50 352 ILE A N 1
ATOM 2741 C CA . ILE A 1 352 ? 25.048 -38.173 -28.347 1.00 96.50 352 ILE A CA 1
ATOM 2742 C C . ILE A 1 352 ? 26.003 -38.860 -29.334 1.00 96.50 352 ILE A C 1
ATOM 2744 O O . ILE A 1 352 ? 26.174 -40.086 -29.291 1.00 96.50 352 ILE A O 1
ATOM 2748 N N . TYR A 1 353 ? 26.645 -38.079 -30.205 1.00 97.12 353 TYR A N 1
ATOM 2749 C CA . TYR A 1 353 ? 27.654 -38.572 -31.136 1.00 97.12 353 TYR A CA 1
ATOM 2750 C C . TYR A 1 353 ? 28.852 -39.177 -30.395 1.00 97.12 353 TYR A C 1
ATOM 2752 O O . TYR A 1 353 ? 29.197 -40.332 -30.644 1.00 97.12 353 TYR A O 1
ATOM 2760 N N . LEU A 1 354 ? 29.432 -38.451 -29.432 1.00 96.00 354 LEU A N 1
ATOM 2761 C CA . LEU A 1 354 ? 30.546 -38.932 -28.610 1.00 96.00 354 LEU A CA 1
ATOM 2762 C C . LEU A 1 354 ? 30.187 -40.215 -27.857 1.00 96.00 354 LEU A C 1
ATOM 2764 O O . LEU A 1 354 ? 30.955 -41.175 -27.873 1.00 96.00 354 LEU A O 1
ATOM 2768 N N . HIS A 1 355 ? 29.003 -40.269 -27.247 1.00 93.94 355 HIS A N 1
ATOM 2769 C CA . HIS A 1 355 ? 28.533 -41.458 -26.541 1.00 93.94 355 HIS A CA 1
ATOM 2770 C C . HIS A 1 355 ? 28.412 -42.671 -27.481 1.00 93.94 355 HIS A C 1
ATOM 2772 O O . HIS A 1 355 ? 28.790 -43.789 -27.124 1.00 93.94 355 HIS A O 1
ATOM 2778 N N . SER A 1 356 ? 27.929 -42.459 -28.707 1.00 93.75 356 SER A N 1
ATOM 2779 C CA . SER A 1 356 ? 27.828 -43.512 -29.724 1.00 93.75 356 SER A CA 1
ATOM 2780 C C . SER A 1 356 ? 29.204 -43.968 -30.214 1.00 93.75 356 SER A C 1
ATOM 2782 O O . SER A 1 356 ? 29.450 -45.170 -30.320 1.00 93.75 356 SER A O 1
ATOM 2784 N N . TYR A 1 357 ? 30.118 -43.026 -30.449 1.00 94.69 357 TYR A N 1
ATOM 2785 C CA . TYR A 1 357 ? 31.490 -43.293 -30.877 1.00 94.69 357 TYR A CA 1
ATOM 2786 C C . TYR A 1 357 ? 32.262 -44.119 -29.841 1.00 94.69 357 TYR A C 1
ATOM 2788 O O . TYR A 1 357 ? 32.834 -45.160 -30.174 1.00 94.69 357 TYR A O 1
ATOM 2796 N N . ILE A 1 358 ? 32.204 -43.720 -28.564 1.00 93.12 358 ILE A N 1
ATOM 2797 C CA . ILE A 1 358 ? 32.831 -44.452 -27.455 1.00 93.12 358 ILE A CA 1
ATOM 2798 C C . ILE A 1 358 ? 32.262 -45.871 -27.369 1.00 93.12 358 ILE A C 1
ATOM 2800 O O . ILE A 1 358 ? 33.024 -46.831 -27.279 1.00 93.12 358 ILE A O 1
ATOM 2804 N N . LYS A 1 359 ? 30.938 -46.037 -27.464 1.00 89.44 359 LYS A N 1
ATOM 2805 C CA . LYS A 1 359 ? 30.299 -47.359 -27.384 1.00 89.44 359 LYS A CA 1
ATOM 2806 C C . LYS A 1 359 ? 30.748 -48.313 -28.497 1.00 89.44 359 LYS A C 1
ATOM 2808 O O . LYS A 1 359 ? 30.884 -49.509 -28.254 1.00 89.44 359 LYS A O 1
ATOM 2813 N N . VAL A 1 360 ? 30.982 -47.804 -29.706 1.00 92.88 360 VAL A N 1
ATOM 2814 C CA . VAL A 1 360 ? 31.446 -48.621 -30.839 1.00 92.88 360 VAL A CA 1
ATOM 2815 C C . VAL A 1 360 ? 32.923 -48.991 -30.687 1.00 92.88 360 VAL A C 1
ATOM 2817 O O . VAL A 1 360 ? 33.288 -50.145 -30.911 1.00 92.88 360 VAL A O 1
ATOM 2820 N N . HIS A 1 361 ? 33.777 -48.048 -30.283 1.00 88.69 361 HIS A N 1
ATOM 2821 C CA . HIS A 1 361 ? 35.229 -48.263 -30.247 1.00 88.69 361 HIS A CA 1
ATOM 2822 C C . HIS A 1 361 ? 35.788 -48.800 -28.930 1.00 88.69 361 HIS A C 1
ATOM 2824 O O . HIS A 1 361 ? 36.892 -49.336 -28.936 1.00 88.69 361 HIS A O 1
ATOM 2830 N N . HIS A 1 362 ? 35.045 -48.737 -27.828 1.00 77.62 362 HIS A N 1
ATOM 2831 C CA . HIS A 1 362 ? 35.451 -49.266 -26.522 1.00 77.62 362 HIS A CA 1
ATOM 2832 C C . HIS A 1 362 ? 34.567 -50.425 -26.033 1.00 77.62 362 HIS A C 1
ATOM 2834 O O . HIS A 1 362 ? 34.479 -50.682 -24.835 1.00 77.62 362 HIS A O 1
ATOM 2840 N N . SER A 1 363 ? 33.971 -51.191 -26.952 1.00 65.69 363 SER A N 1
ATOM 2841 C CA . SER A 1 363 ? 33.202 -52.406 -26.626 1.00 65.69 363 SER A CA 1
ATOM 2842 C C . SER A 1 363 ? 34.009 -53.480 -25.866 1.00 65.69 363 SER A C 1
ATOM 2844 O O . SER A 1 363 ? 33.428 -54.361 -25.239 1.00 65.69 363 SER A O 1
ATOM 2846 N N . TRP A 1 364 ? 35.342 -53.386 -25.853 1.00 65.88 364 TRP A N 1
ATOM 2847 C CA . TRP A 1 364 ? 36.245 -54.252 -25.083 1.00 65.88 364 TRP A CA 1
ATOM 2848 C C . TRP A 1 364 ? 36.307 -53.925 -23.579 1.00 65.88 364 TRP A C 1
ATOM 2850 O O . TRP A 1 364 ? 36.704 -54.789 -22.798 1.00 65.88 364 TRP A O 1
ATOM 2860 N N . LEU A 1 365 ? 35.931 -52.713 -23.144 1.00 58.66 365 LEU A N 1
ATOM 2861 C CA . LEU A 1 365 ? 35.986 -52.330 -21.720 1.00 58.66 365 LEU A CA 1
ATOM 2862 C C . LEU A 1 365 ? 34.878 -52.988 -20.885 1.00 58.66 365 LEU A C 1
ATOM 2864 O O . LEU A 1 365 ? 35.111 -53.302 -19.719 1.00 58.66 365 LEU A O 1
ATOM 2868 N N . ASP A 1 366 ? 33.732 -53.307 -21.491 1.00 58.72 366 ASP A N 1
ATOM 2869 C CA . ASP A 1 366 ? 32.661 -54.067 -20.827 1.00 58.72 366 ASP A CA 1
ATOM 2870 C C . ASP A 1 366 ? 33.067 -55.525 -20.529 1.00 58.72 366 ASP A C 1
ATOM 2872 O O . ASP A 1 366 ? 32.441 -56.199 -19.711 1.00 58.72 366 ASP A O 1
ATOM 2876 N N . TYR A 1 367 ? 34.145 -56.024 -21.146 1.00 55.62 367 TYR A N 1
ATOM 2877 C CA . TYR A 1 367 ? 34.626 -57.387 -20.922 1.00 55.62 367 TYR A CA 1
ATOM 2878 C C . TYR A 1 367 ? 35.488 -57.533 -19.653 1.00 55.62 367 TYR A C 1
ATOM 2880 O O . TYR A 1 367 ? 35.638 -58.645 -19.145 1.00 55.62 367 TYR A O 1
ATOM 2888 N N . TYR A 1 368 ? 36.025 -56.434 -19.105 1.00 55.75 368 TYR A N 1
ATOM 2889 C CA . TYR A 1 368 ? 36.936 -56.470 -17.950 1.00 55.75 368 TYR A CA 1
ATOM 2890 C C . TYR A 1 368 ? 36.290 -56.085 -16.610 1.00 55.75 368 TYR A C 1
ATOM 2892 O O . TYR A 1 368 ? 36.826 -56.441 -15.565 1.00 55.75 368 TYR A O 1
ATOM 2900 N N . THR A 1 369 ? 35.114 -55.454 -16.595 1.00 55.84 369 THR A N 1
ATOM 2901 C CA . THR A 1 369 ? 34.410 -55.081 -15.348 1.00 55.84 369 THR A CA 1
ATOM 2902 C C . THR A 1 369 ? 33.476 -56.163 -14.792 1.00 55.84 369 THR A C 1
ATOM 2904 O O . THR A 1 369 ? 32.968 -56.010 -13.687 1.00 55.84 369 THR A O 1
ATOM 2907 N N . CYS A 1 370 ? 33.287 -57.294 -15.486 1.00 55.12 370 CYS A N 1
ATOM 2908 C CA . CYS A 1 370 ? 32.528 -58.449 -14.971 1.00 55.12 370 CYS A CA 1
ATOM 2909 C C . CYS A 1 370 ? 33.400 -59.616 -14.462 1.00 55.12 370 CYS A C 1
ATOM 2911 O O . CYS A 1 370 ? 32.870 -60.681 -14.142 1.00 55.12 370 CYS A O 1
ATOM 2913 N N . ARG A 1 371 ? 34.729 -59.458 -14.362 1.00 54.66 371 ARG A N 1
ATOM 2914 C CA . ARG A 1 371 ? 35.628 -60.512 -13.854 1.00 54.66 371 ARG A CA 1
ATOM 2915 C C . ARG A 1 371 ? 36.654 -59.965 -12.854 1.00 54.66 371 ARG A C 1
ATOM 2917 O O . ARG A 1 371 ? 37.795 -59.693 -13.199 1.00 54.66 371 ARG A O 1
ATOM 2924 N N . GLY A 1 372 ? 36.229 -59.868 -11.597 1.00 50.53 372 GLY A N 1
ATOM 2925 C CA . GLY A 1 372 ? 37.069 -59.602 -10.422 1.00 50.53 372 GLY A CA 1
ATOM 2926 C C . GLY A 1 372 ? 36.379 -58.577 -9.521 1.00 50.53 372 GLY A C 1
ATOM 2927 O O . GLY A 1 372 ? 36.099 -57.482 -9.976 1.00 50.53 372 GLY A O 1
ATOM 2928 N N . VAL A 1 373 ? 36.029 -58.843 -8.264 1.00 46.66 373 VAL A N 1
ATOM 2929 C CA . VAL A 1 373 ? 36.701 -59.683 -7.270 1.00 46.66 373 VAL A CA 1
ATOM 2930 C C . VAL A 1 373 ? 35.640 -60.232 -6.304 1.00 46.66 373 VAL A C 1
ATOM 2932 O O . VAL A 1 373 ? 34.993 -59.471 -5.594 1.00 46.66 373 VAL A O 1
ATOM 2935 N N . VAL A 1 374 ? 35.459 -61.555 -6.295 1.00 50.75 374 VAL A N 1
ATOM 2936 C CA . VAL A 1 374 ? 35.047 -62.278 -5.086 1.00 50.75 374 VAL A CA 1
ATOM 2937 C C . VAL A 1 374 ? 36.355 -62.625 -4.389 1.00 50.75 374 VAL A C 1
ATOM 2939 O O . VAL A 1 374 ? 37.072 -63.511 -4.854 1.00 50.75 374 VAL A O 1
ATOM 2942 N N . VAL A 1 375 ? 36.686 -61.870 -3.348 1.00 49.12 375 VAL A N 1
ATOM 2943 C CA . VAL A 1 375 ? 37.596 -62.262 -2.267 1.00 49.12 375 VAL A CA 1
ATOM 2944 C C . VAL A 1 375 ? 36.875 -61.924 -0.980 1.00 49.12 375 VAL A C 1
ATOM 2946 O O . VAL A 1 375 ? 36.363 -60.784 -0.902 1.00 49.12 375 VAL A O 1
#

Sequence (375 aa):
MAPISNKMKYMHRTSRIHESFQLLLVVALSQVLLSFHSTFVDAEGYGYAFDTNMLSQYSSSFEKCQRVKYYSDEAAQNDGFDGPLAVKQFVLFRLCGNSDWSDTSAGRCSNCNSNYGEYVIEAVDYLDATVQYADQMLEQLCGNCNGYQCPSQCKYYQDGDIGDYLNAADYIECQQVSEFDDGTPVYAGPRCSSDGSSIRIAAFEDQNCWYPMKDVDLKTVLGSSISHHLFQFAAFSSRSCIDCSSDDDDGNVNDTCEYMYSVSGKCETKHGFLDGLLADYEADDQIYENQLANEYEVCTFIDSLMSGSYDQRGEIVHASKQKIVTREITANQSVALTALSLTIAGLSVYIIYLHSYIKVHHSWLDYYTCRGVVV

Organism: NCBI:txid163516

Secondary structure (DSSP, 8-state):
-----------SSSHHHHHHHHHHHHHHHHHHHHHHHHSSS---S------GGGGGGEEEEEEEEEEEEEE-HHHHH-TTSSSSEEEEEEEEEEEEEGGG--SSTTTTTS--SSSEEEEEEEHHHHHHHHHHHHHHHHHHHHHT--SSS--TTHHHHHTS--TTEEEGGGGSS-EEEEE-TTS-EEEEEEEE-TTSSBEEEEEESSTTS-SBPSS--HHHHHSSEEE-GGGGGSBGGG--EEE-B-SSTTTPBPHHHHHHHHHSEEE-TTTT-TTTTTTT--S-HHHHHHHHHHHHHHHHHHHHHHTT-B-TTS-B-TTS----------HHHHHHHHHHHHHHHHHHHHHHHHHHHHHHH-TTGGGTTTS----

pLDDT: mean 78.68, std 17.69, range [36.0, 97.81]